Protein AF-A0A1B6KLJ4-F1 (afdb_monomer_lite)

Secondary structure (DSSP, 8-state):
---PPPP--------------PPPPHHHHHHHHHHHHHHHHHHHHHHHHHHHHTSTTTHHHHHHHHHHHHHHHHHHHHHHHHHHHHHHHHHHHHHHHHHHHHHHHHHHHHHHHHHHHHHHHHHHHHHHHHHHHHHHHHHHHHHHHHHHHHHHHTTSS------------------S-TTTHHHHHHHHHHHHHHHHHHHHHHHHHHHHHHHHHHHHHHHHHHHHHHHHHHHHHHHHHHHHHHHHHHHHHHHHHHHHHHHHHHHHHHHHHHHHHHHHHHHHHHHHHHHHHHHHHHHHHHHHHHHHHHHHHHHHHHHHHHHHHHHHHHHHHHHHHHHHHHHHHHHHHHHHHHHHHHHHHHHHHHHHHHHHHHHHH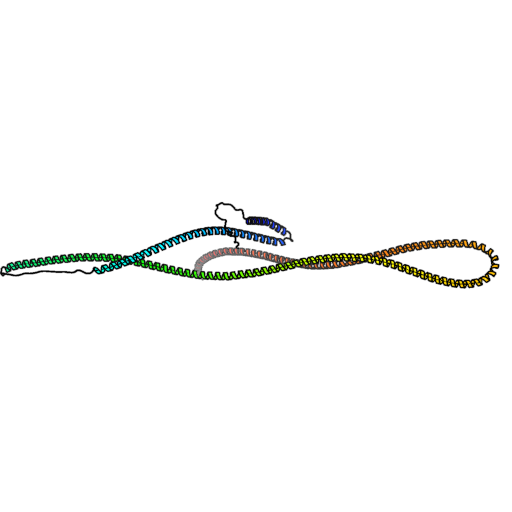HHHHHHHHHHHHHHHHHHHHHHHHHHHHHHHHHHHHHTTTGGGTGGGGGGTHHHHHHHHHHHHHHHHHHHHHHHHHHHHHHHHHHHHHHHHHHHHHHHHHHHHHHHHHHHHHHHHHHHHHHHHHHHHHHHHHHHHHHHHHHHHHHHHHHHHHHHHHHHHHHHHHHHHHHHHHHHHHHHHHHHHHHHHHHHHHHHHHHHHHHHHHHHHHHHHHHHHTTS--

Radius of gyration: 91.43 Å; chains: 1; bounding box: 176×136×291 Å

InterPro domains:
  IPR049270 Cilia- and flagella-associated protein 58, central coiled coil [PF21771] (395-591)

Foldseek 3Di:
DDDDDDDPDDDDDDDDDDDDPDPDDPVRVVLVVVVVVLVVVVVVLVVVLVVQCVDPVRVVCSVVSVVVNVVVVVVSVVVVVVVVVVVVVVVVVVVVVVVVVVVVVVVVVVVVVVVVVVVVVVVVVVVVVVVVVVVVVVVVVVVVVVVVVVVVVVVPPDDDDYDYDDDDDDDDDDDPPDVVPVVVVVVVVVVVVVVVVVVVVVVVVVVVVVVVVVVVVVVVVVVVVVVVVVVVVVVVVVVVVVVVVVVVVVVVVVVVVVVVVVVVVVVVVVVVVVVVVVVVVVVVVVVVVVVVVVVVVVVVVVVVVVVVVVVVVVVVVVVVVVVVVVVVVVVVVVVVVVVVVVVVVVVVVVVVVVVVVVVVVVVVVVVVVVVVVVVVVVVVVVVVVVVVVVVVVVVVVVVCVVVVVVVVVCVVVVVVCVVVPVVCVVVVVVVVVVVVVVVVVVVVVVVVVVVVVVVVVVVVVVVVVVVVVVVVVVVVVVVVVVVVVVVVVVVVVVVVVVVVVVVVVVVVVVVVVVVVVVVVVVVVVVVVVVVVVVVVVVVVVVVVVVVVVVVVVVVVVVVVVVVVVVVVVVVVVVVVVVVVVVVVVVVVVVPDD

pLDDT: mean 78.84, std 16.25, range [31.94, 97.5]

Structure (mmCIF, N/CA/C/O backbone):
data_AF-A0A1B6KLJ4-F1
#
_entry.id   AF-A0A1B6KLJ4-F1
#
loop_
_atom_site.group_PDB
_atom_site.id
_atom_site.type_symbol
_atom_site.label_atom_id
_atom_site.label_alt_id
_atom_site.label_comp_id
_atom_site.label_asym_id
_atom_site.label_entity_id
_atom_site.label_seq_id
_atom_site.pdbx_PDB_ins_code
_atom_site.Cartn_x
_atom_site.Cartn_y
_atom_site.Cartn_z
_atom_site.occupancy
_atom_site.B_iso_or_equiv
_atom_site.auth_seq_id
_atom_site.auth_comp_id
_atom_site.auth_asym_id
_atom_site.auth_atom_id
_atom_site.pdbx_PDB_model_num
ATOM 1 N N . MET A 1 1 ? -38.495 30.383 4.857 1.00 38.66 1 MET A N 1
ATOM 2 C CA . MET A 1 1 ? -38.827 29.086 4.230 1.00 38.66 1 MET A CA 1
ATOM 3 C C . MET A 1 1 ? -38.228 27.985 5.086 1.00 38.66 1 MET A C 1
ATOM 5 O O . MET A 1 1 ? -37.015 27.969 5.229 1.00 38.66 1 MET A O 1
ATOM 9 N N . MET A 1 2 ? -39.052 27.115 5.672 1.00 33.62 2 MET A N 1
ATOM 10 C CA . MET A 1 2 ? -38.579 25.834 6.216 1.00 33.62 2 MET A CA 1
ATOM 11 C C . MET A 1 2 ? -38.474 24.818 5.065 1.00 33.62 2 MET A C 1
ATOM 13 O O . MET A 1 2 ? -39.190 24.959 4.072 1.00 33.62 2 MET A O 1
ATOM 17 N N . ARG A 1 3 ? -37.643 23.781 5.202 1.00 37.84 3 ARG A N 1
ATOM 18 C CA . ARG A 1 3 ? -37.788 22.524 4.447 1.00 37.84 3 ARG A CA 1
ATOM 19 C C . ARG A 1 3 ? -37.668 21.354 5.409 1.00 37.84 3 ARG A C 1
ATOM 21 O O . ARG A 1 3 ? -36.783 21.358 6.262 1.00 37.84 3 ARG A O 1
ATOM 28 N N . GLU A 1 4 ? -38.588 20.401 5.306 1.00 37.53 4 GLU A N 1
ATOM 29 C CA . GLU A 1 4 ? -38.742 19.358 6.314 1.00 37.53 4 GLU A CA 1
ATOM 30 C C . GLU A 1 4 ? -37.657 18.277 6.232 1.00 37.53 4 GLU A C 1
ATOM 32 O O . GLU A 1 4 ? -37.317 17.782 5.155 1.00 37.53 4 GLU A O 1
ATOM 37 N N . GLY A 1 5 ? -37.183 17.829 7.398 1.00 32.66 5 GLY A N 1
ATOM 38 C CA . GLY A 1 5 ? -36.571 16.510 7.519 1.00 32.66 5 GLY A CA 1
ATOM 39 C C . GLY A 1 5 ? -37.656 15.441 7.370 1.00 32.66 5 GLY A C 1
ATOM 40 O O . GLY A 1 5 ? -38.641 15.457 8.106 1.00 32.66 5 GLY A O 1
ATOM 41 N N . ARG A 1 6 ? -37.501 14.520 6.412 1.00 36.75 6 ARG A N 1
ATOM 42 C CA . ARG A 1 6 ? -38.478 13.443 6.189 1.00 36.75 6 ARG A CA 1
ATOM 43 C C . ARG A 1 6 ? -38.413 12.412 7.316 1.00 36.75 6 ARG A C 1
ATOM 45 O O . ARG A 1 6 ? -37.384 11.774 7.515 1.00 36.75 6 ARG A O 1
ATOM 52 N N . SER A 1 7 ? -39.529 12.214 8.009 1.00 33.72 7 SER A N 1
ATOM 53 C CA . SER A 1 7 ? -39.703 11.169 9.017 1.00 33.72 7 SER A CA 1
ATOM 54 C C . SER A 1 7 ? -39.814 9.784 8.368 1.00 33.72 7 SER A C 1
ATOM 56 O O . SER A 1 7 ? -40.767 9.493 7.649 1.00 33.72 7 SER A O 1
ATOM 58 N N . PHE A 1 8 ? -38.865 8.892 8.657 1.00 31.94 8 PHE A N 1
ATOM 59 C CA . PHE A 1 8 ? -38.902 7.494 8.207 1.00 31.94 8 PHE A CA 1
ATOM 60 C C . PHE A 1 8 ? -39.651 6.598 9.217 1.00 31.94 8 PHE A C 1
ATOM 62 O O . PHE A 1 8 ? -39.086 5.658 9.764 1.00 31.94 8 PHE A O 1
ATOM 69 N N . VAL A 1 9 ? -40.912 6.929 9.536 1.00 38.47 9 VAL A N 1
ATOM 70 C CA . VAL A 1 9 ? -41.730 6.179 10.519 1.00 38.47 9 VAL A CA 1
ATOM 71 C C . VAL A 1 9 ? -43.221 6.161 10.133 1.00 38.47 9 VAL A C 1
ATOM 73 O O . VAL A 1 9 ? -44.014 6.894 10.721 1.00 38.47 9 VAL A O 1
ATOM 76 N N . SER A 1 10 ? -43.627 5.323 9.165 1.00 32.69 10 SER A N 1
ATOM 77 C CA . SER A 1 10 ? -45.060 5.042 8.901 1.00 32.69 10 SER A CA 1
ATOM 78 C C . SER A 1 10 ? -45.354 3.876 7.927 1.00 32.69 10 SER A C 1
ATOM 80 O O . SER A 1 10 ? -45.869 4.110 6.835 1.00 32.69 10 SER A O 1
ATOM 82 N N . SER A 1 11 ? -45.127 2.606 8.309 1.00 34.59 11 SER A N 1
ATOM 83 C CA . SER A 1 11 ? -45.677 1.458 7.536 1.00 34.59 11 SER A CA 1
ATOM 84 C C . SER A 1 11 ? -45.711 0.074 8.227 1.00 34.59 11 SER A C 1
ATOM 86 O O . SER A 1 11 ? -45.617 -0.942 7.544 1.00 34.59 11 SER A O 1
ATOM 88 N N . VAL A 1 12 ? -45.915 -0.026 9.551 1.00 33.31 12 VAL A N 1
ATOM 89 C CA . VAL A 1 12 ? -46.252 -1.326 10.187 1.00 33.31 12 VAL A CA 1
ATOM 90 C C . VAL A 1 12 ? -47.473 -1.198 11.096 1.00 33.31 12 VAL A C 1
ATOM 92 O O . VAL A 1 12 ? -47.364 -0.945 12.292 1.00 33.31 12 VAL A O 1
ATOM 95 N N . THR A 1 13 ? -48.656 -1.414 10.522 1.00 36.41 13 THR A N 1
ATOM 96 C CA . THR A 1 13 ? -49.892 -1.685 11.265 1.00 36.41 13 THR A CA 1
ATOM 97 C C . THR A 1 13 ? -50.534 -2.972 10.755 1.00 36.41 13 THR A C 1
ATOM 99 O O . THR A 1 13 ? -50.879 -3.084 9.585 1.00 36.41 13 THR A O 1
ATOM 102 N N . SER A 1 14 ? -50.710 -3.929 11.670 1.00 39.56 14 SER A N 1
ATOM 103 C CA . SER A 1 14 ? -51.651 -5.059 11.613 1.00 39.56 14 SER A CA 1
ATOM 104 C C . SER A 1 14 ? -51.873 -5.759 10.258 1.00 39.56 14 SER A C 1
ATOM 106 O O . SER A 1 14 ? -52.745 -5.365 9.478 1.00 39.56 14 SER A O 1
ATOM 108 N N . LYS A 1 15 ? -51.216 -6.915 10.063 1.00 36.00 15 LYS A N 1
ATOM 109 C CA . LYS A 1 15 ? -51.855 -8.081 9.422 1.00 36.00 15 LYS A CA 1
ATOM 110 C C . LYS A 1 15 ? -51.089 -9.391 9.619 1.00 36.00 15 LYS A C 1
ATOM 112 O O . LYS A 1 15 ? -49.911 -9.467 9.317 1.00 36.00 15 LYS A O 1
ATOM 117 N N . GLY A 1 16 ? -51.841 -10.423 10.006 1.00 33.84 16 GLY A N 1
ATOM 118 C CA . GLY A 1 16 ? -51.676 -11.804 9.539 1.00 33.84 16 GLY A CA 1
ATOM 119 C C . GLY A 1 16 ? -50.408 -12.561 9.938 1.00 33.84 16 GLY A C 1
ATOM 120 O O . GLY A 1 16 ? -49.366 -12.434 9.308 1.00 33.84 16 GLY A O 1
ATOM 121 N N . SER A 1 17 ? -50.560 -13.508 10.862 1.00 42.09 17 SER A N 1
ATOM 122 C CA . SER A 1 17 ? -49.651 -14.648 10.990 1.00 42.09 17 SER A CA 1
ATOM 123 C C . SER A 1 17 ? -49.703 -15.530 9.730 1.00 42.09 17 SER A C 1
ATOM 125 O O . SER A 1 17 ? -50.578 -16.389 9.614 1.00 42.09 17 SER A O 1
ATOM 127 N N . TYR A 1 18 ? -48.766 -15.341 8.802 1.00 35.16 18 TYR A N 1
ATOM 128 C CA . TYR A 1 18 ? -48.526 -16.260 7.687 1.00 35.16 18 TYR A CA 1
ATOM 129 C C . TYR A 1 18 ? -47.036 -16.563 7.561 1.00 35.16 18 TYR A C 1
ATOM 131 O O . TYR A 1 18 ? -46.212 -15.659 7.463 1.00 35.16 18 TYR A O 1
ATOM 139 N N . SER A 1 19 ? -46.697 -17.854 7.539 1.00 45.06 19 SER A N 1
ATOM 140 C CA . SER A 1 19 ? -45.341 -18.309 7.234 1.00 45.06 19 SER A CA 1
ATOM 141 C C . SER A 1 19 ? -45.104 -18.185 5.731 1.00 45.06 19 SER A C 1
ATOM 143 O O . SER A 1 19 ? -45.407 -19.090 4.955 1.00 45.06 19 SER A O 1
ATOM 145 N N . VAL A 1 20 ? -44.589 -17.030 5.321 1.00 36.75 20 VAL A N 1
ATOM 146 C CA . VAL A 1 20 ? -44.021 -16.819 3.992 1.00 36.75 20 VAL A CA 1
ATOM 147 C C . VAL A 1 20 ? -42.509 -16.827 4.161 1.00 36.75 20 VAL A C 1
ATOM 149 O O . VAL A 1 20 ? -41.967 -16.013 4.905 1.00 36.75 20 VAL A O 1
ATOM 152 N N . ARG A 1 21 ? -41.815 -17.744 3.478 1.00 42.03 21 ARG A N 1
ATOM 153 C CA . ARG A 1 21 ? -40.379 -17.568 3.240 1.00 42.03 21 ARG A CA 1
ATOM 154 C C . ARG A 1 21 ? -40.232 -16.374 2.307 1.00 42.03 21 ARG A C 1
ATOM 156 O O . ARG A 1 21 ? -40.505 -16.505 1.114 1.00 42.03 21 ARG A O 1
ATOM 163 N N . GLU A 1 22 ? -39.819 -15.232 2.842 1.00 43.19 22 GLU A N 1
ATOM 164 C CA . GLU A 1 22 ? -39.249 -14.186 1.999 1.00 43.19 22 GLU A CA 1
ATOM 165 C C . GLU A 1 22 ? -38.053 -14.787 1.234 1.00 43.19 22 GLU A C 1
ATOM 167 O O . GLU A 1 22 ? -37.321 -15.615 1.793 1.00 43.19 22 GLU A O 1
ATOM 172 N N . PRO A 1 23 ? -37.878 -14.467 -0.060 1.00 44.28 23 PRO A N 1
ATOM 173 C CA . PRO A 1 23 ? -36.698 -14.905 -0.790 1.00 44.28 23 PRO A CA 1
ATOM 174 C C . PRO A 1 23 ? -35.444 -14.292 -0.143 1.00 44.28 23 PRO A C 1
ATOM 176 O O . PRO A 1 23 ? -35.532 -13.173 0.370 1.00 44.28 23 PRO A O 1
ATOM 179 N N . PRO A 1 24 ? -34.283 -14.975 -0.187 1.00 48.44 24 PRO A N 1
ATOM 180 C CA . PRO A 1 24 ? -33.032 -14.417 0.315 1.00 48.44 24 PRO A CA 1
ATOM 181 C C . PRO A 1 24 ? -32.790 -13.017 -0.249 1.00 48.44 24 PRO A C 1
ATOM 183 O O . PRO A 1 24 ? -33.021 -12.776 -1.440 1.00 48.44 24 PRO A O 1
ATOM 186 N N . ALA A 1 25 ? -32.316 -12.097 0.592 1.00 60.69 25 ALA A N 1
ATOM 187 C CA . ALA A 1 25 ? -31.933 -10.766 0.129 1.00 60.69 25 ALA A CA 1
ATOM 188 C C . ALA A 1 25 ? -30.865 -10.887 -0.976 1.00 60.69 25 ALA A C 1
ATOM 190 O O . ALA A 1 25 ? -30.101 -11.852 -0.997 1.00 60.69 25 ALA A O 1
ATOM 191 N N . LYS A 1 26 ? -30.776 -9.915 -1.897 1.00 57.81 26 LYS A N 1
ATOM 192 C CA . LYS A 1 26 ? -29.816 -9.984 -3.021 1.00 57.81 26 LYS A CA 1
ATOM 193 C C . LYS A 1 26 ? -28.386 -10.276 -2.556 1.00 57.81 26 LYS A C 1
ATOM 195 O O . LYS A 1 26 ? -27.700 -11.093 -3.160 1.00 57.81 26 LYS A O 1
ATOM 200 N N . ASP A 1 27 ? -27.988 -9.662 -1.449 1.00 58.88 27 ASP A N 1
ATOM 201 C CA . ASP A 1 27 ? -26.666 -9.821 -0.846 1.00 58.88 27 ASP A CA 1
ATOM 202 C C . ASP A 1 27 ? -26.443 -11.258 -0.339 1.00 58.88 27 ASP A C 1
ATOM 204 O O . ASP A 1 27 ? -25.377 -11.835 -0.530 1.00 58.88 27 ASP A O 1
ATOM 208 N N . GLU A 1 28 ? -27.479 -11.880 0.231 1.00 60.62 28 GLU A N 1
ATOM 209 C CA . GLU A 1 28 ? -27.467 -13.275 0.683 1.00 60.62 28 GLU A CA 1
ATOM 210 C C . GLU A 1 28 ? -27.371 -14.261 -0.491 1.00 60.62 28 GLU A C 1
ATOM 212 O O . GLU A 1 28 ? -26.675 -15.272 -0.388 1.00 60.62 28 GLU A O 1
ATOM 217 N N . TYR A 1 29 ? -27.994 -13.936 -1.628 1.00 64.69 29 TYR A N 1
ATOM 218 C CA . TYR A 1 29 ? -27.852 -14.698 -2.870 1.00 64.69 29 TYR A CA 1
ATOM 219 C C . TYR A 1 29 ? -26.414 -14.624 -3.412 1.00 64.69 29 TYR A C 1
ATOM 221 O O . TYR A 1 29 ? -25.816 -15.659 -3.704 1.00 64.69 29 TYR A O 1
ATOM 229 N N . HIS A 1 30 ? -25.824 -13.423 -3.457 1.00 68.44 30 HIS A N 1
ATOM 230 C CA . HIS A 1 30 ? -24.438 -13.227 -3.897 1.00 68.44 30 HIS A CA 1
ATOM 231 C C . HIS A 1 30 ? -23.408 -13.909 -2.984 1.00 68.44 30 HIS A C 1
ATOM 233 O O . HIS A 1 30 ? -22.395 -14.401 -3.470 1.00 68.44 30 HIS A O 1
ATOM 239 N N . ILE A 1 31 ? -23.651 -14.002 -1.674 1.00 70.94 31 ILE A N 1
ATOM 240 C CA . ILE A 1 31 ? -22.743 -14.715 -0.757 1.00 70.94 31 ILE A CA 1
ATOM 241 C C . ILE A 1 31 ? -22.730 -16.224 -1.044 1.00 70.94 31 ILE A C 1
ATOM 243 O O . ILE A 1 31 ? -21.658 -16.827 -1.062 1.00 70.94 31 ILE A O 1
ATOM 247 N N . VAL A 1 32 ? -23.893 -16.827 -1.322 1.00 76.62 32 VAL A N 1
ATOM 248 C CA . VAL A 1 32 ? -24.001 -18.246 -1.720 1.00 76.62 32 VAL A CA 1
ATOM 249 C C . VAL A 1 32 ? -23.381 -18.491 -3.102 1.00 76.62 32 VAL A C 1
ATOM 251 O O . VAL A 1 32 ? -22.774 -19.536 -3.335 1.00 76.62 32 VAL A O 1
ATOM 254 N N . GLU A 1 33 ? -23.496 -17.524 -4.011 1.00 80.00 33 GLU A N 1
ATOM 255 C CA . GLU A 1 33 ? -22.863 -17.542 -5.333 1.00 80.00 33 GLU A CA 1
ATOM 256 C C . GLU A 1 33 ? -21.326 -17.519 -5.217 1.00 80.00 33 GLU A C 1
ATOM 258 O O . GLU A 1 33 ? -20.662 -18.416 -5.736 1.00 80.00 33 GLU A O 1
ATOM 263 N N . ILE A 1 34 ? -20.767 -16.606 -4.415 1.00 81.69 34 ILE A N 1
ATOM 264 C CA . ILE A 1 34 ? -19.323 -16.503 -4.137 1.00 81.69 34 ILE A CA 1
ATOM 265 C C . ILE A 1 34 ? -18.786 -17.743 -3.398 1.00 81.69 34 ILE A C 1
ATOM 267 O O . ILE A 1 34 ? -17.699 -18.225 -3.716 1.00 81.69 34 ILE A O 1
ATOM 271 N N . GLU A 1 35 ? -19.525 -18.299 -2.428 1.00 84.06 35 GLU A N 1
ATOM 272 C CA . GLU A 1 35 ? -19.120 -19.535 -1.732 1.00 84.06 35 GLU A CA 1
ATOM 273 C C . GLU A 1 35 ? -19.045 -20.727 -2.704 1.00 84.06 35 GLU A C 1
ATOM 275 O O . GLU A 1 35 ? -18.117 -21.540 -2.639 1.00 84.06 35 GLU A O 1
ATOM 280 N N . LYS A 1 36 ? -19.969 -20.796 -3.670 1.00 85.75 36 LYS A N 1
ATOM 281 C CA . LYS A 1 36 ? -19.975 -21.803 -4.737 1.00 85.75 36 LYS A CA 1
ATOM 282 C C . LYS A 1 36 ? -18.825 -21.608 -5.734 1.00 85.75 36 LYS A C 1
ATOM 284 O O . LYS A 1 36 ? -18.211 -22.596 -6.134 1.00 85.75 36 LYS A O 1
ATOM 289 N N . GLU A 1 37 ? -18.512 -20.370 -6.117 1.00 86.50 37 GLU A N 1
ATOM 290 C CA . GLU A 1 37 ? -17.374 -20.050 -6.991 1.00 86.50 37 GLU A CA 1
ATOM 291 C C . GLU A 1 37 ? -16.032 -20.405 -6.340 1.00 86.50 37 GLU A C 1
ATOM 293 O O . GLU A 1 37 ? -15.214 -21.091 -6.952 1.00 86.50 37 GLU A O 1
ATOM 298 N N . ILE A 1 38 ? -15.818 -20.027 -5.076 1.00 86.44 38 ILE A N 1
ATOM 299 C CA . ILE A 1 38 ? -14.588 -20.362 -4.340 1.00 86.44 38 ILE A CA 1
ATOM 300 C C . ILE A 1 38 ? -14.452 -21.884 -4.179 1.00 86.44 38 ILE A C 1
ATOM 302 O O . ILE A 1 38 ? -13.377 -22.429 -4.432 1.00 86.44 38 ILE A O 1
ATOM 306 N N . SER A 1 39 ? -15.546 -22.588 -3.875 1.00 86.50 39 SER A N 1
ATOM 307 C CA . SER A 1 39 ? -15.562 -24.059 -3.805 1.00 86.50 39 SER A CA 1
ATOM 308 C C . SER A 1 39 ? -15.213 -24.735 -5.143 1.00 86.50 39 SER A C 1
ATOM 310 O O . SER A 1 39 ? -14.590 -25.794 -5.155 1.00 86.50 39 SER A O 1
ATOM 312 N N . ALA A 1 40 ? -15.579 -24.133 -6.282 1.00 87.38 40 ALA A N 1
ATOM 313 C CA . ALA A 1 40 ? -15.215 -24.625 -7.616 1.00 87.38 40 ALA A CA 1
ATOM 314 C C . ALA A 1 40 ? -13.761 -24.284 -8.010 1.00 87.38 40 ALA A C 1
ATOM 316 O O . ALA A 1 40 ? -13.106 -25.041 -8.735 1.00 87.38 40 ALA A O 1
ATOM 317 N N . CYS A 1 41 ? -13.229 -23.168 -7.511 1.00 87.50 41 CYS A N 1
ATOM 318 C CA . CYS A 1 41 ? -11.843 -22.764 -7.730 1.00 87.50 41 CYS A CA 1
ATOM 319 C C . CYS A 1 41 ? -10.834 -23.611 -6.936 1.00 87.50 41 CYS A C 1
ATOM 321 O O . CYS A 1 41 ? -9.716 -23.792 -7.413 1.00 87.50 41 CYS A O 1
ATOM 323 N N . GLU A 1 42 ? -11.200 -24.176 -5.780 1.00 87.88 42 GLU A N 1
ATOM 324 C CA . GLU A 1 42 ? -10.282 -24.964 -4.939 1.00 87.88 42 GLU A CA 1
ATOM 325 C C . GLU A 1 42 ? -9.610 -26.159 -5.656 1.00 87.88 42 GLU A C 1
ATOM 327 O O . GLU A 1 42 ? -8.375 -26.221 -5.653 1.00 87.88 42 GLU A O 1
ATOM 332 N N . PRO A 1 43 ? -10.338 -27.102 -6.299 1.00 89.00 43 PRO A N 1
ATOM 333 C CA . PRO A 1 43 ? -9.704 -28.210 -7.021 1.00 89.00 43 PRO A CA 1
ATOM 334 C C . PRO A 1 43 ? -8.877 -27.726 -8.219 1.00 89.00 43 PRO A C 1
ATOM 336 O O . PRO A 1 43 ? -7.820 -28.287 -8.503 1.00 89.00 43 PRO A O 1
ATOM 339 N N . THR A 1 44 ? -9.316 -26.653 -8.883 1.00 87.31 44 THR A N 1
ATOM 340 C CA . THR A 1 44 ? -8.616 -26.045 -10.025 1.00 87.31 44 THR A CA 1
ATOM 341 C C . THR A 1 44 ? -7.277 -25.439 -9.593 1.00 87.31 44 THR A C 1
ATOM 343 O O . THR A 1 44 ? -6.252 -25.676 -10.229 1.00 87.31 44 THR A O 1
ATOM 346 N N . CYS A 1 45 ? -7.264 -24.721 -8.466 1.00 87.12 45 CYS A N 1
ATOM 347 C CA . CYS A 1 45 ? -6.064 -24.161 -7.851 1.00 87.12 45 CYS A CA 1
ATOM 348 C C . CYS A 1 45 ? -5.085 -25.270 -7.432 1.00 87.12 45 CYS A C 1
ATOM 350 O O . CYS A 1 45 ? -3.902 -25.201 -7.755 1.00 87.12 45 CYS A O 1
ATOM 352 N N . LYS A 1 46 ? -5.588 -26.339 -6.798 1.00 88.06 46 LYS A N 1
ATOM 353 C CA . LYS A 1 46 ? -4.776 -27.500 -6.396 1.00 88.06 46 LYS A CA 1
ATOM 354 C C . LYS A 1 46 ? -4.139 -28.217 -7.590 1.00 88.06 46 LYS A C 1
ATOM 356 O O . LYS A 1 46 ? -2.939 -28.465 -7.540 1.00 88.06 46 LYS A O 1
ATOM 361 N N . SER A 1 47 ? -4.901 -28.480 -8.659 1.00 87.81 47 SER A N 1
ATOM 362 C CA . SER A 1 47 ? -4.367 -29.077 -9.896 1.00 87.81 47 SER A CA 1
ATOM 363 C C . SER A 1 47 ? -3.270 -28.201 -10.500 1.00 87.81 47 SER A C 1
ATOM 365 O O . SER A 1 47 ? -2.165 -28.678 -10.742 1.00 87.81 47 SER A O 1
ATOM 367 N N . MET A 1 48 ? -3.537 -26.899 -10.647 1.00 86.44 48 MET A N 1
ATOM 368 C CA . MET A 1 48 ? -2.568 -25.942 -11.181 1.00 86.44 48 MET A CA 1
ATOM 369 C C . MET A 1 48 ? -1.289 -25.883 -10.332 1.00 86.44 48 MET A C 1
ATOM 371 O O . MET A 1 48 ? -0.196 -25.836 -10.889 1.00 86.44 48 MET A O 1
ATOM 375 N N . CYS A 1 49 ? -1.392 -25.923 -9.000 1.00 86.69 49 CYS A N 1
ATOM 376 C CA . CYS A 1 49 ? -0.224 -26.019 -8.126 1.00 86.69 49 CYS A CA 1
ATOM 377 C C . CYS A 1 49 ? 0.584 -27.294 -8.405 1.00 86.69 49 CYS A C 1
ATOM 379 O O . CYS A 1 49 ? 1.781 -27.182 -8.658 1.00 86.69 49 CYS A O 1
ATOM 381 N N . THR A 1 50 ? -0.048 -28.473 -8.454 1.00 87.12 50 THR A N 1
ATOM 382 C CA . THR A 1 50 ? 0.667 -29.721 -8.776 1.00 87.12 50 THR A CA 1
ATOM 383 C C . THR A 1 50 ? 1.285 -29.708 -10.177 1.00 87.12 50 THR A C 1
ATOM 385 O O . THR A 1 50 ? 2.412 -30.168 -10.345 1.00 87.12 50 THR A O 1
ATOM 388 N N . ASP A 1 51 ? 0.625 -29.127 -11.181 1.00 85.06 51 ASP A N 1
ATOM 389 C CA . ASP A 1 51 ? 1.175 -29.009 -12.539 1.00 85.06 51 ASP A CA 1
ATOM 390 C C . ASP A 1 51 ? 2.409 -28.084 -12.573 1.00 85.06 51 ASP A C 1
ATOM 392 O O . ASP A 1 51 ? 3.408 -28.374 -13.236 1.00 85.06 51 ASP A O 1
ATOM 396 N N . LEU A 1 52 ? 2.386 -26.990 -11.802 1.00 85.19 52 LEU A N 1
ATOM 397 C CA . LEU A 1 52 ? 3.501 -26.045 -11.684 1.00 85.19 52 LEU A CA 1
ATOM 398 C C . LEU A 1 52 ? 4.681 -26.603 -10.866 1.00 85.19 52 LEU A C 1
ATOM 400 O O . LEU A 1 52 ? 5.816 -26.185 -11.117 1.00 85.19 52 LEU A O 1
ATOM 404 N N . GLU A 1 53 ? 4.457 -27.541 -9.937 1.00 86.00 53 GLU A N 1
ATOM 405 C CA . GLU A 1 53 ? 5.517 -28.243 -9.189 1.00 86.00 53 GLU A CA 1
ATOM 406 C C . GLU A 1 53 ? 6.397 -29.121 -10.093 1.00 86.00 53 GLU A C 1
ATOM 408 O O . GLU A 1 53 ? 7.604 -29.206 -9.866 1.00 86.00 53 GLU A O 1
ATOM 413 N N . HIS A 1 54 ? 5.837 -29.704 -11.160 1.00 84.25 54 HIS A N 1
ATOM 414 C CA . HIS A 1 54 ? 6.564 -30.588 -12.084 1.00 84.25 54 HIS A CA 1
ATOM 415 C C . HIS A 1 54 ? 7.617 -29.875 -12.960 1.00 84.25 54 HIS A C 1
ATOM 417 O O . HIS A 1 54 ? 8.388 -30.545 -13.649 1.00 84.25 54 HIS A O 1
ATOM 423 N N . SER A 1 55 ? 7.692 -28.536 -12.946 1.00 80.25 55 SER A N 1
ATOM 424 C CA . SER A 1 55 ? 8.687 -27.765 -13.707 1.00 80.25 55 SER A CA 1
ATOM 425 C C . SER A 1 55 ? 9.576 -26.894 -12.789 1.00 80.25 55 SER A C 1
ATOM 427 O O . SER A 1 55 ? 9.062 -26.045 -12.049 1.00 80.25 55 SER A O 1
ATOM 429 N N . PRO A 1 56 ? 10.923 -27.007 -12.865 1.00 75.62 56 PRO A N 1
ATOM 430 C CA . PRO A 1 56 ? 11.841 -26.233 -12.017 1.00 75.62 56 PRO A CA 1
ATOM 431 C C . PRO A 1 56 ? 11.733 -24.708 -12.166 1.00 75.62 56 PRO A C 1
ATOM 433 O O . PRO A 1 56 ? 12.073 -23.965 -11.247 1.00 75.62 56 PRO A O 1
ATOM 436 N N . LEU A 1 57 ? 11.259 -24.218 -13.317 1.00 79.56 57 LEU A N 1
ATOM 437 C CA . LEU A 1 57 ? 11.080 -22.784 -13.568 1.00 79.56 57 LEU A CA 1
ATOM 438 C C . LEU A 1 57 ? 9.811 -22.222 -12.908 1.00 79.56 57 LEU A C 1
ATOM 440 O O . LEU A 1 57 ? 9.753 -21.019 -12.636 1.00 79.56 57 LEU A O 1
ATOM 444 N N . THR A 1 58 ? 8.817 -23.077 -12.649 1.00 81.38 58 THR A N 1
ATOM 445 C CA . THR A 1 58 ? 7.479 -22.701 -12.166 1.00 81.38 58 THR A CA 1
ATOM 446 C C . THR A 1 58 ? 7.232 -23.046 -10.703 1.00 81.38 58 THR A C 1
ATOM 448 O O . THR A 1 58 ? 6.524 -22.293 -10.038 1.00 81.38 58 THR A O 1
ATOM 451 N N . SER A 1 59 ? 7.858 -24.104 -10.176 1.00 82.88 59 SER A N 1
ATOM 452 C CA . SER A 1 59 ? 7.697 -24.579 -8.790 1.00 82.88 59 SER A CA 1
ATOM 453 C C . SER A 1 59 ? 7.829 -23.454 -7.745 1.00 82.88 59 SER A C 1
ATOM 455 O O . SER A 1 59 ? 7.030 -23.357 -6.816 1.00 82.88 59 SER A O 1
ATOM 457 N N . LYS A 1 60 ? 8.745 -22.499 -7.962 1.00 83.38 60 LYS A N 1
ATOM 458 C CA . LYS A 1 60 ? 8.939 -21.312 -7.105 1.00 83.38 60 LYS A CA 1
ATOM 459 C C . LYS A 1 60 ? 7.694 -20.422 -6.912 1.00 83.38 60 LYS A C 1
ATOM 461 O O . LYS A 1 60 ? 7.648 -19.674 -5.942 1.00 83.38 60 LYS A O 1
ATOM 466 N N . TYR A 1 61 ? 6.710 -20.467 -7.815 1.00 86.38 61 TYR A N 1
ATOM 467 C CA . TYR A 1 61 ? 5.465 -19.693 -7.706 1.00 86.38 61 TYR A CA 1
ATOM 468 C C . TYR A 1 61 ? 4.375 -20.418 -6.908 1.00 86.38 61 TYR A C 1
ATOM 470 O O . TYR A 1 61 ? 3.449 -19.769 -6.429 1.00 86.38 61 TYR A O 1
ATOM 478 N N . VAL A 1 62 ? 4.488 -21.735 -6.715 1.00 89.44 62 VAL A N 1
ATOM 479 C CA . VAL A 1 62 ? 3.478 -22.561 -6.030 1.00 89.44 62 VAL A CA 1
ATOM 480 C C . VAL A 1 62 ? 3.293 -22.121 -4.577 1.00 89.44 62 VAL A C 1
ATOM 482 O O . VAL A 1 62 ? 2.167 -22.017 -4.099 1.00 89.44 62 VAL A O 1
ATOM 485 N N . ALA A 1 63 ? 4.383 -21.754 -3.898 1.00 86.44 63 ALA A N 1
ATOM 486 C CA . ALA A 1 63 ? 4.334 -21.190 -2.550 1.00 86.44 63 ALA A CA 1
ATOM 487 C C . ALA A 1 63 ? 3.528 -19.876 -2.479 1.00 86.44 63 ALA A C 1
ATOM 489 O O . ALA A 1 63 ? 2.781 -19.667 -1.525 1.00 86.44 63 ALA A O 1
ATOM 490 N N . GLU A 1 64 ? 3.634 -19.013 -3.495 1.00 87.44 64 GLU A N 1
ATOM 491 C CA . GLU A 1 64 ? 2.920 -17.732 -3.534 1.00 87.44 64 GLU A CA 1
ATOM 492 C C . GLU A 1 64 ? 1.452 -17.912 -3.953 1.00 87.44 64 GLU A C 1
ATOM 494 O O . GLU A 1 64 ? 0.566 -17.287 -3.376 1.00 87.44 64 GLU A O 1
ATOM 499 N N . ILE A 1 65 ? 1.160 -18.835 -4.877 1.00 89.31 65 ILE A N 1
ATOM 500 C CA . ILE A 1 65 ? -0.216 -19.206 -5.249 1.00 89.31 65 ILE A CA 1
ATOM 501 C C . ILE A 1 65 ? -0.947 -19.812 -4.044 1.00 89.31 65 ILE A C 1
ATOM 503 O O . ILE A 1 65 ? -2.044 -19.366 -3.709 1.00 89.31 65 ILE A O 1
ATOM 507 N N . ASN A 1 66 ? -0.318 -20.755 -3.333 1.00 89.00 66 ASN A N 1
ATOM 508 C CA . ASN A 1 66 ? -0.871 -21.326 -2.104 1.00 89.00 66 ASN A CA 1
ATOM 509 C C . ASN A 1 66 ? -1.071 -20.249 -1.026 1.00 89.00 66 ASN A C 1
ATOM 511 O O . ASN A 1 66 ? -2.109 -20.238 -0.372 1.00 89.00 66 ASN A O 1
ATOM 515 N N . ARG A 1 67 ? -0.142 -19.293 -0.878 1.00 91.12 67 ARG A N 1
ATOM 516 C CA . ARG A 1 67 ? -0.283 -18.145 0.037 1.00 91.12 67 ARG A CA 1
ATOM 517 C C . ARG A 1 67 ? -1.477 -17.250 -0.315 1.00 91.12 67 ARG A C 1
ATOM 519 O O . ARG A 1 67 ? -2.209 -16.836 0.584 1.00 91.12 67 ARG A O 1
ATOM 526 N N . ILE A 1 68 ? -1.681 -16.953 -1.598 1.00 89.81 68 ILE A N 1
ATOM 527 C CA . ILE A 1 68 ? -2.823 -16.170 -2.092 1.00 89.81 68 ILE A CA 1
ATOM 528 C C . ILE A 1 68 ? -4.132 -16.936 -1.857 1.00 89.81 68 ILE A C 1
ATOM 530 O O . ILE A 1 68 ? -5.099 -16.350 -1.367 1.00 89.81 68 ILE A O 1
ATOM 534 N N . TRP A 1 69 ? -4.150 -18.245 -2.122 1.00 91.50 69 TRP A N 1
ATOM 535 C CA . TRP A 1 69 ? -5.295 -19.116 -1.850 1.00 91.50 69 TRP A CA 1
ATOM 536 C C . TRP A 1 69 ? -5.669 -19.142 -0.360 1.00 91.50 69 TRP A C 1
ATOM 538 O O . TRP A 1 69 ? -6.840 -18.998 0.000 1.00 91.50 69 TRP A O 1
ATOM 548 N N . ASP A 1 70 ? -4.669 -19.241 0.516 1.00 90.56 70 ASP A N 1
ATOM 549 C CA . ASP A 1 70 ? -4.826 -19.195 1.971 1.00 90.56 70 ASP A CA 1
ATOM 550 C C . ASP A 1 70 ? -5.444 -17.867 2.439 1.00 90.56 70 ASP A C 1
ATOM 552 O O . ASP A 1 70 ? -6.318 -17.849 3.310 1.00 90.56 70 ASP A O 1
ATOM 556 N N . LEU A 1 71 ? -5.006 -16.743 1.861 1.00 90.31 71 LEU A N 1
ATOM 557 C CA . LEU A 1 71 ? -5.526 -15.408 2.168 1.00 90.31 71 LEU A CA 1
ATOM 558 C C . LEU A 1 71 ? -6.958 -15.213 1.651 1.00 90.31 71 LEU A C 1
ATOM 560 O O . LEU A 1 71 ? -7.796 -14.694 2.391 1.00 90.31 71 LEU A O 1
ATOM 564 N N . LEU A 1 72 ? -7.265 -15.674 0.434 1.00 89.50 72 LEU A N 1
ATOM 565 C CA . LEU A 1 72 ? -8.619 -15.665 -0.129 1.00 89.50 72 LEU A CA 1
ATOM 566 C C . LEU A 1 72 ? -9.580 -16.489 0.742 1.00 89.50 72 LEU A C 1
ATOM 568 O O . LEU A 1 72 ? -10.634 -15.997 1.146 1.00 89.50 72 LEU A O 1
ATOM 572 N N . THR A 1 73 ? -9.170 -17.703 1.111 1.00 88.38 73 THR A N 1
ATOM 573 C CA . THR A 1 73 ? -9.945 -18.621 1.957 1.00 88.38 73 THR A CA 1
ATOM 574 C C . THR A 1 73 ? -10.186 -18.033 3.350 1.00 88.38 73 THR A C 1
ATOM 576 O O . THR A 1 73 ? -11.306 -18.089 3.862 1.00 88.38 73 THR A O 1
ATOM 579 N N . LYS A 1 74 ? -9.176 -17.405 3.970 1.00 90.94 74 LYS A N 1
ATOM 580 C CA . LYS A 1 74 ? -9.325 -16.714 5.267 1.00 90.94 74 LYS A CA 1
ATOM 581 C C . LYS A 1 74 ? -10.237 -15.487 5.163 1.00 90.94 74 LYS A C 1
ATOM 583 O O . LYS A 1 74 ? -11.072 -15.283 6.040 1.00 90.94 74 LYS A O 1
ATOM 588 N N . SER A 1 75 ? -10.127 -14.711 4.084 1.00 86.94 75 SER A N 1
ATOM 589 C CA . SER A 1 75 ? -10.986 -13.550 3.817 1.00 86.94 75 SER A CA 1
ATOM 590 C C . SER A 1 75 ? -12.459 -13.951 3.667 1.00 86.94 75 SER A C 1
ATOM 592 O O . SER A 1 75 ? -13.321 -13.410 4.361 1.00 86.94 75 SER A O 1
ATOM 594 N N . HIS A 1 76 ? -12.751 -14.968 2.849 1.00 87.12 76 HIS A N 1
ATOM 595 C CA . HIS A 1 76 ? -14.111 -15.475 2.650 1.00 87.12 76 HIS A CA 1
ATOM 596 C C . HIS A 1 76 ? -14.721 -16.038 3.944 1.00 87.12 76 HIS A C 1
ATOM 598 O O . HIS A 1 76 ? -15.834 -15.663 4.310 1.00 87.12 76 HIS A O 1
ATOM 604 N N . ASN A 1 77 ? -13.970 -16.849 4.700 1.00 87.81 77 ASN A N 1
ATOM 605 C CA . ASN A 1 77 ? -14.424 -17.373 5.994 1.00 87.81 77 ASN A CA 1
ATOM 606 C C . ASN A 1 77 ? -14.697 -16.268 7.033 1.00 87.81 77 ASN A C 1
ATOM 608 O O . ASN A 1 77 ? -15.617 -16.394 7.841 1.00 87.81 77 ASN A O 1
ATOM 612 N N . ASN A 1 78 ? -13.928 -15.175 7.018 1.00 87.94 78 ASN A N 1
ATOM 613 C CA . ASN A 1 78 ? -14.191 -14.019 7.877 1.00 87.94 78 ASN A CA 1
ATOM 614 C C . ASN A 1 78 ? -15.445 -13.251 7.430 1.00 87.94 78 ASN A C 1
ATOM 616 O O . ASN A 1 78 ? -16.249 -12.868 8.277 1.00 87.94 78 ASN A O 1
ATOM 620 N N . ASN A 1 79 ? -15.652 -13.076 6.121 1.00 83.94 79 ASN A N 1
ATOM 621 C CA . ASN A 1 79 ? -16.854 -12.444 5.571 1.00 83.94 79 ASN A CA 1
ATOM 622 C C . ASN A 1 79 ? -18.121 -13.248 5.931 1.00 83.94 79 ASN A C 1
ATOM 624 O O . ASN A 1 79 ? -19.064 -12.695 6.491 1.00 83.94 79 ASN A O 1
ATOM 628 N N . LYS A 1 80 ? -18.097 -14.577 5.756 1.00 85.56 80 LYS A N 1
ATOM 629 C CA . LYS A 1 80 ? -19.192 -15.477 6.154 1.00 85.56 80 LYS A CA 1
ATOM 630 C C . LYS A 1 80 ? -19.574 -15.330 7.636 1.00 85.56 80 LYS A C 1
ATOM 632 O O . LYS A 1 80 ? -20.748 -15.143 7.945 1.00 85.56 80 LYS A O 1
ATOM 637 N N . LYS A 1 81 ? -18.587 -15.297 8.540 1.00 88.12 81 LYS A N 1
ATOM 638 C CA . LYS A 1 81 ? -18.814 -15.050 9.978 1.00 88.12 81 LYS A CA 1
ATOM 639 C C . LYS A 1 81 ? -19.397 -13.664 10.263 1.00 88.12 81 LYS A C 1
ATOM 641 O O . LYS A 1 81 ? -20.282 -13.542 11.103 1.00 88.12 81 LYS A O 1
ATOM 646 N N . LEU A 1 82 ? -18.928 -12.620 9.575 1.00 85.06 82 LEU A N 1
ATOM 647 C CA . LEU A 1 82 ? -19.484 -11.268 9.714 1.00 85.06 82 LEU A CA 1
ATOM 648 C C . LEU A 1 82 ? -20.955 -11.222 9.279 1.00 85.06 82 LEU A C 1
ATOM 650 O O . LEU A 1 82 ? -21.770 -10.620 9.971 1.00 85.06 82 LEU A O 1
ATOM 654 N N . VAL A 1 83 ? -21.315 -11.905 8.191 1.00 83.94 83 VAL A N 1
ATOM 655 C CA . VAL A 1 83 ? -22.703 -12.025 7.715 1.00 83.94 83 VAL A CA 1
ATOM 656 C C . VAL A 1 83 ? -23.584 -12.767 8.723 1.00 83.94 83 VAL A C 1
ATOM 658 O O . VAL A 1 83 ? -24.700 -12.327 8.991 1.00 83.94 83 VAL A O 1
ATOM 661 N N . GLU A 1 84 ? -23.102 -13.866 9.308 1.00 85.12 84 GLU A N 1
ATOM 662 C CA . GLU A 1 84 ? -23.822 -14.602 10.359 1.00 85.12 84 GLU A CA 1
ATOM 663 C C . GLU A 1 84 ? -24.061 -13.726 11.602 1.00 85.12 84 GLU A C 1
ATOM 665 O O . GLU A 1 84 ? -25.189 -13.653 12.092 1.00 85.12 84 GLU A O 1
ATOM 670 N N . ILE A 1 85 ? -23.045 -12.976 12.046 1.00 87.88 85 ILE A N 1
ATOM 671 C CA . ILE A 1 85 ? -23.159 -12.008 13.151 1.00 87.88 85 ILE A CA 1
ATOM 672 C C . ILE A 1 85 ? -24.158 -10.890 12.815 1.00 87.88 85 ILE A C 1
ATOM 674 O O . ILE A 1 85 ? -24.979 -10.531 13.656 1.00 87.88 85 ILE A O 1
ATOM 678 N N . ILE A 1 86 ? -24.134 -10.350 11.592 1.00 81.31 86 ILE A N 1
ATOM 679 C CA . ILE A 1 86 ? -25.071 -9.304 11.152 1.00 81.31 86 ILE A CA 1
ATOM 680 C C . ILE A 1 86 ? -26.514 -9.832 11.138 1.00 81.31 86 ILE A C 1
ATOM 682 O O . ILE A 1 86 ? -27.418 -9.137 11.598 1.00 81.31 86 ILE A O 1
ATOM 686 N N . LYS A 1 87 ? -26.747 -11.069 10.681 1.00 83.62 87 LYS A N 1
ATOM 687 C CA . LYS A 1 87 ? -28.074 -11.710 10.718 1.00 83.62 87 LYS A CA 1
ATOM 688 C C . LYS A 1 87 ? -28.590 -11.881 12.148 1.00 83.62 87 LYS A C 1
ATOM 690 O O . LYS A 1 87 ? -29.734 -11.521 12.422 1.00 83.62 87 LYS A O 1
ATOM 695 N N . ASP A 1 88 ? -27.754 -12.373 13.061 1.00 84.12 88 ASP A N 1
ATOM 696 C CA . ASP A 1 88 ? -28.115 -12.533 14.475 1.00 84.12 88 ASP A CA 1
ATOM 697 C C . ASP A 1 88 ? -28.387 -11.182 15.163 1.00 84.12 88 ASP A C 1
ATOM 699 O O . ASP A 1 88 ? -29.369 -11.029 15.894 1.00 84.12 88 ASP A O 1
ATOM 703 N N . GLN A 1 89 ? -27.599 -10.149 14.845 1.00 83.06 89 GLN A N 1
ATOM 704 C CA . GLN A 1 89 ? -27.841 -8.782 15.310 1.00 83.06 89 GLN A CA 1
ATOM 705 C C . GLN A 1 89 ? -29.148 -8.198 14.757 1.00 83.06 89 GLN A C 1
ATOM 707 O O . GLN A 1 89 ? -29.895 -7.583 15.517 1.00 83.06 89 GLN A O 1
ATOM 712 N N . ILE A 1 90 ? -29.481 -8.419 13.481 1.00 81.75 90 ILE A N 1
ATOM 713 C CA . ILE A 1 90 ? -30.757 -7.984 12.885 1.00 81.75 90 ILE A CA 1
ATOM 714 C C . ILE A 1 90 ? -31.944 -8.683 13.564 1.00 81.75 90 ILE A C 1
ATOM 716 O O . ILE A 1 90 ? -32.907 -8.016 13.945 1.00 81.75 90 ILE A O 1
ATOM 720 N N . LEU A 1 91 ? -31.867 -10.000 13.788 1.00 86.56 91 LEU A N 1
ATOM 721 C CA . LEU A 1 91 ? -32.894 -10.754 14.519 1.00 86.56 91 LEU A CA 1
ATOM 722 C C . LEU A 1 91 ? -33.022 -10.276 15.973 1.00 86.56 91 LEU A C 1
ATOM 724 O O . LEU A 1 91 ? -34.132 -10.116 16.485 1.00 86.56 91 LEU A O 1
ATOM 728 N N . THR A 1 92 ? -31.903 -9.996 16.638 1.00 85.19 92 THR A N 1
ATOM 729 C CA . THR A 1 92 ? -31.873 -9.473 18.010 1.00 85.19 92 THR A CA 1
ATOM 730 C C . THR A 1 92 ? -32.458 -8.061 18.095 1.00 85.19 92 THR A C 1
ATOM 732 O O . THR A 1 92 ? -33.233 -7.778 19.012 1.00 85.19 92 THR A O 1
ATOM 735 N N . LEU A 1 93 ? -32.176 -7.189 17.123 1.00 80.19 93 LEU A N 1
ATOM 736 C CA . LEU A 1 93 ? -32.767 -5.851 17.013 1.00 80.19 93 LEU A CA 1
ATOM 737 C C . LEU A 1 93 ? -34.271 -5.911 16.720 1.00 80.19 93 LEU A C 1
ATOM 739 O O . LEU A 1 93 ? -35.037 -5.203 17.370 1.00 80.19 93 LEU A O 1
ATOM 743 N N . ALA A 1 94 ? -34.720 -6.786 15.816 1.00 83.56 94 ALA A N 1
ATOM 744 C CA . ALA A 1 94 ? -36.142 -6.987 15.533 1.00 83.56 94 ALA A CA 1
ATOM 745 C C . ALA A 1 94 ? -36.904 -7.460 16.786 1.00 83.56 94 ALA A C 1
ATOM 747 O O . ALA A 1 94 ? -37.900 -6.849 17.180 1.00 83.56 94 ALA A O 1
ATOM 748 N N . ASN A 1 95 ? -36.385 -8.480 17.478 1.00 84.19 95 ASN A N 1
ATOM 749 C CA . ASN A 1 95 ? -36.945 -8.967 18.741 1.00 84.19 95 ASN A CA 1
ATOM 750 C C . ASN A 1 95 ? -36.929 -7.900 19.850 1.00 84.19 95 ASN A C 1
ATOM 752 O O . ASN A 1 95 ? -37.861 -7.823 20.653 1.00 84.19 95 ASN A O 1
ATOM 756 N N . SER A 1 96 ? -35.889 -7.063 19.901 1.00 84.12 96 SER A N 1
ATOM 757 C CA . SER A 1 96 ? -35.791 -5.961 20.867 1.00 84.12 96 SER A CA 1
ATOM 758 C C . SER A 1 96 ? -36.802 -4.856 20.571 1.00 84.12 96 SER A C 1
ATOM 760 O O . SER A 1 96 ? -37.462 -4.388 21.494 1.00 84.12 96 SER A O 1
ATOM 762 N N . ASN A 1 97 ? -37.003 -4.499 19.299 1.00 82.38 97 ASN A N 1
ATOM 763 C CA . ASN A 1 97 ? -38.020 -3.536 18.876 1.00 82.38 97 ASN A CA 1
ATOM 764 C C . ASN A 1 97 ? -39.434 -4.017 19.222 1.00 82.38 97 ASN A C 1
ATOM 766 O O . ASN A 1 97 ? -40.197 -3.246 19.794 1.00 82.38 97 ASN A O 1
ATOM 770 N N . VAL A 1 98 ? -39.766 -5.293 18.983 1.00 88.94 98 VAL A N 1
ATOM 771 C CA . VAL A 1 98 ? -41.063 -5.870 19.392 1.00 88.94 98 VAL A CA 1
ATOM 772 C C . VAL A 1 98 ? -41.264 -5.761 20.910 1.00 88.94 98 VAL A C 1
ATOM 774 O O . VAL A 1 98 ? -42.301 -5.271 21.358 1.00 88.94 98 VAL A O 1
ATOM 777 N N . LYS A 1 99 ? -40.260 -6.142 21.714 1.00 85.88 99 LYS A N 1
ATOM 778 C CA . LYS A 1 99 ? -40.308 -6.003 23.183 1.00 85.88 99 LYS A CA 1
ATOM 779 C C . LYS A 1 99 ? -40.475 -4.544 23.624 1.00 85.88 99 LYS A C 1
ATOM 781 O O . LYS A 1 99 ? -41.261 -4.275 24.528 1.00 85.88 99 LYS A O 1
ATOM 786 N N . LEU A 1 100 ? -39.774 -3.610 22.981 1.00 86.94 100 LEU A N 1
ATOM 787 C CA . LEU A 1 100 ? -39.824 -2.176 23.282 1.00 86.94 100 LEU A CA 1
ATOM 788 C C . LEU A 1 100 ? -41.193 -1.577 22.920 1.00 86.94 100 LEU A C 1
ATOM 790 O O . LEU A 1 100 ? -41.740 -0.797 23.699 1.00 86.94 100 LEU A O 1
ATOM 794 N N . THR A 1 101 ? -41.802 -1.989 21.803 1.00 88.44 101 THR A N 1
ATOM 795 C CA . THR A 1 101 ? -43.175 -1.606 21.439 1.00 88.44 101 THR A CA 1
ATOM 796 C C . THR A 1 101 ? -44.181 -2.094 22.483 1.00 88.44 101 THR A C 1
ATOM 798 O O . THR A 1 101 ? -44.936 -1.276 23.007 1.00 88.44 101 THR A O 1
ATOM 801 N N . VAL A 1 102 ? -44.138 -3.378 22.861 1.00 89.19 102 VAL A N 1
ATOM 802 C CA . VAL A 1 102 ? -45.027 -3.949 23.893 1.00 89.19 102 VAL A CA 1
ATOM 803 C C . VAL A 1 102 ? -44.835 -3.253 25.247 1.00 89.19 102 VAL A C 1
ATOM 805 O O . VAL A 1 102 ? -45.815 -2.876 25.885 1.00 89.19 102 VAL A O 1
ATOM 808 N N . ALA A 1 103 ? -43.591 -2.998 25.666 1.00 83.44 103 ALA A N 1
ATOM 809 C CA . ALA A 1 103 ? -43.298 -2.259 26.896 1.00 83.44 103 ALA A CA 1
ATOM 810 C C . ALA A 1 103 ? -43.794 -0.800 26.842 1.00 83.44 103 ALA A C 1
ATOM 812 O O . ALA A 1 103 ? -44.303 -0.278 27.832 1.00 83.44 103 ALA A O 1
ATOM 813 N N . SER A 1 104 ? -43.708 -0.143 25.680 1.00 86.88 104 SER A N 1
ATOM 814 C CA . SER A 1 104 ? -44.243 1.208 25.475 1.00 86.88 104 SER A CA 1
ATOM 815 C C . SER A 1 104 ? -45.772 1.245 25.546 1.00 86.88 104 SER A C 1
ATOM 817 O O . SER A 1 104 ? -46.338 2.218 26.043 1.00 86.88 104 SER A O 1
ATOM 819 N N . GLU A 1 105 ? -46.463 0.212 25.063 1.00 86.62 105 GLU A N 1
ATOM 820 C CA . GLU A 1 105 ? -47.922 0.098 25.178 1.00 86.62 105 GLU A CA 1
ATOM 821 C C . GLU A 1 105 ? -48.367 -0.234 26.607 1.00 86.62 105 GLU A C 1
ATOM 823 O O . GLU A 1 105 ? -49.298 0.403 27.104 1.00 86.62 105 GLU A O 1
ATOM 828 N N . ALA A 1 106 ? -47.656 -1.131 27.299 1.00 84.75 106 ALA A N 1
ATOM 829 C CA . ALA A 1 106 ? -47.871 -1.417 28.717 1.00 84.75 106 ALA A CA 1
ATOM 830 C C . ALA A 1 106 ? -47.705 -0.153 29.578 1.00 84.75 106 ALA A C 1
ATOM 832 O O . ALA A 1 106 ? -48.636 0.229 30.283 1.00 84.75 106 ALA A O 1
ATOM 833 N N . SER A 1 107 ? -46.595 0.575 29.417 1.00 81.50 107 SER A N 1
ATOM 834 C CA . SER A 1 107 ? -46.320 1.827 30.138 1.00 81.50 107 SER A CA 1
ATOM 835 C C . SER A 1 107 ? -47.370 2.921 29.867 1.00 81.50 107 SER A C 1
ATOM 837 O O . SER A 1 107 ? -47.787 3.629 30.783 1.00 81.50 107 SER A O 1
ATOM 839 N N . LYS A 1 108 ? -47.899 3.025 28.636 1.00 85.94 108 LYS A N 1
ATOM 840 C CA . LYS A 1 108 ? -49.043 3.913 28.327 1.00 85.94 108 LYS A CA 1
ATOM 841 C C . LYS A 1 108 ? -50.340 3.462 29.009 1.00 85.94 108 LYS A C 1
ATOM 843 O O . LYS A 1 108 ? -51.186 4.303 29.313 1.00 85.94 108 LYS A O 1
ATOM 848 N N . GLY A 1 109 ? -50.527 2.161 29.226 1.00 87.31 109 GLY A N 1
ATOM 849 C CA . GLY A 1 109 ? -51.629 1.606 30.015 1.00 87.31 109 GLY A CA 1
ATOM 850 C C . GLY A 1 109 ? -51.490 1.912 31.508 1.00 87.31 109 GLY A C 1
ATOM 851 O O . GLY A 1 109 ? -52.449 2.363 32.133 1.00 87.31 109 GLY A O 1
ATOM 852 N N . GLU A 1 110 ? -50.287 1.740 32.054 1.00 88.44 110 GLU A N 1
ATOM 853 C CA . GLU A 1 110 ? -49.940 2.052 33.443 1.00 88.44 110 GLU A CA 1
ATOM 854 C C . GLU A 1 110 ? -50.114 3.542 33.742 1.00 88.44 110 GLU A C 1
ATOM 856 O O . GLU A 1 110 ? -50.817 3.876 34.693 1.00 88.44 110 GLU A O 1
ATOM 861 N N . GLN A 1 111 ? -49.603 4.439 32.889 1.00 84.50 111 GLN A N 1
ATOM 862 C CA . GLN A 1 111 ? -49.794 5.886 33.047 1.00 84.50 111 GLN A CA 1
ATOM 863 C C . GLN A 1 111 ? -51.282 6.255 33.113 1.00 84.50 111 GLN A C 1
ATOM 865 O O . GLN A 1 111 ? -51.700 6.947 34.033 1.00 84.50 111 GLN A O 1
ATOM 870 N N . ARG A 1 112 ? -52.120 5.708 32.219 1.00 89.38 112 ARG A N 1
ATOM 871 C CA . ARG A 1 112 ? -53.581 5.932 32.245 1.00 89.38 112 ARG A CA 1
ATOM 872 C C . ARG A 1 112 ? -54.256 5.427 33.524 1.00 89.38 112 ARG A C 1
ATOM 874 O O . ARG A 1 112 ? -55.340 5.903 33.856 1.00 89.38 112 ARG A O 1
ATOM 881 N N . ASN A 1 113 ? -53.675 4.449 34.216 1.00 90.38 113 ASN A N 1
ATOM 882 C CA . ASN A 1 113 ? -54.175 3.976 35.506 1.00 90.38 113 ASN A CA 1
ATOM 883 C C . ASN A 1 113 ? -53.637 4.828 36.666 1.00 90.38 113 ASN A C 1
ATOM 885 O O . ASN A 1 113 ? -54.406 5.138 37.572 1.00 90.38 113 ASN A O 1
ATOM 889 N N . ILE A 1 114 ? -52.383 5.287 36.601 1.00 88.06 114 ILE A N 1
ATOM 890 C CA . ILE A 1 114 ? -51.817 6.282 37.526 1.00 88.06 114 ILE A CA 1
ATOM 891 C C . ILE A 1 114 ? -52.636 7.578 37.468 1.00 88.06 114 ILE A C 1
ATOM 893 O O . ILE A 1 114 ? -53.019 8.095 38.514 1.00 88.06 114 ILE A O 1
ATOM 897 N N . ASP A 1 115 ? -52.998 8.060 36.276 1.00 87.75 115 ASP A N 1
ATOM 898 C CA . ASP A 1 115 ? -53.811 9.268 36.085 1.00 87.75 115 ASP A CA 1
ATOM 899 C C . ASP A 1 115 ? -55.199 9.135 36.744 1.00 87.75 115 ASP A C 1
ATOM 901 O O . ASP A 1 115 ? -55.656 10.052 37.431 1.00 87.75 115 ASP A O 1
ATOM 905 N N . LYS A 1 116 ? -55.860 7.976 36.591 1.00 89.69 116 LYS A N 1
ATOM 906 C CA . LYS A 1 116 ? -57.149 7.670 37.245 1.00 89.69 116 LYS A CA 1
ATOM 907 C C . LYS A 1 116 ? -57.023 7.617 38.764 1.00 89.69 116 LYS A C 1
ATOM 909 O O . LYS A 1 116 ? -57.765 8.312 39.450 1.00 89.69 116 LYS A O 1
ATOM 914 N N . LEU A 1 117 ? -56.075 6.834 39.283 1.00 85.12 117 LEU A N 1
ATOM 915 C CA . LEU A 1 117 ? -55.840 6.704 40.724 1.00 85.12 117 LEU A CA 1
ATOM 916 C C . LEU A 1 117 ? -55.469 8.060 41.342 1.00 85.12 117 LEU A C 1
ATOM 918 O O . LEU A 1 117 ? -55.942 8.394 42.423 1.00 85.12 117 LEU A O 1
ATOM 922 N N . THR A 1 118 ? -54.715 8.898 40.625 1.00 86.81 118 THR A N 1
ATOM 923 C CA . THR A 1 118 ? -54.419 10.279 41.035 1.00 86.81 118 THR A CA 1
ATOM 924 C C . THR A 1 118 ? -55.692 11.127 41.131 1.00 86.81 118 THR A C 1
ATOM 926 O O . THR A 1 118 ? -55.864 11.858 42.107 1.00 86.81 118 THR A O 1
ATOM 929 N N . GLN A 1 119 ? -56.625 11.013 40.178 1.00 89.25 119 GLN A N 1
ATOM 930 C CA . GLN A 1 119 ? -57.923 11.700 40.254 1.00 89.25 119 GLN A CA 1
ATOM 931 C C . GLN A 1 119 ? -58.815 11.167 41.388 1.00 89.25 119 GLN A C 1
ATOM 933 O O . GLN A 1 119 ? -59.519 11.948 42.030 1.00 89.25 119 GLN A O 1
ATOM 938 N N . GLU A 1 120 ? -58.778 9.865 41.671 1.00 86.25 120 GLU A N 1
ATOM 939 C CA . GLU A 1 120 ? -59.513 9.253 42.784 1.00 86.25 120 GLU A CA 1
ATOM 940 C C . GLU A 1 120 ? -58.946 9.680 44.144 1.00 86.25 120 GLU A C 1
ATOM 942 O O . GLU A 1 120 ? -59.716 10.081 45.015 1.00 86.25 120 GLU A O 1
ATOM 947 N N . VAL A 1 121 ? -57.618 9.731 44.301 1.00 85.75 121 VAL A N 1
ATOM 948 C CA . VAL A 1 121 ? -56.949 10.287 45.491 1.00 85.75 121 VAL A CA 1
ATOM 949 C C . VAL A 1 121 ? -57.269 11.775 45.662 1.00 85.75 121 VAL A C 1
ATOM 951 O O . VAL A 1 121 ? -57.618 12.196 46.761 1.00 85.75 121 VAL A O 1
ATOM 954 N N . GLN A 1 122 ? -57.251 12.580 44.592 1.00 87.25 122 GLN A N 1
ATOM 955 C CA . GLN A 1 122 ? -57.668 13.989 44.663 1.00 87.25 122 GLN A CA 1
ATOM 956 C C . GLN A 1 122 ? -59.150 14.156 45.039 1.00 87.25 122 GLN A C 1
ATOM 958 O O . GLN A 1 122 ? -59.501 15.110 45.736 1.00 87.25 122 GLN A O 1
ATOM 963 N N . ARG A 1 123 ? -60.033 13.244 44.609 1.00 88.19 123 ARG A N 1
ATOM 964 C CA . ARG A 1 123 ? -61.442 13.226 45.032 1.00 88.19 123 ARG A CA 1
ATOM 965 C C . ARG A 1 123 ? -61.571 12.832 46.507 1.00 88.19 123 ARG A C 1
ATOM 967 O O . ARG A 1 123 ? -62.323 13.485 47.225 1.00 88.19 123 ARG A O 1
ATOM 974 N N . ALA A 1 124 ? -60.829 11.821 46.957 1.00 83.44 124 ALA A N 1
ATOM 975 C CA . ALA A 1 124 ? -60.821 11.366 48.344 1.00 83.44 124 ALA A CA 1
ATOM 976 C C . ALA A 1 124 ? -60.300 12.450 49.302 1.00 83.44 124 ALA A C 1
ATOM 978 O O . ALA A 1 124 ? -60.950 12.721 50.305 1.00 83.44 124 ALA A O 1
ATOM 979 N N . LEU A 1 125 ? -59.204 13.137 48.955 1.00 82.44 125 LEU A N 1
ATOM 980 C CA . LEU A 1 125 ? -58.675 14.266 49.730 1.00 82.44 125 LEU A CA 1
ATOM 981 C C . LEU A 1 125 ? -59.722 15.377 49.891 1.00 82.44 125 LEU A C 1
ATOM 983 O O . LEU A 1 125 ? -60.050 15.733 51.016 1.00 82.44 125 LEU A O 1
ATOM 987 N N . ARG A 1 126 ? -60.372 15.813 48.802 1.00 87.44 126 ARG A N 1
ATOM 988 C CA . ARG A 1 126 ? -61.466 16.803 48.882 1.00 87.44 126 ARG A CA 1
ATOM 989 C C . ARG A 1 126 ? -62.641 16.332 49.745 1.00 87.44 126 ARG A C 1
ATOM 991 O O . ARG A 1 126 ? -63.300 17.152 50.383 1.00 87.44 126 ARG A O 1
ATOM 998 N N . MET A 1 127 ? -62.934 15.030 49.768 1.00 84.88 127 MET A N 1
ATOM 999 C CA . MET A 1 127 ? -63.953 14.465 50.660 1.00 84.88 127 MET A CA 1
ATOM 1000 C C . MET A 1 127 ? -63.509 14.483 52.129 1.00 84.88 127 MET A C 1
ATOM 1002 O O . MET A 1 127 ? -64.349 14.744 52.986 1.00 84.88 127 MET A O 1
ATOM 1006 N N . VAL A 1 128 ? -62.218 14.281 52.418 1.00 86.50 128 VAL A N 1
ATOM 1007 C CA . VAL A 1 128 ? -61.636 14.446 53.762 1.00 86.50 128 VAL A CA 1
ATOM 1008 C C . VAL A 1 128 ? -61.672 15.914 54.193 1.00 86.50 128 VAL A C 1
ATOM 1010 O O . VAL A 1 128 ? -62.170 16.190 55.279 1.00 86.50 128 VAL A O 1
ATOM 1013 N N . ASP A 1 129 ? -61.292 16.864 53.333 1.00 85.25 129 ASP A N 1
ATOM 1014 C CA . ASP A 1 129 ? -61.404 18.308 53.611 1.00 85.25 129 ASP A CA 1
ATOM 1015 C C . ASP A 1 129 ? -62.863 18.708 53.926 1.00 85.25 129 ASP A C 1
ATOM 1017 O O . ASP A 1 129 ? -63.151 19.454 54.866 1.00 85.25 129 ASP A O 1
ATOM 1021 N N . THR A 1 130 ? -63.817 18.150 53.169 1.00 86.19 130 THR A N 1
ATOM 1022 C CA . THR A 1 130 ? -65.265 18.359 53.367 1.00 86.19 130 THR A CA 1
ATOM 1023 C C . THR A 1 130 ? -65.796 17.665 54.632 1.00 86.19 130 THR A C 1
ATOM 1025 O O . THR A 1 130 ? -66.806 18.091 55.191 1.00 86.19 130 THR A O 1
ATOM 1028 N N . ALA A 1 131 ? -65.153 16.593 55.099 1.00 81.75 131 ALA A N 1
ATOM 1029 C CA . ALA A 1 131 ? -65.494 15.934 56.357 1.00 81.75 131 ALA A CA 1
ATOM 1030 C C . ALA A 1 131 ? -64.922 16.701 57.558 1.00 81.75 131 ALA A C 1
ATOM 1032 O O . ALA A 1 131 ? -65.654 16.973 58.505 1.00 81.75 131 ALA A O 1
ATOM 1033 N N . HIS A 1 132 ? -63.660 17.126 57.485 1.00 85.38 132 HIS A N 1
ATOM 1034 C CA . HIS A 1 132 ? -62.973 17.849 58.552 1.00 85.38 132 HIS A CA 1
ATOM 1035 C C . HIS A 1 132 ? -63.599 19.227 58.815 1.00 85.38 132 HIS A C 1
ATOM 1037 O O . HIS A 1 132 ? -63.837 19.593 59.961 1.00 85.38 132 HIS A O 1
ATOM 1043 N N . THR A 1 133 ? -63.994 19.954 57.764 1.00 84.44 133 THR A N 1
ATOM 1044 C CA . THR A 1 133 ? -64.750 21.215 57.910 1.00 84.44 133 THR A CA 1
ATOM 1045 C C . THR A 1 133 ? -66.123 21.025 58.569 1.00 84.44 133 THR A C 1
ATOM 1047 O O . THR A 1 133 ? -66.554 21.880 59.340 1.00 84.44 133 THR A O 1
ATOM 1050 N N . ARG A 1 134 ? -66.809 19.894 58.338 1.00 83.00 134 ARG A N 1
ATOM 1051 C CA . ARG A 1 134 ? -68.046 19.544 59.070 1.00 83.00 134 ARG A CA 1
ATOM 1052 C C . ARG A 1 134 ? -67.769 19.164 60.522 1.00 83.00 134 ARG A C 1
ATOM 1054 O O . ARG A 1 134 ? -68.555 19.515 61.397 1.00 83.00 134 ARG A O 1
ATOM 1061 N N . GLU A 1 135 ? -66.674 18.452 60.769 1.00 82.31 135 GLU A N 1
ATOM 1062 C CA . GLU A 1 135 ? -66.244 18.067 62.111 1.00 82.31 135 GLU A CA 1
ATOM 1063 C C . GLU A 1 135 ? -65.909 19.299 62.959 1.00 82.31 135 GLU A C 1
ATOM 1065 O O . GLU A 1 135 ? -66.395 19.404 64.080 1.00 82.31 135 GLU A O 1
ATOM 1070 N N . GLN A 1 136 ? -65.183 20.274 62.405 1.00 83.75 136 GLN A N 1
ATOM 1071 C CA . GLN A 1 136 ? -64.874 21.534 63.082 1.00 83.75 136 GLN A CA 1
ATOM 1072 C C . GLN A 1 136 ? -66.153 22.275 63.513 1.00 83.75 136 GLN A C 1
ATOM 1074 O O . GLN A 1 136 ? -66.294 22.631 64.681 1.00 83.75 136 GLN A O 1
ATOM 1079 N N . VAL A 1 137 ? -67.135 22.424 62.614 1.00 82.88 137 VAL A N 1
ATOM 1080 C CA . VAL A 1 137 ? -68.439 23.040 62.941 1.00 82.88 137 VAL A CA 1
ATOM 1081 C C . VAL A 1 137 ? -69.183 22.251 64.031 1.00 82.88 137 VAL A C 1
ATOM 1083 O O . VAL A 1 137 ? -69.815 22.840 64.912 1.00 82.88 137 VAL A O 1
ATOM 1086 N N . ALA A 1 138 ? -69.091 20.917 64.028 1.00 78.75 138 ALA A N 1
ATOM 1087 C CA . ALA A 1 138 ? -69.667 20.087 65.085 1.00 78.75 138 ALA A CA 1
ATOM 1088 C C . ALA A 1 138 ? -68.944 20.276 66.435 1.00 78.75 138 ALA A C 1
ATOM 1090 O O . ALA A 1 138 ? -69.606 20.372 67.467 1.00 78.75 138 ALA A O 1
ATOM 1091 N N . GLN A 1 139 ? -67.614 20.393 66.441 1.00 79.56 139 GLN A N 1
ATOM 1092 C CA . GLN A 1 139 ? -66.813 20.653 67.643 1.00 79.56 139 GLN A CA 1
ATOM 1093 C C . GLN A 1 139 ? -67.110 22.047 68.232 1.00 79.56 139 GLN A C 1
ATOM 1095 O O . GLN A 1 139 ? -67.363 22.157 69.433 1.00 79.56 139 GLN A O 1
ATOM 1100 N N . GLU A 1 140 ? -67.200 23.088 67.397 1.00 82.19 140 GLU A N 1
ATOM 1101 C CA . GLU A 1 140 ? -67.629 24.442 67.795 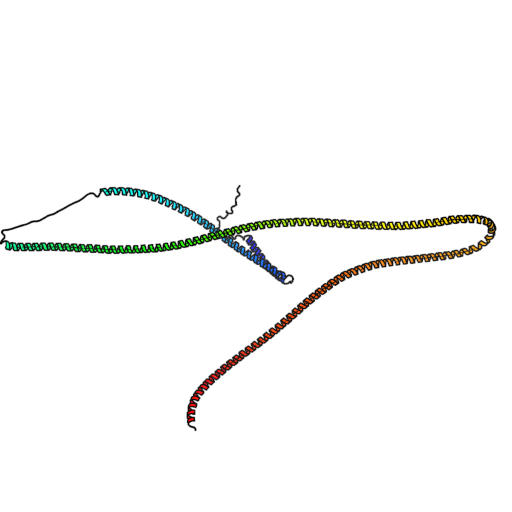1.00 82.19 140 GLU A CA 1
ATOM 1102 C C . GLU A 1 140 ? -69.057 24.448 68.382 1.00 82.19 140 GLU A C 1
ATOM 1104 O O . GLU A 1 140 ? -69.351 25.175 69.337 1.00 82.19 140 GLU A O 1
ATOM 1109 N N . THR A 1 141 ? -69.944 23.586 67.873 1.00 80.06 141 THR A N 1
ATOM 1110 C CA . THR A 1 141 ? -71.303 23.403 68.414 1.00 80.06 141 THR A CA 1
ATOM 1111 C C . THR A 1 141 ? -71.291 22.684 69.772 1.00 80.06 141 THR A C 1
ATOM 1113 O O . THR A 1 141 ? -71.999 23.090 70.695 1.00 80.06 141 THR A O 1
ATOM 1116 N N . ILE A 1 142 ? -70.467 21.642 69.931 1.00 76.69 142 ILE A N 1
ATOM 1117 C CA . ILE A 1 142 ? -70.324 20.883 71.187 1.00 76.69 142 ILE A CA 1
ATOM 1118 C C . ILE A 1 142 ? -69.752 21.763 72.306 1.00 76.69 142 ILE A C 1
ATOM 1120 O O . ILE A 1 142 ? -70.229 21.693 73.440 1.00 76.69 142 ILE A O 1
ATOM 1124 N N . GLU A 1 143 ? -68.773 22.615 72.006 1.00 79.50 143 GLU A N 1
ATOM 1125 C CA . GLU A 1 143 ? -68.177 23.515 72.998 1.00 79.50 143 GLU A CA 1
ATOM 1126 C C . GLU A 1 143 ? -69.183 24.574 73.488 1.00 79.50 143 GLU A C 1
ATOM 1128 O O . GLU A 1 143 ? -69.326 24.790 74.693 1.00 79.50 143 GLU A O 1
ATOM 1133 N N . ASN A 1 144 ? -70.002 25.131 72.588 1.00 78.12 144 ASN A N 1
ATOM 1134 C CA . ASN A 1 144 ? -71.119 26.005 72.970 1.00 78.12 144 ASN A CA 1
ATOM 1135 C C . ASN A 1 144 ? -72.133 25.317 73.907 1.00 78.12 144 ASN A C 1
ATOM 1137 O O . ASN A 1 144 ? -72.672 25.963 74.808 1.00 78.12 144 ASN A O 1
ATOM 1141 N N . LEU A 1 145 ? -72.391 24.015 73.731 1.00 75.62 145 LEU A N 1
ATOM 1142 C CA . LEU A 1 145 ? -73.281 23.244 74.610 1.00 75.62 145 LEU A CA 1
ATOM 1143 C C . LEU A 1 145 ? -72.640 22.957 75.980 1.00 75.62 145 LEU A C 1
ATOM 1145 O O . LEU A 1 145 ? -73.307 23.083 77.009 1.00 75.62 145 LEU A O 1
ATOM 1149 N N . ARG A 1 146 ? -71.336 22.653 76.030 1.00 74.00 146 ARG A N 1
ATOM 1150 C CA . ARG A 1 146 ? -70.587 22.482 77.293 1.00 74.00 146 ARG A CA 1
ATOM 1151 C C . ARG A 1 146 ? -70.630 23.742 78.158 1.00 74.00 146 ARG A C 1
ATOM 1153 O O . ARG A 1 146 ? -70.880 23.662 79.361 1.00 74.00 146 ARG A O 1
ATOM 1160 N N . GLN A 1 147 ? -70.490 24.912 77.538 1.00 74.00 147 GLN A N 1
ATOM 1161 C CA . GLN A 1 147 ? -70.574 26.203 78.226 1.00 74.00 147 GLN A CA 1
ATOM 1162 C C . GLN A 1 147 ? -71.979 26.549 78.748 1.00 74.00 147 GLN A C 1
ATOM 1164 O O . GLN A 1 147 ? -72.097 27.435 79.595 1.00 74.00 147 GLN A O 1
ATOM 1169 N N . GLN A 1 148 ? -73.034 25.861 78.293 1.00 72.12 148 GLN A N 1
ATOM 1170 C CA . GLN A 1 148 ? -74.385 25.963 78.863 1.00 72.12 148 GLN A CA 1
ATOM 1171 C C . GLN A 1 148 ? -74.567 25.008 80.052 1.00 72.12 148 GLN A C 1
ATOM 1173 O O . GLN A 1 148 ? -75.061 25.429 81.098 1.00 72.12 148 GLN A O 1
ATOM 1178 N N . ILE A 1 149 ? -74.094 23.760 79.945 1.00 68.50 149 ILE A N 1
ATOM 1179 C CA . ILE A 1 149 ? -74.161 22.759 81.029 1.00 68.50 149 ILE A CA 1
ATOM 1180 C C . ILE A 1 149 ? -73.443 23.254 82.296 1.00 68.50 149 ILE A C 1
ATOM 1182 O O . ILE A 1 149 ? -73.976 23.122 83.399 1.00 68.50 149 ILE A O 1
ATOM 1186 N N . ASN A 1 150 ? -72.280 23.894 82.140 1.00 64.06 150 ASN A N 1
ATOM 1187 C CA . ASN A 1 150 ? -71.515 24.445 83.263 1.00 64.06 150 ASN A CA 1
ATOM 1188 C C . ASN A 1 150 ? -72.217 25.612 83.983 1.00 64.06 150 ASN A C 1
ATOM 1190 O O . ASN A 1 150 ? -71.884 25.887 85.130 1.00 64.06 150 ASN A O 1
ATOM 1194 N N . ARG A 1 151 ? -73.190 26.291 83.353 1.00 63.56 151 ARG A N 1
ATOM 1195 C CA . ARG A 1 151 ? -73.978 27.356 84.010 1.00 63.56 151 ARG A CA 1
ATOM 1196 C C . ARG A 1 151 ? -75.099 26.778 84.873 1.00 63.56 151 ARG A C 1
ATOM 1198 O O . ARG A 1 151 ? -75.373 27.314 85.937 1.00 63.56 151 ARG A O 1
ATOM 1205 N N . LEU A 1 152 ? -75.700 25.667 84.441 1.00 58.34 152 LEU A N 1
ATOM 1206 C CA . LEU A 1 152 ? -76.799 25.007 85.154 1.00 58.34 152 LEU A CA 1
ATOM 1207 C C . LEU A 1 152 ? -76.332 24.231 86.398 1.00 58.34 152 LEU A C 1
ATOM 1209 O O . LEU A 1 152 ? -77.075 24.141 87.371 1.00 58.34 152 LEU A O 1
ATOM 1213 N N . HIS A 1 153 ? -75.103 23.700 86.407 1.00 51.31 153 HIS A N 1
ATOM 1214 C CA . HIS A 1 153 ? -74.576 22.991 87.584 1.00 51.31 153 HIS A CA 1
ATOM 1215 C C . HIS A 1 153 ? -74.397 23.896 88.816 1.00 51.31 153 HIS A C 1
ATOM 1217 O O . HIS A 1 153 ? -74.580 23.431 89.938 1.00 51.31 153 HIS A O 1
ATOM 1223 N N . SER A 1 154 ? -74.094 25.187 88.637 1.00 55.28 154 SER A N 1
ATOM 1224 C CA . SER A 1 154 ? -73.874 26.115 89.759 1.00 55.28 154 SER A CA 1
ATOM 1225 C C . SER A 1 154 ? -75.144 26.534 90.513 1.00 55.28 154 SER A C 1
ATOM 1227 O O . SER A 1 154 ? -75.029 27.164 91.561 1.00 55.28 154 SER A O 1
ATOM 1229 N N . GLU A 1 155 ? -76.344 26.204 90.024 1.00 51.97 155 GLU A N 1
ATOM 1230 C CA . GLU A 1 155 ? -77.611 26.613 90.659 1.00 51.97 155 GLU A CA 1
ATOM 1231 C C . GLU A 1 155 ? -78.208 25.549 91.606 1.00 51.97 155 GLU A C 1
ATOM 1233 O O . GLU A 1 155 ? -79.184 25.830 92.303 1.00 51.97 155 GLU A O 1
ATOM 1238 N N . LEU A 1 156 ? -77.644 24.331 91.656 1.00 45.22 156 LEU A N 1
ATOM 1239 C CA . LEU A 1 156 ? -78.332 23.151 92.211 1.00 45.22 156 LEU A CA 1
ATOM 1240 C C . LEU A 1 156 ? -77.850 22.692 93.608 1.00 45.22 156 LEU A C 1
ATOM 1242 O O . LEU A 1 156 ? -78.591 22.011 94.313 1.00 45.22 156 LEU A O 1
ATOM 1246 N N . GLU A 1 157 ? -76.663 23.095 94.074 1.00 47.78 157 GLU A N 1
ATOM 1247 C CA . GLU A 1 157 ? -76.037 22.554 95.306 1.00 47.78 157 GLU A CA 1
ATOM 1248 C C . GLU A 1 157 ? -76.493 23.199 96.645 1.00 47.78 157 GLU A C 1
ATOM 1250 O O . GLU A 1 157 ? -75.780 23.135 97.647 1.00 47.78 157 GLU A O 1
ATOM 1255 N N . ALA A 1 158 ? -77.674 23.830 96.718 1.00 41.66 158 ALA A N 1
ATOM 1256 C CA . ALA A 1 158 ? -78.026 24.726 97.835 1.00 41.66 158 ALA A CA 1
ATOM 1257 C C . ALA A 1 158 ? -79.378 24.463 98.560 1.00 41.66 158 ALA A C 1
ATOM 1259 O O . ALA A 1 158 ? -80.244 25.341 98.516 1.00 41.66 158 ALA A O 1
ATOM 1260 N N . LYS A 1 159 ? -79.556 23.320 99.279 1.00 35.97 159 LYS A N 1
ATOM 1261 C CA . LYS A 1 159 ? -80.495 23.122 100.448 1.00 35.97 159 LYS A CA 1
ATOM 1262 C C . LYS A 1 159 ? -80.580 21.674 101.028 1.00 35.97 159 LYS A C 1
ATOM 1264 O O . LYS A 1 159 ? -80.775 20.757 100.243 1.00 35.97 159 LYS A O 1
ATOM 1269 N N . SER A 1 160 ? -80.590 21.506 102.378 1.00 33.44 160 SER A N 1
ATOM 1270 C CA . SER A 1 160 ? -81.426 20.576 103.241 1.00 33.44 160 SER A CA 1
ATOM 1271 C C . SER A 1 160 ? -80.747 20.083 104.574 1.00 33.44 160 SER A C 1
ATOM 1273 O O . SER A 1 160 ? -79.519 20.110 104.632 1.00 33.44 160 SER A O 1
ATOM 1275 N N . ARG A 1 161 ? -81.500 19.683 105.649 1.00 39.78 161 ARG A N 1
ATOM 1276 C CA . ARG A 1 161 ? -81.037 19.341 107.056 1.00 39.78 161 ARG A CA 1
ATOM 1277 C C . ARG A 1 161 ? -82.077 18.654 108.045 1.00 39.78 161 ARG A C 1
ATOM 1279 O O . ARG A 1 161 ? -83.249 18.983 107.920 1.00 39.78 161 ARG A O 1
ATOM 1286 N N . HIS A 1 162 ? -81.604 17.914 109.102 1.00 38.94 162 HIS A N 1
ATOM 1287 C CA . HIS A 1 162 ? -82.101 17.740 110.545 1.00 38.94 162 HIS A CA 1
ATOM 1288 C C . HIS A 1 162 ? -83.403 16.907 110.938 1.00 38.94 162 HIS A C 1
ATOM 1290 O O . HIS A 1 162 ? -84.235 16.770 110.050 1.00 38.94 162 HIS A O 1
ATOM 1296 N N . THR A 1 163 ? -83.750 16.337 112.156 1.00 37.66 163 THR A N 1
ATOM 1297 C CA . THR A 1 163 ? -83.148 15.948 113.520 1.00 37.66 163 THR A CA 1
ATOM 1298 C C . THR A 1 163 ? -84.105 15.183 114.549 1.00 37.66 163 THR A C 1
ATOM 1300 O O . THR A 1 163 ? -85.296 15.468 114.509 1.00 37.66 163 THR A O 1
ATOM 1303 N N . ASP A 1 164 ? -83.565 14.357 115.504 1.00 35.97 164 ASP A N 1
ATOM 1304 C CA . ASP A 1 164 ? -83.828 14.112 117.003 1.00 35.97 164 ASP A CA 1
ATOM 1305 C C . ASP A 1 164 ? -85.218 13.632 117.631 1.00 35.97 164 ASP A C 1
ATOM 1307 O O . ASP A 1 164 ? -86.223 13.793 116.948 1.00 35.97 164 ASP A O 1
ATOM 1311 N N . GLN A 1 165 ? -85.477 13.083 118.881 1.00 38.88 165 GLN A N 1
ATOM 1312 C CA . GLN A 1 165 ? -84.793 12.408 120.072 1.00 38.88 165 GLN A CA 1
ATOM 1313 C C . GLN A 1 165 ? -85.785 11.799 121.190 1.00 38.88 165 GLN A C 1
ATOM 1315 O O . GLN A 1 165 ? -86.937 12.214 121.203 1.00 38.88 165 GLN A O 1
ATOM 1320 N N . GLU A 1 166 ? -85.325 10.884 122.114 1.00 38.41 166 GLU A N 1
ATOM 1321 C CA . GLU A 1 166 ? -85.751 10.346 123.506 1.00 38.41 166 GLU A CA 1
ATOM 1322 C C . GLU A 1 166 ? -87.221 10.338 124.118 1.00 38.41 166 GLU A C 1
ATOM 1324 O O . GLU A 1 166 ? -88.135 10.805 123.453 1.00 38.41 166 GLU A O 1
ATOM 1329 N N . GLY A 1 167 ? -87.639 9.829 125.334 1.00 40.22 167 GLY A N 1
ATOM 1330 C CA . GLY A 1 167 ? -87.157 9.075 126.575 1.00 40.22 167 GLY A CA 1
ATOM 1331 C C . GLY A 1 167 ? -88.087 9.339 127.847 1.00 40.22 167 GLY A C 1
ATOM 1332 O O . GLY A 1 167 ? -88.895 10.254 127.723 1.00 40.22 167 GLY A O 1
ATOM 1333 N N . ASP A 1 168 ? -88.127 8.756 129.092 1.00 37.72 168 ASP A N 1
ATOM 1334 C CA . ASP A 1 168 ? -87.774 7.471 129.815 1.00 37.72 168 ASP A CA 1
ATOM 1335 C C . ASP A 1 168 ? -88.312 7.418 131.340 1.00 37.72 168 ASP A C 1
ATOM 1337 O O . ASP A 1 168 ? -88.857 8.424 131.794 1.00 37.72 168 ASP A O 1
ATOM 1341 N N . PHE A 1 169 ? -88.120 6.320 132.145 1.00 34.47 169 PHE A N 1
ATOM 1342 C CA . PHE A 1 169 ? -88.090 6.135 133.664 1.00 34.47 169 PHE A CA 1
ATOM 1343 C C . PHE A 1 169 ? -89.322 5.892 134.633 1.00 34.47 169 PHE A C 1
ATOM 1345 O O . PHE A 1 169 ? -90.446 6.315 134.385 1.00 34.47 169 PHE A O 1
ATOM 1352 N N . SER A 1 170 ? -89.045 5.322 135.848 1.00 35.88 170 SER A N 1
ATOM 1353 C CA . SER A 1 170 ? -89.533 5.712 137.235 1.00 35.88 170 SER A CA 1
ATOM 1354 C C . SER A 1 170 ? -90.068 4.611 138.232 1.00 35.88 170 SER A C 1
ATOM 1356 O O . SER A 1 170 ? -90.238 3.457 137.853 1.00 35.88 170 SER A O 1
ATOM 1358 N N . ALA A 1 171 ? -90.266 4.947 139.539 1.00 35.50 171 ALA A N 1
ATOM 1359 C CA . ALA A 1 171 ? -90.684 4.097 140.711 1.00 35.50 171 ALA A CA 1
ATOM 1360 C C . ALA A 1 171 ? -91.319 4.955 141.886 1.00 35.50 171 ALA A C 1
ATOM 1362 O O . ALA A 1 171 ? -91.658 6.100 141.609 1.00 35.50 171 ALA A O 1
ATOM 1363 N N . MET A 1 172 ? -91.559 4.610 143.188 1.00 32.88 172 MET A N 1
ATOM 1364 C CA . MET A 1 172 ? -91.234 3.496 144.137 1.00 32.88 172 MET A CA 1
ATOM 1365 C C . MET A 1 172 ? -92.059 3.559 145.495 1.00 32.8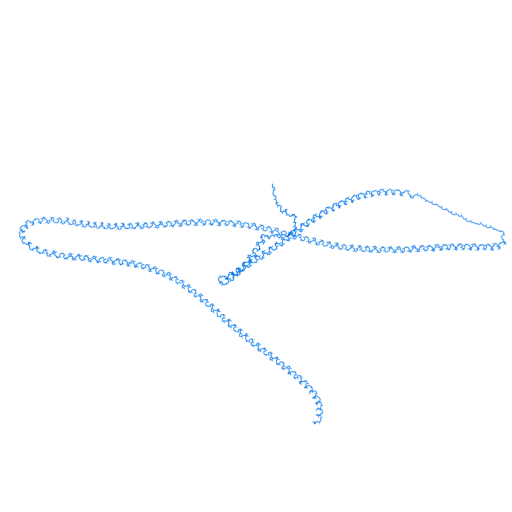8 172 MET A C 1
ATOM 1367 O O . MET A 1 172 ? -92.721 4.560 145.738 1.00 32.88 172 MET A O 1
ATOM 1371 N N . ALA A 1 173 ? -91.903 2.569 146.418 1.00 34.81 173 ALA A N 1
ATOM 1372 C CA . ALA A 1 173 ? -92.244 2.500 147.885 1.00 34.81 173 ALA A CA 1
ATOM 1373 C C . ALA A 1 173 ? -93.734 2.493 148.383 1.00 34.81 173 ALA A C 1
ATOM 1375 O O . ALA A 1 173 ? -94.592 3.067 147.731 1.00 34.81 173 ALA A O 1
ATOM 1376 N N . LYS A 1 174 ? -94.215 1.901 149.509 1.00 41.47 174 LYS A N 1
ATOM 1377 C CA . LYS A 1 174 ? -93.757 1.031 150.648 1.00 41.47 174 LYS A CA 1
ATOM 1378 C C . LYS A 1 174 ? -93.896 1.628 152.078 1.00 41.47 174 LYS A C 1
ATOM 1380 O O . LYS A 1 174 ? -93.446 2.744 152.283 1.00 41.47 174 LYS A O 1
ATOM 1385 N N . THR A 1 175 ? -94.386 0.958 153.154 1.00 44.53 175 THR A N 1
ATOM 1386 C CA . THR A 1 175 ? -95.337 -0.193 153.371 1.00 44.53 175 THR A CA 1
ATOM 1387 C C . THR A 1 175 ? -95.630 -0.438 154.886 1.00 44.53 175 THR A C 1
ATOM 1389 O O . THR A 1 175 ? -94.789 -0.124 155.725 1.00 44.53 175 THR A O 1
ATOM 1392 N N . LYS A 1 176 ? -96.734 -1.125 155.274 1.00 44.84 176 LYS A N 1
ATOM 1393 C CA . LYS A 1 176 ? -96.991 -1.657 156.655 1.00 44.84 176 LYS A CA 1
ATOM 1394 C C . LYS A 1 176 ? -96.294 -3.014 156.881 1.00 44.84 176 LYS A C 1
ATOM 1396 O O . LYS A 1 176 ? -96.914 -4.047 157.107 1.00 44.84 176 LYS A O 1
ATOM 1401 N N . GLU A 1 177 ? -94.981 -3.005 156.704 1.00 49.97 177 GLU A N 1
ATOM 1402 C CA . GLU A 1 177 ? -94.267 -4.114 156.063 1.00 49.97 177 GLU A CA 1
ATOM 1403 C C . GLU A 1 177 ? -93.985 -5.337 156.959 1.00 49.97 177 GLU A C 1
ATOM 1405 O O . GLU A 1 177 ? -94.100 -6.456 156.491 1.00 49.97 177 GLU A O 1
ATOM 1410 N N . ALA A 1 178 ? -93.612 -5.169 158.233 1.00 52.59 178 ALA A N 1
ATOM 1411 C CA . ALA A 1 178 ? -92.676 -6.062 158.951 1.00 52.59 178 ALA A CA 1
ATOM 1412 C C . ALA A 1 178 ? -92.961 -7.586 159.057 1.00 52.59 178 ALA A C 1
ATOM 1414 O O . ALA A 1 178 ? -92.029 -8.321 159.362 1.00 52.59 178 ALA A O 1
ATOM 1415 N N . GLN A 1 179 ? -94.176 -8.086 158.806 1.00 43.22 179 GLN A N 1
ATOM 1416 C CA . GLN A 1 179 ? -94.475 -9.538 158.790 1.00 43.22 179 GLN A CA 1
ATOM 1417 C C . GLN A 1 179 ? -95.257 -10.011 157.554 1.00 43.22 179 GLN A C 1
ATOM 1419 O O . GLN A 1 179 ? -95.338 -11.213 157.297 1.00 43.22 179 GLN A O 1
ATOM 1424 N N . ALA A 1 180 ? -95.719 -9.078 156.712 1.00 54.81 180 ALA A N 1
ATOM 1425 C CA . ALA A 1 180 ? -95.745 -9.357 155.282 1.00 54.81 180 ALA A CA 1
ATOM 1426 C C . ALA A 1 180 ? -94.299 -9.594 154.809 1.00 54.81 180 ALA A C 1
ATOM 1428 O O . ALA A 1 180 ? -94.060 -10.591 154.138 1.00 54.81 180 ALA A O 1
ATOM 1429 N N . LYS A 1 181 ? -93.340 -8.775 155.286 1.00 53.44 181 LYS A N 1
ATOM 1430 C CA . LYS A 1 181 ? -91.907 -8.755 154.951 1.00 53.44 181 LYS A CA 1
ATOM 1431 C C . LYS A 1 181 ? -91.296 -10.127 154.794 1.00 53.44 181 LYS A C 1
ATOM 1433 O O . LYS A 1 181 ? -90.620 -10.281 153.809 1.00 53.44 181 LYS A O 1
ATOM 1438 N N . GLU A 1 182 ? -91.479 -11.116 155.664 1.00 55.16 182 GLU A N 1
ATOM 1439 C CA . GLU A 1 182 ? -90.758 -12.385 155.451 1.00 55.16 182 GLU A CA 1
ATOM 1440 C C . GLU A 1 182 ? -91.276 -13.158 154.223 1.00 55.16 182 GLU A C 1
ATOM 1442 O O . GLU A 1 182 ? -90.486 -13.666 153.430 1.00 55.16 182 GLU A O 1
ATOM 1447 N N . ARG A 1 183 ? -92.597 -13.169 153.987 1.00 54.31 183 ARG A N 1
ATOM 1448 C CA . ARG A 1 183 ? -93.187 -13.755 152.768 1.00 54.31 183 ARG A CA 1
ATOM 1449 C C . ARG A 1 183 ? -93.027 -12.852 151.553 1.00 54.31 183 ARG A C 1
ATOM 1451 O O . ARG A 1 183 ? -92.753 -13.346 150.472 1.00 54.31 183 ARG A O 1
ATOM 1458 N N . GLU A 1 184 ? -93.164 -11.547 151.730 1.00 58.97 184 GLU A N 1
ATOM 1459 C CA . GLU A 1 184 ? -92.979 -10.533 150.696 1.00 58.97 184 GLU A CA 1
ATOM 1460 C C . GLU A 1 184 ? -91.500 -10.396 150.312 1.00 58.97 184 GLU A C 1
ATOM 1462 O O . GLU A 1 184 ? -91.211 -10.074 149.179 1.00 58.97 184 GLU A O 1
ATOM 1467 N N . ARG A 1 185 ? -90.547 -10.691 151.202 1.00 71.19 185 ARG A N 1
ATOM 1468 C CA . ARG A 1 185 ? -89.104 -10.780 150.933 1.00 71.19 185 ARG A CA 1
ATOM 1469 C C . ARG A 1 185 ? -88.793 -12.074 150.220 1.00 71.19 185 ARG A C 1
ATOM 1471 O O . ARG A 1 185 ? -88.179 -11.990 149.179 1.00 71.19 185 ARG A O 1
ATOM 1478 N N . MET A 1 186 ? -89.281 -13.226 150.687 1.00 65.25 186 MET A N 1
ATOM 1479 C CA . MET A 1 186 ? -89.175 -14.478 149.925 1.00 65.25 186 MET A CA 1
ATOM 1480 C C . MET A 1 186 ? -89.761 -14.326 148.511 1.00 65.25 186 MET A C 1
ATOM 1482 O O . MET A 1 186 ? -89.142 -14.741 147.539 1.00 65.25 186 MET A O 1
ATOM 1486 N N . VAL A 1 187 ? -90.922 -13.677 148.369 1.00 74.62 187 VAL A N 1
ATOM 1487 C CA . VAL A 1 187 ? -91.545 -13.405 147.065 1.00 74.62 187 VAL A CA 1
ATOM 1488 C C . VAL A 1 187 ? -90.779 -12.344 146.273 1.00 74.62 187 VAL A C 1
ATOM 1490 O O . VAL A 1 187 ? -90.538 -12.592 145.104 1.00 74.62 187 VAL A O 1
ATOM 1493 N N . ASN A 1 188 ? -90.332 -11.233 146.870 1.00 77.06 188 ASN A N 1
ATOM 1494 C CA . ASN A 1 188 ? -89.529 -10.201 146.192 1.00 77.06 188 ASN A CA 1
ATOM 1495 C C . ASN A 1 188 ? -88.112 -10.689 145.851 1.00 77.06 188 ASN A C 1
ATOM 1497 O O . ASN A 1 188 ? -87.482 -10.171 144.941 1.00 77.06 188 ASN A O 1
ATOM 1501 N N . GLU A 1 189 ? -87.587 -11.678 146.567 1.00 78.25 189 GLU A N 1
ATOM 1502 C CA . GLU A 1 189 ? -86.311 -12.337 146.296 1.00 78.25 189 GLU A CA 1
ATOM 1503 C C . GLU A 1 189 ? -86.499 -13.371 145.183 1.00 78.25 189 GLU A C 1
ATOM 1505 O O . GLU A 1 189 ? -85.691 -13.414 144.265 1.00 78.25 189 GLU A O 1
ATOM 1510 N N . ILE A 1 190 ? -87.626 -14.094 145.152 1.00 76.25 190 ILE A N 1
ATOM 1511 C CA . ILE A 1 190 ? -88.031 -14.930 144.012 1.00 76.25 190 ILE A CA 1
ATOM 1512 C C . ILE A 1 190 ? -88.350 -14.087 142.764 1.00 76.25 190 ILE A C 1
ATOM 1514 O O . ILE A 1 190 ? -87.947 -14.487 141.674 1.00 76.25 190 ILE A O 1
ATOM 1518 N N . THR A 1 191 ? -89.026 -12.934 142.864 1.00 81.38 191 THR A N 1
ATOM 1519 C CA . THR A 1 191 ? -89.238 -12.046 141.708 1.00 81.38 191 THR A CA 1
ATOM 1520 C C . THR A 1 191 ? -87.943 -11.364 141.315 1.00 81.38 191 THR A C 1
ATOM 1522 O O . THR A 1 191 ? -87.613 -11.430 140.147 1.00 81.38 191 THR A O 1
ATOM 1525 N N . SER A 1 192 ? -87.128 -10.858 142.243 1.00 82.44 192 SER A N 1
ATOM 1526 C CA . SER A 1 192 ? -85.820 -10.275 141.910 1.00 82.44 192 SER A CA 1
ATOM 1527 C C . SER A 1 192 ? -84.836 -11.299 141.330 1.00 82.44 192 SER A C 1
ATOM 1529 O O . SER A 1 192 ? -83.988 -10.936 140.516 1.00 82.44 192 SER A O 1
ATOM 1531 N N . LEU A 1 193 ? -84.935 -12.583 141.695 1.00 80.12 193 LEU A N 1
ATOM 1532 C CA . LEU A 1 193 ? -84.196 -13.667 141.042 1.00 80.12 193 LEU A CA 1
ATOM 1533 C C . LEU A 1 193 ? -84.798 -14.038 139.679 1.00 80.12 193 LEU A C 1
ATOM 1535 O O . LEU A 1 193 ? -84.037 -14.350 138.773 1.00 80.12 193 LEU A O 1
ATOM 1539 N N . ARG A 1 194 ? -86.122 -13.955 139.487 1.00 81.19 194 ARG A N 1
ATOM 1540 C CA . ARG A 1 194 ? -86.773 -14.114 138.169 1.00 81.19 194 ARG A CA 1
ATOM 1541 C C . ARG A 1 194 ? -86.519 -12.933 137.230 1.00 81.19 194 ARG A C 1
ATOM 1543 O O . ARG A 1 194 ? -86.367 -13.150 136.039 1.00 81.19 194 ARG A O 1
ATOM 1550 N N . GLU A 1 195 ? -86.426 -11.717 137.752 1.00 84.44 195 GLU A N 1
ATOM 1551 C CA . GLU A 1 195 ? -86.052 -10.488 137.049 1.00 84.44 195 GLU A CA 1
ATOM 1552 C C . GLU A 1 195 ? -84.572 -10.534 136.678 1.00 84.44 195 GLU A C 1
ATOM 1554 O O . GLU A 1 195 ? -84.233 -10.274 135.531 1.00 84.44 195 GLU A O 1
ATOM 1559 N N . ARG A 1 196 ? -83.688 -10.959 137.595 1.00 84.00 196 ARG A N 1
ATOM 1560 C CA . ARG A 1 196 ? -82.273 -11.216 137.281 1.00 84.00 196 ARG A CA 1
ATOM 1561 C C . ARG A 1 196 ? -82.094 -12.355 136.280 1.00 84.00 196 ARG A C 1
ATOM 1563 O O . ARG A 1 196 ? -81.252 -12.231 135.401 1.00 84.00 196 ARG A O 1
ATOM 1570 N N . LEU A 1 197 ? -82.884 -13.427 136.368 1.00 82.44 197 LEU A N 1
ATOM 1571 C CA . LEU A 1 197 ? -82.874 -14.518 135.389 1.00 82.44 197 LEU A CA 1
ATOM 1572 C C . LEU A 1 197 ? -83.405 -14.051 134.027 1.00 82.44 197 LEU A C 1
ATOM 1574 O O . LEU A 1 197 ? -82.796 -14.354 133.013 1.00 82.44 197 LEU A O 1
ATOM 1578 N N . GLY A 1 198 ? -84.490 -13.275 133.998 1.00 86.50 198 GLY A N 1
ATOM 1579 C CA . GLY A 1 198 ? -85.039 -12.678 132.781 1.00 86.50 198 GLY A CA 1
ATOM 1580 C C . GLY A 1 198 ? -84.067 -11.693 132.134 1.00 86.50 198 GLY A C 1
ATOM 1581 O O . GLY A 1 198 ? -83.823 -11.784 130.941 1.00 86.50 198 GLY A O 1
ATOM 1582 N N . ALA A 1 199 ? -83.434 -10.819 132.918 1.00 86.62 199 ALA A N 1
ATOM 1583 C CA . ALA A 1 199 ? -82.392 -9.914 132.440 1.00 86.62 199 ALA A CA 1
ATOM 1584 C C . ALA A 1 199 ? -81.151 -10.673 131.940 1.00 86.62 199 ALA A C 1
ATOM 1586 O O . ALA A 1 199 ? -80.594 -10.303 130.913 1.00 86.62 199 ALA A O 1
ATOM 1587 N N . ALA A 1 200 ? -80.744 -11.755 132.614 1.00 83.81 200 ALA A N 1
ATOM 1588 C CA . ALA A 1 200 ? -79.651 -12.614 132.161 1.00 83.81 200 ALA A CA 1
ATOM 1589 C C . ALA A 1 200 ? -79.994 -13.362 130.861 1.00 83.81 200 ALA A C 1
ATOM 1591 O O . ALA A 1 200 ? -79.132 -13.469 129.995 1.00 83.81 200 ALA A O 1
ATOM 1592 N N . LEU A 1 201 ? -81.239 -13.821 130.692 1.00 86.50 201 LEU A N 1
ATOM 1593 C CA . LEU A 1 201 ? -81.720 -14.449 129.458 1.00 86.50 201 LEU A CA 1
ATOM 1594 C C . LEU A 1 201 ? -81.833 -13.435 128.311 1.00 86.50 201 LEU A C 1
ATOM 1596 O O . LEU A 1 201 ? -81.331 -13.708 127.230 1.00 86.50 201 LEU A O 1
ATOM 1600 N N . SER A 1 202 ? -82.377 -12.236 128.544 1.00 88.31 202 SER A N 1
ATOM 1601 C CA . SER A 1 202 ? -82.376 -11.155 127.546 1.00 88.31 202 SER A CA 1
ATOM 1602 C C . SER A 1 202 ? -80.955 -10.737 127.155 1.00 88.31 202 SER A C 1
ATOM 1604 O O . SER A 1 202 ? -80.682 -10.497 125.983 1.00 88.31 202 SER A O 1
ATOM 1606 N N . TYR A 1 203 ? -80.027 -10.691 128.117 1.00 89.62 203 TYR A N 1
ATOM 1607 C CA . TYR A 1 203 ? -78.616 -10.406 127.857 1.00 89.62 203 TYR A CA 1
ATOM 1608 C C . TYR A 1 203 ? -77.920 -11.553 127.104 1.00 89.62 203 TYR A C 1
ATOM 1610 O O . TYR A 1 203 ? -77.084 -11.295 126.240 1.00 89.62 203 TYR A O 1
ATOM 1618 N N . GLN A 1 204 ? -78.295 -12.809 127.368 1.00 87.94 204 GLN A N 1
ATOM 1619 C CA . GLN A 1 204 ? -77.861 -13.964 126.582 1.00 87.94 204 GLN A CA 1
ATOM 1620 C C . GLN A 1 204 ? -78.402 -13.889 125.147 1.00 87.94 204 GLN A C 1
ATOM 1622 O O . GLN A 1 204 ? -77.611 -13.997 124.218 1.00 87.94 204 GLN A O 1
ATOM 1627 N N . GLU A 1 205 ? -79.694 -13.614 124.940 1.00 88.69 205 GLU A N 1
ATOM 1628 C CA . GLU A 1 205 ? -80.264 -13.404 123.602 1.00 88.69 205 GLU A CA 1
ATOM 1629 C C . GLU A 1 205 ? -79.592 -12.233 122.869 1.00 88.69 205 GLU A C 1
ATOM 1631 O O . GLU A 1 205 ? -79.327 -12.318 121.671 1.00 88.69 205 GLU A O 1
ATOM 1636 N N . GLU A 1 206 ? -79.273 -11.137 123.562 1.00 90.25 206 GLU A N 1
ATOM 1637 C CA . GLU A 1 206 ? -78.487 -10.044 122.988 1.00 90.25 206 GLU A CA 1
ATOM 1638 C C . GLU A 1 206 ? -77.080 -10.488 122.577 1.00 90.25 206 GLU A C 1
ATOM 1640 O O . GLU A 1 206 ? -76.612 -10.079 121.515 1.00 90.25 206 GLU A O 1
ATOM 1645 N N . LEU A 1 207 ? -76.396 -11.299 123.389 1.00 88.31 207 LEU A N 1
ATOM 1646 C CA . LEU A 1 207 ? -75.076 -11.838 123.060 1.00 88.31 207 LEU A CA 1
ATOM 1647 C C . LEU A 1 207 ? -75.140 -12.839 121.901 1.00 88.31 207 LEU A C 1
ATOM 1649 O O . LEU A 1 207 ? -74.297 -12.769 121.015 1.00 88.31 207 LEU A O 1
ATOM 1653 N N . GLU A 1 208 ? -76.151 -13.704 121.843 1.00 88.81 208 GLU A N 1
ATOM 1654 C CA . GLU A 1 208 ? -76.369 -14.653 120.744 1.00 88.81 208 GLU A CA 1
ATOM 1655 C C . GLU A 1 208 ? -76.704 -13.930 119.431 1.00 88.81 208 GLU A C 1
ATOM 1657 O O . GLU A 1 208 ? -76.158 -14.273 118.379 1.00 88.81 208 GLU A O 1
ATOM 1662 N N . ARG A 1 209 ? -77.516 -12.863 119.478 1.00 91.31 209 ARG A N 1
ATOM 1663 C CA . ARG A 1 209 ? -77.771 -11.981 118.324 1.00 91.31 209 ARG A CA 1
ATOM 1664 C C . ARG A 1 209 ? -76.507 -11.229 117.898 1.00 91.31 209 ARG A C 1
ATOM 1666 O O . ARG A 1 209 ? -76.223 -11.162 116.703 1.00 91.31 209 ARG A O 1
ATOM 1673 N N . LYS A 1 210 ? -75.722 -10.702 118.848 1.00 91.12 210 LYS A N 1
ATOM 1674 C CA . LYS A 1 210 ? -74.436 -10.033 118.570 1.00 91.12 210 LYS A CA 1
ATOM 1675 C C . LYS A 1 210 ? -73.429 -11.005 117.950 1.00 91.12 210 LYS A C 1
ATOM 1677 O O . LYS A 1 210 ? -72.830 -10.649 116.939 1.00 91.12 210 LYS A O 1
ATOM 1682 N N . ASN A 1 211 ? -73.306 -12.230 118.466 1.00 91.19 211 ASN A N 1
ATOM 1683 C CA . ASN A 1 211 ? -72.441 -13.263 117.891 1.00 91.19 211 ASN A CA 1
ATOM 1684 C C . ASN A 1 211 ? -72.903 -13.633 116.480 1.00 91.19 211 ASN A C 1
ATOM 1686 O O . ASN A 1 211 ? -72.115 -13.525 115.554 1.00 91.19 211 ASN A O 1
ATOM 1690 N N . SER A 1 212 ? -74.198 -13.907 116.285 1.00 90.94 212 SER A N 1
ATOM 1691 C CA . SER A 1 212 ? -74.771 -14.190 114.959 1.00 90.94 212 SER A CA 1
ATOM 1692 C C . SER A 1 212 ? -74.505 -13.062 113.950 1.00 90.94 212 SER A C 1
ATOM 1694 O O . SER A 1 212 ? -74.200 -13.323 112.789 1.00 90.94 212 SER A O 1
ATOM 1696 N N . SER A 1 213 ? -74.577 -11.795 114.383 1.00 91.88 213 SER A N 1
ATOM 1697 C CA . SER A 1 213 ? -74.240 -10.643 113.534 1.00 91.88 213 SER A CA 1
ATOM 1698 C C . SER A 1 213 ? -72.737 -10.521 113.247 1.00 91.88 213 SER A C 1
ATOM 1700 O O . SER A 1 213 ? -72.357 -10.092 112.159 1.00 91.88 213 SER A O 1
ATOM 1702 N N . ALA A 1 214 ? -71.879 -10.938 114.183 1.00 90.25 214 ALA A N 1
ATOM 1703 C CA . ALA A 1 214 ? -70.435 -10.997 113.989 1.00 90.25 214 ALA A CA 1
ATOM 1704 C C . ALA A 1 214 ? -70.037 -12.153 113.058 1.00 90.25 214 ALA A C 1
ATOM 1706 O O . ALA A 1 214 ? -69.219 -11.941 112.171 1.00 90.25 214 ALA A O 1
ATOM 1707 N N . ASP A 1 215 ? -70.656 -13.329 113.187 1.00 91.56 215 ASP A N 1
ATOM 1708 C CA . ASP A 1 215 ? -70.448 -14.488 112.311 1.00 91.56 215 ASP A CA 1
ATOM 1709 C C . ASP A 1 215 ? -70.875 -14.173 110.868 1.00 91.56 215 ASP A C 1
ATOM 1711 O O . ASP A 1 215 ? -70.125 -14.432 109.924 1.00 91.56 215 ASP A O 1
ATOM 1715 N N . LEU A 1 216 ? -72.036 -13.526 110.689 1.00 92.69 216 LEU A N 1
ATOM 1716 C CA . LEU A 1 216 ? -72.461 -12.985 109.393 1.00 92.69 216 LEU A CA 1
ATOM 1717 C C . LEU A 1 216 ? -71.435 -11.986 108.845 1.00 92.69 216 LEU A C 1
ATOM 1719 O O . LEU A 1 216 ? -71.015 -12.117 107.697 1.00 92.69 216 LEU A O 1
ATOM 1723 N N . ARG A 1 217 ? -70.966 -11.035 109.664 1.00 92.88 217 ARG A N 1
ATOM 1724 C CA . ARG A 1 217 ? -69.987 -10.033 109.222 1.00 92.88 217 ARG A CA 1
ATOM 1725 C C . ARG A 1 217 ? -68.611 -10.632 108.908 1.00 92.88 217 ARG A C 1
ATOM 1727 O O . ARG A 1 217 ? -67.921 -10.130 108.025 1.00 92.88 217 ARG A O 1
ATOM 1734 N N . ILE A 1 218 ? -68.211 -11.707 109.587 1.00 92.00 218 ILE A N 1
ATOM 1735 C CA . ILE A 1 218 ? -67.003 -12.482 109.271 1.00 92.00 218 ILE A CA 1
ATOM 1736 C C . ILE A 1 218 ? -67.174 -13.190 107.924 1.00 92.00 218 ILE A C 1
ATOM 1738 O O . ILE A 1 218 ? -66.260 -13.128 107.107 1.00 92.00 218 ILE A O 1
ATOM 1742 N N . SER A 1 219 ? -68.336 -13.795 107.661 1.00 92.19 219 SER A N 1
ATOM 1743 C CA . SER A 1 219 ? -68.654 -14.429 106.373 1.00 92.19 219 SER A CA 1
ATOM 1744 C C . SER A 1 219 ? -68.629 -13.421 105.212 1.00 92.19 219 SER A C 1
ATOM 1746 O O . SER A 1 219 ? -67.966 -13.654 104.202 1.00 92.19 219 SER A O 1
ATOM 1748 N N . GLU A 1 220 ? -69.249 -12.247 105.390 1.00 92.81 220 GLU A N 1
ATOM 1749 C CA . GLU A 1 220 ? -69.181 -11.131 104.432 1.00 92.81 220 GLU A CA 1
ATOM 1750 C C . GLU A 1 220 ? -67.730 -10.713 104.148 1.00 92.81 220 GLU A C 1
ATOM 1752 O O . GLU A 1 220 ? -67.326 -10.620 102.992 1.00 92.81 220 GLU A O 1
ATOM 1757 N N . LEU A 1 221 ? -66.919 -10.501 105.193 1.00 91.12 221 LEU A N 1
ATOM 1758 C CA . LEU A 1 221 ? -65.517 -10.092 105.051 1.00 91.12 221 LEU A CA 1
ATOM 1759 C C . LEU A 1 221 ? -64.630 -11.188 104.437 1.00 91.12 221 LEU A C 1
ATOM 1761 O O . LEU A 1 221 ? -63.668 -10.866 103.742 1.00 91.12 221 LEU A O 1
ATOM 1765 N N . GLN A 1 222 ? -64.941 -12.468 104.656 1.00 92.62 222 GLN A N 1
ATOM 1766 C CA . GLN A 1 222 ? -64.268 -13.588 103.991 1.00 92.62 222 GLN A CA 1
ATOM 1767 C C . GLN A 1 222 ? -64.597 -13.625 102.494 1.00 92.62 222 GLN A C 1
ATOM 1769 O O . GLN A 1 222 ? -63.685 -13.779 101.682 1.00 92.62 222 GLN A O 1
ATOM 1774 N N . GLN A 1 223 ? -65.861 -13.411 102.118 1.00 93.88 223 GLN A N 1
ATOM 1775 C CA . GLN A 1 223 ? -66.274 -13.347 100.714 1.00 93.88 223 GLN A CA 1
ATOM 1776 C C . GLN A 1 223 ? -65.701 -12.109 99.998 1.00 93.88 223 GLN A C 1
ATOM 1778 O O . GLN A 1 223 ? -65.237 -12.213 98.864 1.00 93.88 223 GLN A O 1
ATOM 1783 N N . GLU A 1 224 ? -65.670 -10.952 100.664 1.00 92.25 224 GLU A N 1
ATOM 1784 C CA . GLU A 1 224 ? -65.014 -9.726 100.184 1.00 92.25 224 GLU A CA 1
ATOM 1785 C C . GLU A 1 224 ? -63.510 -9.962 99.937 1.00 92.25 224 GLU A C 1
ATOM 1787 O O . GLU A 1 224 ? -62.980 -9.609 98.882 1.00 92.25 224 GLU A O 1
ATOM 1792 N N . LEU A 1 225 ? -62.825 -10.631 100.873 1.00 91.88 225 LEU A N 1
ATOM 1793 C CA . LEU A 1 225 ? -61.406 -10.974 100.755 1.00 91.88 225 LEU A CA 1
ATOM 1794 C C . LEU A 1 225 ? -61.142 -11.970 99.614 1.00 91.88 225 LEU A C 1
ATOM 1796 O O . LEU A 1 225 ? -60.194 -11.782 98.852 1.00 91.88 225 LEU A O 1
ATOM 1800 N N . GLU A 1 226 ? -61.975 -13.002 99.456 1.00 93.81 226 GLU A N 1
ATOM 1801 C CA . GLU A 1 226 ? -61.858 -13.958 98.349 1.00 93.81 226 GLU A CA 1
ATOM 1802 C C . GLU A 1 226 ? -62.115 -13.284 96.990 1.00 93.81 226 GLU A C 1
ATOM 1804 O O . GLU A 1 226 ? -61.382 -13.536 96.028 1.00 93.81 226 GLU A O 1
ATOM 1809 N N . ASN A 1 227 ? -63.086 -12.369 96.906 1.00 93.94 227 ASN A N 1
ATOM 1810 C CA . ASN A 1 227 ? -63.307 -11.548 95.715 1.00 93.94 227 ASN A CA 1
ATOM 1811 C C . ASN A 1 227 ? -62.065 -10.704 95.387 1.00 93.94 227 ASN A C 1
ATOM 1813 O O . ASN A 1 227 ? -61.564 -10.782 94.263 1.00 93.94 227 ASN A O 1
ATOM 1817 N N . GLN A 1 228 ? -61.498 -9.984 96.362 1.00 92.56 228 GLN A N 1
ATOM 1818 C CA . GLN A 1 228 ? -60.292 -9.174 96.152 1.00 92.56 228 GLN A CA 1
ATOM 1819 C C . GLN A 1 228 ? -59.058 -10.018 95.791 1.00 92.56 228 GLN A C 1
ATOM 1821 O O . GLN A 1 228 ? -58.279 -9.616 94.928 1.00 92.56 228 GLN A O 1
ATOM 1826 N N . MET A 1 229 ? -58.881 -11.214 96.365 1.00 91.12 229 MET A N 1
ATOM 1827 C CA . MET A 1 229 ? -57.814 -12.136 95.941 1.00 91.12 229 MET A CA 1
ATOM 1828 C C . MET A 1 229 ? -57.999 -12.601 94.490 1.00 91.12 229 MET A C 1
ATOM 1830 O O . MET A 1 229 ? -57.028 -12.655 93.727 1.00 91.12 229 MET A O 1
ATOM 1834 N N . ASN A 1 230 ? -59.235 -12.888 94.076 1.00 93.75 230 ASN A N 1
ATOM 1835 C CA . ASN A 1 230 ? -59.552 -13.244 92.695 1.00 93.75 230 ASN A CA 1
ATOM 1836 C C . ASN A 1 230 ? -59.355 -12.067 91.722 1.00 93.75 230 ASN A C 1
ATOM 1838 O O . ASN A 1 230 ? -58.907 -12.280 90.595 1.00 93.75 230 ASN A O 1
ATOM 1842 N N . GLU A 1 231 ? -59.647 -10.832 92.130 1.00 92.94 231 GLU A N 1
ATOM 1843 C CA . GLU A 1 231 ? -59.391 -9.629 91.329 1.00 92.94 231 GLU A CA 1
ATOM 1844 C C . GLU A 1 231 ? -57.898 -9.316 91.213 1.00 92.94 231 GLU A C 1
ATOM 1846 O O . GLU A 1 231 ? -57.408 -9.184 90.093 1.00 92.94 231 GLU A O 1
ATOM 1851 N N . MET A 1 232 ? -57.137 -9.345 92.312 1.00 90.88 232 MET A N 1
ATOM 1852 C CA . MET A 1 232 ? -55.673 -9.225 92.271 1.00 90.88 232 MET A CA 1
ATOM 1853 C C . MET A 1 232 ? -55.026 -10.304 91.386 1.00 90.88 232 MET A C 1
ATOM 1855 O O . MET A 1 232 ? -54.063 -10.024 90.673 1.00 90.88 232 MET A O 1
ATOM 1859 N N . SER A 1 233 ? -55.561 -11.532 91.376 1.00 92.88 233 SER A N 1
ATOM 1860 C CA . SER A 1 233 ? -55.070 -12.606 90.500 1.00 92.88 233 SER A CA 1
ATOM 1861 C C . SER A 1 233 ? -55.366 -12.346 89.014 1.00 92.88 233 SER A C 1
ATOM 1863 O O . SER A 1 233 ? -54.514 -12.614 88.163 1.00 92.88 233 SER A O 1
ATOM 1865 N N . LYS A 1 234 ? -56.542 -11.791 88.682 1.00 94.50 234 LYS A N 1
ATOM 1866 C CA . LYS A 1 234 ? -56.876 -11.359 87.311 1.00 94.50 234 LYS A CA 1
ATOM 1867 C C . LYS A 1 234 ? -55.979 -10.203 86.869 1.00 94.50 234 LYS A C 1
ATOM 1869 O O . LYS A 1 234 ? -55.402 -10.279 85.789 1.00 94.50 234 LYS A O 1
ATOM 1874 N N . GLU A 1 235 ? -55.831 -9.182 87.709 1.00 91.62 235 GLU A N 1
ATOM 1875 C CA . GLU A 1 235 ? -55.051 -7.978 87.411 1.00 91.62 235 GLU A CA 1
ATOM 1876 C C . GLU A 1 235 ? -53.565 -8.302 87.226 1.00 91.62 235 GLU A C 1
ATOM 1878 O O . GLU A 1 235 ? -52.961 -7.891 86.239 1.00 91.62 235 GLU A O 1
ATOM 1883 N N . SER A 1 236 ? -52.992 -9.149 88.089 1.00 93.31 236 SER A N 1
ATOM 1884 C CA . SER A 1 236 ? -51.613 -9.635 87.941 1.00 93.31 236 SER A CA 1
ATOM 1885 C C . SER A 1 236 ? -51.383 -10.334 86.590 1.00 93.31 236 SER A C 1
ATOM 1887 O O . SER A 1 236 ? -50.392 -10.066 85.915 1.00 93.31 236 SER A O 1
ATOM 1889 N N . ARG A 1 237 ? -52.342 -11.153 86.130 1.00 94.00 237 ARG A N 1
ATOM 1890 C CA . ARG A 1 237 ? -52.287 -11.826 84.816 1.00 94.00 237 ARG A CA 1
ATOM 1891 C C . ARG A 1 237 ? -52.503 -10.880 83.632 1.00 94.00 237 ARG A C 1
ATOM 1893 O O . ARG A 1 237 ? -51.998 -11.153 82.546 1.00 94.00 237 ARG A O 1
ATOM 1900 N N . PHE A 1 238 ? -53.266 -9.798 83.798 1.00 93.69 238 PHE A N 1
ATOM 1901 C CA . PHE A 1 238 ? -53.372 -8.749 82.778 1.00 93.69 238 PHE A CA 1
ATOM 1902 C C . PHE A 1 238 ? -52.070 -7.955 82.680 1.00 93.69 238 PHE A C 1
ATOM 1904 O O . PHE A 1 238 ? -51.544 -7.786 81.581 1.00 93.69 238 PHE A O 1
ATOM 1911 N N . LYS A 1 239 ? -51.508 -7.550 83.823 1.00 94.69 239 LYS A N 1
ATOM 1912 C CA . LYS A 1 239 ? -50.214 -6.875 83.907 1.00 94.69 239 LYS A CA 1
ATOM 1913 C C . LYS A 1 239 ? -49.098 -7.698 83.252 1.00 94.69 239 LYS A C 1
ATOM 1915 O O . LYS A 1 239 ? -48.410 -7.170 82.387 1.00 94.69 239 LYS A O 1
ATOM 1920 N N . GLU A 1 240 ? -48.965 -8.976 83.606 1.00 94.06 240 GLU A N 1
ATOM 1921 C CA . GLU A 1 240 ? -47.966 -9.900 83.042 1.00 94.06 240 GLU A CA 1
ATOM 1922 C C . GLU A 1 240 ? -48.041 -9.951 81.503 1.00 94.06 240 GLU A C 1
ATOM 1924 O O . GLU A 1 240 ? -47.031 -9.799 80.817 1.00 94.06 240 GLU A O 1
ATOM 1929 N N . ARG A 1 241 ? -49.256 -10.044 80.940 1.00 94.62 241 ARG A N 1
ATOM 1930 C CA . ARG A 1 241 ? -49.480 -10.012 79.482 1.00 94.62 241 ARG A CA 1
ATOM 1931 C C . ARG A 1 241 ? -49.083 -8.683 78.843 1.00 94.62 241 ARG A C 1
ATOM 1933 O O . ARG A 1 241 ? -48.475 -8.694 77.774 1.00 94.62 241 ARG A O 1
ATOM 1940 N N . PHE A 1 242 ? -49.407 -7.553 79.472 1.00 93.38 242 PHE A N 1
ATOM 1941 C CA . PHE A 1 242 ? -49.006 -6.238 78.969 1.00 93.38 242 PHE A CA 1
ATOM 1942 C C . PHE A 1 242 ? -47.489 -6.017 79.072 1.00 93.38 242 PHE A C 1
ATOM 1944 O O . PHE A 1 242 ? -46.903 -5.421 78.170 1.00 93.38 242 PHE A O 1
ATOM 1951 N N . GLU A 1 243 ? -46.826 -6.534 80.109 1.00 94.00 243 GLU A N 1
ATOM 1952 C CA . GLU A 1 243 ? -45.363 -6.515 80.222 1.00 94.00 243 GLU A CA 1
ATOM 1953 C C . GLU A 1 243 ? -44.709 -7.365 79.111 1.00 94.00 243 GLU A C 1
ATOM 1955 O O . GLU A 1 243 ? -43.765 -6.898 78.466 1.00 94.00 243 GLU A O 1
ATOM 1960 N N . ASP A 1 244 ? -45.275 -8.532 78.778 1.00 95.44 244 ASP A N 1
ATOM 1961 C CA . ASP A 1 244 ? -44.876 -9.370 77.633 1.00 95.44 244 ASP A CA 1
ATOM 1962 C C . ASP A 1 244 ? -45.120 -8.708 76.261 1.00 95.44 244 ASP A C 1
ATOM 1964 O O . ASP A 1 244 ? -44.347 -8.903 75.316 1.00 95.44 244 ASP A O 1
ATOM 1968 N N . GLU A 1 245 ? -46.207 -7.949 76.098 1.00 94.69 245 GLU A N 1
ATOM 1969 C CA . GLU A 1 245 ? -46.487 -7.181 74.874 1.00 94.69 245 GLU A CA 1
ATOM 1970 C C . GLU A 1 245 ? -45.526 -5.999 74.720 1.00 94.69 245 GLU A C 1
ATOM 1972 O O . GLU A 1 245 ? -44.933 -5.826 73.654 1.00 94.69 245 GLU A O 1
ATOM 1977 N N . VAL A 1 246 ? -45.273 -5.247 75.795 1.00 94.06 246 VAL A N 1
ATOM 1978 C CA . VAL A 1 246 ? -44.281 -4.161 75.813 1.00 94.06 246 VAL A CA 1
ATOM 1979 C C . VAL A 1 246 ? -42.868 -4.698 75.563 1.00 94.06 246 VAL A C 1
ATOM 1981 O O . VAL A 1 246 ? -42.099 -4.068 74.833 1.00 94.06 246 VAL A O 1
ATOM 1984 N N . HIS A 1 247 ? -42.509 -5.865 76.106 1.00 95.38 247 HIS A N 1
ATOM 1985 C CA . HIS A 1 247 ? -41.208 -6.484 75.847 1.00 95.38 247 HIS A CA 1
ATOM 1986 C C . HIS A 1 247 ? -41.058 -6.912 74.378 1.00 95.38 247 HIS A C 1
ATOM 1988 O O . HIS A 1 247 ? -40.033 -6.620 73.754 1.00 95.38 247 HIS A O 1
ATOM 1994 N N . ARG A 1 248 ? -42.090 -7.537 73.790 1.00 95.75 248 ARG A N 1
ATOM 1995 C CA . ARG A 1 248 ? -42.113 -7.882 72.357 1.00 95.75 248 ARG A CA 1
ATOM 1996 C C . ARG A 1 248 ? -42.016 -6.640 71.471 1.00 95.75 248 ARG A C 1
ATOM 1998 O O . ARG A 1 248 ? -41.129 -6.590 70.622 1.00 95.75 248 ARG A O 1
ATOM 2005 N N . ALA A 1 249 ? -42.823 -5.611 71.727 1.00 93.12 249 ALA A N 1
ATOM 2006 C CA . ALA A 1 249 ? -42.802 -4.361 70.966 1.00 93.12 249 ALA A CA 1
ATOM 2007 C C . ALA A 1 249 ? -41.430 -3.660 71.016 1.00 93.12 249 ALA A C 1
ATOM 2009 O O . ALA 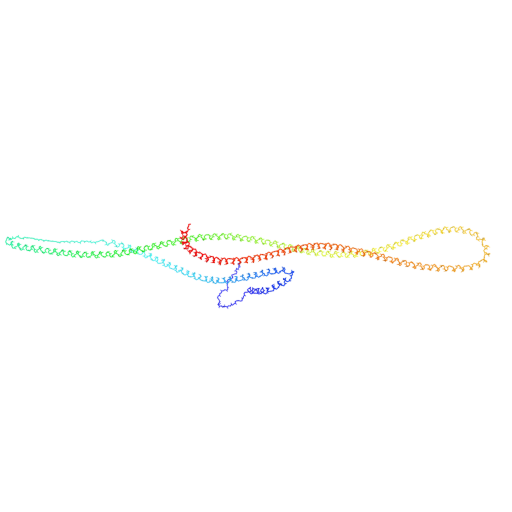A 1 249 ? -40.937 -3.195 69.990 1.00 93.12 249 ALA A O 1
ATOM 2010 N N . ARG A 1 250 ? -40.757 -3.642 72.178 1.00 94.62 250 ARG A N 1
ATOM 2011 C CA . ARG A 1 250 ? -39.383 -3.112 72.309 1.00 94.62 250 ARG A CA 1
ATOM 2012 C C . ARG A 1 250 ? -38.361 -3.924 71.510 1.00 94.62 250 ARG A C 1
ATOM 2014 O O . ARG A 1 250 ? -37.480 -3.343 70.880 1.00 94.62 250 ARG A O 1
ATOM 2021 N N . LYS A 1 251 ? -38.475 -5.256 71.511 1.00 95.75 251 LYS A N 1
ATOM 2022 C CA . LYS A 1 251 ? -37.599 -6.145 70.732 1.00 95.75 251 LYS A CA 1
ATOM 2023 C C . LYS A 1 251 ? -37.805 -5.973 69.223 1.00 95.75 251 LYS A C 1
ATOM 2025 O O . LYS A 1 251 ? -36.831 -5.957 68.472 1.00 95.75 251 LYS A O 1
ATOM 2030 N N . GLU A 1 252 ? -39.049 -5.811 68.782 1.00 95.56 252 GLU A N 1
ATOM 2031 C CA . GLU A 1 252 ? -39.377 -5.520 67.385 1.00 95.56 252 GLU A CA 1
ATOM 2032 C C . GLU A 1 252 ? -38.871 -4.137 66.962 1.00 95.56 252 GLU A C 1
ATOM 2034 O O . GLU A 1 252 ? -38.215 -4.040 65.923 1.00 95.56 252 GLU A O 1
ATOM 2039 N N . LEU A 1 253 ? -39.062 -3.101 67.789 1.00 94.62 253 LEU A N 1
ATOM 2040 C CA . LEU A 1 253 ? -38.529 -1.755 67.551 1.00 94.62 253 LEU A CA 1
ATOM 2041 C C . LEU A 1 253 ? -37.008 -1.785 67.351 1.00 94.62 253 LEU A C 1
ATOM 2043 O O . LEU A 1 253 ? -36.534 -1.377 66.294 1.00 94.62 253 LEU A O 1
ATOM 2047 N N . GLY A 1 254 ? -36.258 -2.386 68.281 1.00 95.25 254 GLY A N 1
ATOM 2048 C CA . GLY A 1 254 ? -34.803 -2.533 68.155 1.00 95.25 254 GLY A CA 1
ATOM 2049 C C . GLY A 1 254 ? -34.366 -3.351 66.930 1.00 95.25 254 GLY A C 1
ATOM 2050 O O . GLY A 1 254 ? -33.314 -3.093 66.344 1.00 95.25 254 GLY A O 1
ATOM 2051 N N . SER A 1 255 ? -35.176 -4.312 66.469 1.00 96.06 255 SER A N 1
ATOM 2052 C CA . SER A 1 255 ? -34.918 -5.011 65.198 1.00 96.06 255 SER A CA 1
ATOM 2053 C C . SER A 1 255 ? -35.098 -4.098 63.978 1.00 96.06 255 SER A C 1
ATOM 2055 O O . SER A 1 255 ? -34.343 -4.210 63.011 1.00 96.06 255 SER A O 1
ATOM 2057 N N . LYS A 1 256 ? -36.051 -3.157 64.030 1.00 93.81 256 LYS A N 1
ATOM 2058 C CA . LYS A 1 256 ? -36.301 -2.180 62.964 1.00 93.81 256 LYS A CA 1
ATOM 2059 C C . LYS A 1 256 ? -35.291 -1.043 62.964 1.00 93.81 256 LYS A C 1
ATOM 2061 O O . LYS A 1 256 ? -34.840 -0.675 61.886 1.00 93.81 256 LYS A O 1
ATOM 2066 N N . GLU A 1 257 ? -34.862 -0.566 64.125 1.00 95.06 257 GLU A N 1
ATOM 2067 C CA . GLU A 1 257 ? -33.772 0.408 64.261 1.00 95.06 257 GLU A CA 1
ATOM 2068 C C . GLU A 1 257 ? -32.466 -0.135 63.658 1.00 95.06 257 GLU A C 1
ATOM 2070 O O . GLU A 1 257 ? -31.861 0.519 62.808 1.00 95.06 257 GLU A O 1
ATOM 2075 N N . ASN A 1 258 ? -32.093 -1.380 63.984 1.00 95.88 258 ASN A N 1
ATOM 2076 C CA . ASN A 1 258 ? -30.948 -2.057 63.361 1.00 95.88 258 ASN A CA 1
ATOM 2077 C C . ASN A 1 258 ? -31.115 -2.222 61.837 1.00 95.88 258 ASN A C 1
ATOM 2079 O O . ASN A 1 258 ? -30.165 -2.020 61.082 1.00 95.88 258 ASN A O 1
ATOM 2083 N N . GLN A 1 259 ? -32.319 -2.562 61.360 1.00 96.00 259 GLN A N 1
ATOM 2084 C CA . GLN A 1 259 ? -32.584 -2.702 59.924 1.00 96.00 259 GLN A CA 1
ATOM 2085 C C . GLN A 1 259 ? -32.521 -1.351 59.183 1.00 96.00 259 GLN A C 1
ATOM 2087 O O . GLN A 1 259 ? -32.035 -1.303 58.055 1.00 96.00 259 GLN A O 1
ATOM 2092 N N . ILE A 1 260 ? -32.947 -0.254 59.818 1.00 94.75 260 ILE A N 1
ATOM 2093 C CA . ILE A 1 260 ? -32.815 1.118 59.304 1.00 94.75 260 ILE A CA 1
ATOM 2094 C C . ILE A 1 260 ? -31.340 1.540 59.248 1.00 94.75 260 ILE A C 1
ATOM 2096 O O . ILE A 1 260 ? -30.921 2.106 58.242 1.00 94.75 260 ILE A O 1
ATOM 2100 N N . ALA A 1 261 ? -30.539 1.226 60.272 1.00 96.31 261 ALA A N 1
ATOM 2101 C CA . ALA A 1 261 ? -29.103 1.510 60.274 1.00 96.31 261 ALA A CA 1
ATOM 2102 C C . ALA A 1 261 ? -28.384 0.828 59.093 1.00 96.31 261 ALA A C 1
ATOM 2104 O O . ALA A 1 261 ? -27.724 1.502 58.306 1.00 96.31 261 ALA A O 1
ATOM 2105 N N . ILE A 1 262 ? -28.615 -0.476 58.893 1.00 96.44 262 ILE A N 1
ATOM 2106 C CA . ILE A 1 262 ? -28.038 -1.244 57.774 1.00 96.44 262 ILE A CA 1
ATOM 2107 C C . ILE A 1 262 ? -28.447 -0.657 56.411 1.00 96.44 262 ILE A C 1
ATOM 2109 O O . ILE A 1 262 ? -27.621 -0.568 55.503 1.00 96.44 262 ILE A O 1
ATOM 2113 N N . LEU A 1 263 ? -29.709 -0.243 56.252 1.00 94.88 263 LEU A N 1
ATOM 2114 C CA . LEU A 1 263 ? -30.194 0.365 55.007 1.00 94.88 263 LEU A CA 1
ATOM 2115 C C . LEU A 1 263 ? -29.597 1.760 54.760 1.00 94.88 263 LEU A C 1
ATOM 2117 O O . LEU A 1 263 ? -29.321 2.100 53.609 1.00 94.88 263 LEU A O 1
ATOM 2121 N N . ASN A 1 264 ? -29.352 2.547 55.811 1.00 94.88 264 ASN A N 1
ATOM 2122 C CA . ASN A 1 264 ? -28.677 3.841 55.704 1.00 94.88 264 ASN A CA 1
ATOM 2123 C C . ASN A 1 264 ? -27.207 3.680 55.285 1.00 94.88 264 ASN A C 1
ATOM 2125 O O . ASN A 1 264 ? -26.770 4.372 54.366 1.00 94.88 264 ASN A O 1
ATOM 2129 N N . ASP A 1 265 ? -26.469 2.739 55.883 1.00 95.75 265 ASP A N 1
ATOM 2130 C CA . ASP A 1 265 ? -25.077 2.452 55.504 1.00 95.75 265 ASP A CA 1
ATOM 2131 C C . ASP A 1 265 ? -24.980 1.996 54.037 1.00 95.75 265 ASP A C 1
ATOM 2133 O O . ASP A 1 265 ? -24.148 2.496 53.275 1.00 95.75 265 ASP A O 1
ATOM 2137 N N . GLN A 1 266 ? -25.889 1.115 53.598 1.00 95.88 266 GLN A N 1
ATOM 2138 C CA . GLN A 1 266 ? -25.981 0.680 52.198 1.00 95.88 266 GLN A CA 1
ATOM 2139 C C . GLN A 1 266 ? -26.317 1.835 51.244 1.00 95.88 266 GLN A C 1
ATOM 2141 O O . GLN A 1 266 ? -25.721 1.939 50.169 1.00 95.88 266 GLN A O 1
ATOM 2146 N N . ALA A 1 267 ? -27.238 2.728 51.620 1.00 94.81 267 ALA A N 1
ATOM 2147 C CA . ALA A 1 267 ? -27.557 3.913 50.826 1.00 94.81 267 ALA A CA 1
ATOM 2148 C C . ALA A 1 267 ? -26.344 4.850 50.689 1.00 94.81 267 ALA A C 1
ATOM 2150 O O . ALA A 1 267 ? -26.097 5.383 49.603 1.00 94.81 267 ALA A O 1
ATOM 2151 N N . LEU A 1 268 ? -25.552 5.001 51.754 1.00 96.12 268 LEU A N 1
ATOM 2152 C CA . LEU A 1 268 ? -24.353 5.836 51.773 1.00 96.12 268 LEU A CA 1
ATOM 2153 C C . LEU A 1 268 ? -23.225 5.236 50.911 1.00 96.12 268 LEU A C 1
ATOM 2155 O O . LEU A 1 268 ? -22.611 5.952 50.117 1.00 96.12 268 LEU A O 1
ATOM 2159 N N . GLU A 1 269 ? -23.008 3.916 50.970 1.00 96.69 269 GLU A N 1
ATOM 2160 C CA . GLU A 1 269 ? -22.068 3.208 50.086 1.00 96.69 269 GLU A CA 1
ATOM 2161 C C . GLU A 1 269 ? -22.465 3.355 48.604 1.00 96.69 269 GLU A C 1
ATOM 2163 O O . GLU A 1 269 ? -21.629 3.672 47.750 1.00 96.69 269 GLU A O 1
ATOM 2168 N N . LEU A 1 270 ? -23.755 3.186 48.290 1.00 94.81 270 LEU A N 1
ATOM 2169 C CA . LEU A 1 270 ? -24.286 3.375 46.939 1.00 94.81 270 LEU A CA 1
ATOM 2170 C C . LEU A 1 270 ? -24.128 4.823 46.457 1.00 94.81 270 LEU A C 1
ATOM 2172 O O . LEU A 1 270 ? -23.776 5.036 45.296 1.00 94.81 270 LEU A O 1
ATOM 2176 N N . GLN A 1 271 ? -24.317 5.818 47.328 1.00 96.00 271 GLN A N 1
ATOM 2177 C CA . GLN A 1 271 ? -24.121 7.231 46.996 1.00 96.00 271 GLN A CA 1
ATOM 2178 C C . GLN A 1 271 ? -22.647 7.556 46.687 1.00 96.00 271 GLN A C 1
ATOM 2180 O O . GLN A 1 271 ? -22.365 8.285 45.730 1.00 96.00 271 GLN A O 1
ATOM 2185 N N . VAL A 1 272 ? -21.697 6.966 47.422 1.00 96.94 272 VAL A N 1
ATOM 2186 C CA . VAL A 1 272 ? -20.255 7.079 47.131 1.00 96.94 272 VAL A CA 1
ATOM 2187 C C . VAL A 1 272 ? -19.903 6.396 45.805 1.00 96.94 272 VAL A C 1
ATOM 2189 O O . VAL A 1 272 ? -19.236 7.003 44.961 1.00 96.94 272 VAL A O 1
ATOM 2192 N N . ARG A 1 273 ? -20.396 5.173 45.565 1.00 95.88 273 ARG A N 1
ATOM 2193 C CA . ARG A 1 273 ? -20.175 4.439 44.305 1.00 95.88 273 ARG A CA 1
ATOM 2194 C C . ARG A 1 273 ? -20.784 5.173 43.101 1.00 95.88 273 ARG A C 1
ATOM 2196 O O . ARG A 1 273 ? -20.180 5.194 42.026 1.00 95.88 273 ARG A O 1
ATOM 2203 N N . LEU A 1 274 ? -21.927 5.841 43.277 1.00 95.38 274 LEU A N 1
ATOM 2204 C CA . LEU A 1 274 ? -22.540 6.699 42.260 1.00 95.38 274 LEU A CA 1
ATOM 2205 C C . LEU A 1 274 ? -21.646 7.907 41.933 1.00 95.38 274 LEU A C 1
ATOM 2207 O O . LEU A 1 274 ? -21.397 8.172 40.759 1.00 95.38 274 LEU A O 1
ATOM 2211 N N . LEU A 1 275 ? -21.124 8.608 42.945 1.00 96.81 275 LEU A N 1
ATOM 2212 C CA . LEU A 1 275 ? -20.224 9.758 42.767 1.00 96.81 275 LEU A CA 1
ATOM 2213 C C . LEU A 1 275 ? -18.921 9.385 42.047 1.00 96.81 275 LEU A C 1
ATOM 2215 O O . LEU A 1 275 ? -18.505 10.089 41.125 1.00 96.81 275 LEU A O 1
ATOM 2219 N N . GLN A 1 276 ? -18.310 8.256 42.414 1.00 96.25 276 GLN A N 1
ATOM 2220 C CA . GLN A 1 276 ? -17.147 7.702 41.711 1.00 96.25 276 GLN A CA 1
ATOM 2221 C C . GLN A 1 276 ? -17.471 7.435 40.232 1.00 96.25 276 GLN A C 1
ATOM 2223 O O . GLN A 1 276 ? -16.756 7.908 39.349 1.00 96.25 276 GLN A O 1
ATOM 2228 N N . SER A 1 277 ? -18.598 6.768 39.958 1.00 92.75 277 SER A N 1
ATOM 2229 C CA . SER A 1 277 ? -19.060 6.469 38.593 1.00 92.75 277 SER A CA 1
ATOM 2230 C C . SER A 1 277 ? -19.364 7.734 37.776 1.00 92.75 277 SER A C 1
ATOM 2232 O O . SER A 1 277 ? -19.085 7.799 36.582 1.00 92.75 277 SER A O 1
ATOM 2234 N N . GLN A 1 278 ? -19.909 8.780 38.405 1.00 95.50 278 GLN A N 1
ATOM 2235 C CA . GLN A 1 278 ? -20.150 10.065 37.744 1.00 95.50 278 GLN A CA 1
ATOM 2236 C C . GLN A 1 278 ? -18.848 10.794 37.391 1.00 95.50 278 GLN A C 1
ATOM 2238 O O . GLN A 1 278 ? -18.805 11.494 36.379 1.00 95.50 278 GLN A O 1
ATOM 2243 N N . ASN A 1 279 ? -17.794 10.654 38.199 1.00 95.50 279 ASN A N 1
ATOM 2244 C CA . ASN A 1 279 ? -16.505 11.285 37.923 1.00 95.50 279 ASN A CA 1
ATOM 2245 C C . ASN A 1 279 ? -15.741 10.565 36.805 1.00 95.50 279 ASN A C 1
ATOM 2247 O O . ASN A 1 279 ? -15.311 11.237 35.869 1.00 95.50 279 ASN A O 1
ATOM 2251 N N . THR A 1 280 ? -15.693 9.229 36.795 1.00 95.38 280 THR A N 1
ATOM 2252 C CA . THR A 1 280 ? -15.079 8.486 35.676 1.00 95.38 280 THR A CA 1
ATOM 2253 C C . THR A 1 280 ? -15.803 8.743 34.349 1.00 95.38 280 THR A C 1
ATOM 2255 O O . THR A 1 280 ? -15.157 8.890 33.314 1.00 95.38 280 THR A O 1
ATOM 2258 N N . ILE A 1 281 ? -17.132 8.920 34.353 1.00 94.50 281 ILE A N 1
ATOM 2259 C CA . ILE A 1 281 ? -17.889 9.342 33.158 1.00 94.50 281 ILE A CA 1
ATOM 2260 C C . ILE A 1 281 ? -17.488 10.753 32.680 1.00 94.50 281 ILE A C 1
ATOM 2262 O O . ILE A 1 281 ? -17.425 10.984 31.471 1.00 94.50 281 ILE A O 1
ATOM 2266 N N . LYS A 1 282 ? -17.201 11.707 33.581 1.00 97.00 282 LYS A N 1
ATOM 2267 C CA . LYS A 1 282 ? -16.703 13.048 33.196 1.00 97.00 282 LYS A CA 1
ATOM 2268 C C . LYS A 1 282 ? -15.299 12.971 32.594 1.00 97.00 282 LYS A C 1
ATOM 2270 O O . LYS A 1 282 ? -15.045 13.605 31.573 1.00 97.00 282 LYS A O 1
ATOM 2275 N N . GLU A 1 283 ? -14.413 12.185 33.199 1.00 95.75 283 GLU A N 1
ATOM 2276 C CA . GLU A 1 283 ? -13.040 11.974 32.724 1.00 95.75 283 GLU A CA 1
ATOM 2277 C C . GLU A 1 283 ? -13.027 11.323 31.335 1.00 95.75 283 GLU A C 1
ATOM 2279 O O . GLU A 1 283 ? -12.390 11.841 30.418 1.00 95.75 283 GLU A O 1
ATOM 2284 N N . MET A 1 284 ? -13.812 10.258 31.138 1.00 93.44 284 MET A N 1
ATOM 2285 C CA . MET A 1 284 ? -13.949 9.586 29.842 1.00 93.44 284 MET A CA 1
ATOM 2286 C C . MET A 1 284 ? -14.512 10.510 28.754 1.00 93.44 284 MET A C 1
ATOM 2288 O O . MET A 1 284 ? -14.033 10.463 27.622 1.00 93.44 284 MET A O 1
ATOM 2292 N N . LYS A 1 285 ? -15.463 11.400 29.080 1.00 96.25 285 LYS A N 1
ATOM 2293 C CA . LYS A 1 285 ? -15.924 12.442 28.143 1.00 96.25 285 LYS A CA 1
ATOM 2294 C C . LYS A 1 285 ? -14.798 13.412 27.778 1.00 96.25 285 LYS A C 1
ATOM 2296 O O . LYS A 1 285 ? -14.519 13.593 26.600 1.00 96.25 285 LYS A O 1
ATOM 2301 N N . ALA A 1 286 ? -14.071 13.938 28.763 1.00 96.50 286 ALA A N 1
ATOM 2302 C CA . ALA A 1 286 ? -12.951 14.851 28.519 1.00 96.50 286 ALA A CA 1
ATOM 2303 C C . ALA A 1 286 ? -11.776 14.212 27.741 1.00 96.50 286 ALA A C 1
ATOM 2305 O O . ALA A 1 286 ? -10.984 14.932 27.128 1.00 96.50 286 ALA A O 1
ATOM 2306 N N . VAL A 1 287 ? -11.640 12.880 27.756 1.00 96.25 287 VAL A N 1
ATOM 2307 C CA . VAL A 1 287 ? -10.722 12.130 26.879 1.00 96.25 287 VAL A CA 1
ATOM 2308 C C . VAL A 1 287 ? -11.303 11.977 25.471 1.00 96.25 287 VAL A C 1
ATOM 2310 O O . VAL A 1 287 ? -10.606 12.271 24.500 1.00 96.25 287 VAL A O 1
ATOM 2313 N N . ASN A 1 288 ? -12.572 11.579 25.349 1.00 94.81 288 ASN A N 1
ATOM 2314 C CA . ASN A 1 288 ? -13.275 11.449 24.071 1.00 94.81 288 ASN A CA 1
ATOM 2315 C C . ASN A 1 288 ? -13.268 12.764 23.273 1.00 94.81 288 ASN A C 1
ATOM 2317 O O . ASN A 1 288 ? -12.933 12.765 22.093 1.00 94.81 288 ASN A O 1
ATOM 2321 N N . ASP A 1 289 ? -13.559 13.894 23.915 1.00 96.44 289 ASP A N 1
ATOM 2322 C CA . ASP A 1 289 ? -13.638 15.198 23.246 1.00 96.44 289 ASP A CA 1
ATOM 2323 C C . ASP A 1 289 ? -12.270 15.621 22.670 1.00 96.44 289 ASP A C 1
ATOM 2325 O O . ASP A 1 289 ? -12.184 16.139 21.554 1.00 96.44 289 ASP A O 1
ATOM 2329 N N . LYS A 1 290 ? -11.172 15.296 23.371 1.00 96.56 290 LYS A N 1
ATOM 2330 C CA . LYS A 1 290 ? -9.796 15.465 22.865 1.00 96.56 290 LYS A CA 1
ATOM 2331 C C . LYS A 1 290 ? -9.486 14.529 21.695 1.00 96.56 290 LYS A C 1
ATOM 2333 O O . LYS A 1 290 ? -8.786 14.932 20.769 1.00 96.56 290 LYS A O 1
ATOM 2338 N N . GLN A 1 291 ? -9.989 13.293 21.718 1.00 95.81 291 GLN A N 1
ATOM 2339 C CA . GLN A 1 291 ? -9.825 12.344 20.612 1.00 95.81 291 GLN A CA 1
ATOM 2340 C C . GLN A 1 291 ? -10.585 12.807 19.362 1.00 95.81 291 GLN A C 1
ATOM 2342 O O . GLN A 1 291 ? -10.004 12.805 18.279 1.00 95.81 291 GLN A O 1
ATOM 2347 N N . VAL A 1 292 ? -11.824 13.289 19.506 1.00 96.44 292 VAL A N 1
ATOM 2348 C CA . VAL A 1 292 ? -12.607 13.891 18.412 1.00 96.44 292 VAL A CA 1
ATOM 2349 C C . VAL A 1 292 ? -11.865 15.086 17.809 1.00 96.44 292 VAL A C 1
ATOM 2351 O O . VAL A 1 292 ? -11.655 15.124 16.597 1.00 96.44 292 VAL A O 1
ATOM 2354 N N . GLN A 1 293 ? -11.372 16.010 18.641 1.00 97.38 293 GLN A N 1
ATOM 2355 C CA . GLN A 1 293 ? -10.607 17.167 18.168 1.00 97.38 293 GLN A CA 1
ATOM 2356 C C . GLN A 1 293 ? -9.288 16.764 17.477 1.00 97.38 293 GLN A C 1
ATOM 2358 O O . GLN A 1 293 ? -8.867 17.404 16.511 1.00 97.38 293 GLN A O 1
ATOM 2363 N N . MET A 1 294 ? -8.624 15.693 17.924 1.00 96.38 294 MET A N 1
ATOM 2364 C CA . MET A 1 294 ? -7.430 15.161 17.255 1.00 96.38 294 MET A CA 1
ATOM 2365 C C . MET A 1 294 ? -7.765 14.529 15.894 1.00 96.38 294 MET A C 1
ATOM 2367 O O . MET A 1 294 ? -7.050 14.769 14.923 1.00 96.38 294 MET A O 1
ATOM 2371 N N . ILE A 1 295 ? -8.865 13.776 15.795 1.00 95.56 295 ILE A N 1
ATOM 2372 C CA . ILE A 1 295 ? -9.354 13.196 14.533 1.00 95.56 295 ILE A CA 1
ATOM 2373 C C . ILE A 1 295 ? -9.699 14.303 13.529 1.00 95.56 295 ILE A C 1
ATOM 2375 O O . ILE A 1 295 ? -9.299 14.223 12.370 1.00 95.56 295 ILE A O 1
ATOM 2379 N N . GLU A 1 296 ? -10.370 15.371 13.965 1.00 97.31 296 GLU A N 1
ATOM 2380 C CA . GLU A 1 296 ? -10.692 16.511 13.102 1.00 97.31 296 GLU A CA 1
ATOM 2381 C C . GLU A 1 296 ? -9.426 17.218 12.582 1.00 97.31 296 GLU A C 1
ATOM 2383 O O . GLU A 1 296 ? -9.297 17.451 11.379 1.00 97.31 296 GLU A O 1
ATOM 2388 N N . ASN A 1 297 ? -8.438 17.465 13.450 1.00 97.19 297 ASN A N 1
ATOM 2389 C CA . ASN A 1 297 ? -7.139 18.022 13.053 1.00 97.19 297 ASN A CA 1
ATOM 2390 C C . ASN A 1 297 ? -6.368 17.118 12.068 1.00 97.19 297 ASN A C 1
ATOM 2392 O O . ASN A 1 297 ? -5.710 17.619 11.152 1.00 97.19 297 ASN A O 1
ATOM 2396 N N . LEU A 1 298 ? -6.438 15.792 12.233 1.00 96.12 298 LEU A N 1
ATOM 2397 C CA . LEU A 1 298 ? -5.835 14.833 11.302 1.00 96.12 298 LEU A CA 1
ATOM 2398 C C . LEU A 1 298 ? -6.557 14.829 9.947 1.00 96.12 298 LEU A C 1
ATOM 2400 O O . LEU A 1 298 ? -5.890 14.877 8.915 1.00 96.12 298 LEU A O 1
ATOM 2404 N N . ASN A 1 299 ? -7.890 14.871 9.933 1.00 96.19 299 ASN A N 1
ATOM 2405 C CA . ASN A 1 299 ? -8.680 14.958 8.702 1.00 96.19 299 ASN A CA 1
ATOM 2406 C C . ASN A 1 299 ? -8.400 16.263 7.934 1.00 96.19 299 ASN A C 1
ATOM 2408 O O . ASN A 1 299 ? -8.221 16.232 6.718 1.00 96.19 299 ASN A O 1
ATOM 2412 N N . GLN A 1 300 ? -8.266 17.401 8.626 1.00 97.44 300 GLN A N 1
ATOM 2413 C CA . GLN A 1 300 ? -7.871 18.670 7.996 1.00 97.44 300 GLN A CA 1
ATOM 2414 C C . GLN A 1 300 ? -6.459 18.623 7.384 1.00 97.44 300 GLN A C 1
ATOM 2416 O O . GLN A 1 300 ? -6.210 19.270 6.365 1.00 97.44 300 GLN A O 1
ATOM 2421 N N . ARG A 1 301 ? -5.524 17.867 7.979 1.00 97.50 301 ARG A N 1
ATOM 2422 C CA . ARG A 1 301 ? -4.188 17.628 7.401 1.00 97.50 301 ARG A CA 1
ATOM 2423 C C . ARG A 1 301 ? -4.241 16.695 6.192 1.00 97.50 301 ARG A C 1
ATOM 2425 O O . ARG A 1 301 ? -3.585 16.983 5.195 1.00 97.50 301 ARG A O 1
ATOM 2432 N N . LEU A 1 302 ? -5.034 15.625 6.267 1.00 96.19 302 LEU A N 1
ATOM 2433 C CA . LEU A 1 302 ? -5.231 14.675 5.171 1.00 96.19 302 LEU A CA 1
ATOM 2434 C C . LEU A 1 302 ? -5.805 15.371 3.930 1.00 96.19 302 LEU A C 1
ATOM 2436 O O . LEU A 1 302 ? -5.230 15.241 2.855 1.00 96.19 302 LEU A O 1
ATOM 2440 N N . MET A 1 303 ? -6.861 16.177 4.097 1.00 97.44 303 MET A N 1
ATOM 2441 C CA . MET A 1 303 ? -7.449 16.967 3.008 1.00 97.44 303 MET A CA 1
ATOM 2442 C C . MET A 1 303 ? -6.412 17.872 2.332 1.00 97.44 303 MET A C 1
ATOM 2444 O O . MET A 1 303 ? -6.239 17.791 1.123 1.00 97.44 303 MET A O 1
ATOM 2448 N N . LYS A 1 304 ? -5.644 18.654 3.104 1.00 97.25 304 LYS A N 1
ATOM 2449 C CA . LYS A 1 304 ? -4.602 19.539 2.548 1.00 97.25 304 LYS A CA 1
ATOM 2450 C C . LYS A 1 304 ? -3.530 18.777 1.767 1.00 97.25 304 LYS A C 1
ATOM 2452 O O . LYS A 1 304 ? -3.160 19.206 0.681 1.00 97.25 304 LYS A O 1
ATOM 2457 N N . SER A 1 305 ? -3.072 17.638 2.287 1.00 94.62 305 SER A N 1
ATOM 2458 C CA . SER A 1 305 ? -2.091 16.793 1.596 1.00 94.62 305 SER A CA 1
ATOM 2459 C C . SER A 1 305 ? -2.666 16.164 0.317 1.00 94.62 305 SER A C 1
ATOM 2461 O O . SER A 1 305 ? -1.948 15.995 -0.667 1.00 94.62 305 SER A O 1
ATOM 2463 N N . GLN A 1 306 ? -3.970 15.878 0.288 1.00 96.19 306 GLN A N 1
ATOM 2464 C CA . GLN A 1 306 ? -4.665 15.391 -0.902 1.00 96.19 306 GLN A CA 1
ATOM 2465 C C . GLN A 1 306 ? -4.885 16.503 -1.948 1.00 96.19 306 GLN A C 1
ATOM 2467 O O . GLN A 1 306 ? -4.707 16.248 -3.139 1.00 96.19 306 GLN A O 1
ATOM 2472 N N . ASP A 1 307 ? -5.167 17.740 -1.524 1.00 97.06 307 ASP A N 1
ATOM 2473 C CA . ASP A 1 307 ? -5.216 18.929 -2.393 1.00 97.06 307 ASP A CA 1
ATOM 2474 C C . ASP A 1 307 ? -3.827 19.281 -2.970 1.00 97.06 307 ASP A C 1
ATOM 2476 O O . ASP A 1 307 ? -3.712 19.785 -4.088 1.00 97.06 307 ASP A O 1
ATOM 2480 N N . GLU A 1 308 ? -2.756 19.038 -2.206 1.00 96.75 308 GLU A N 1
ATOM 2481 C CA . GLU A 1 308 ? -1.361 19.143 -2.660 1.00 96.75 308 GLU A CA 1
ATOM 2482 C C . GLU A 1 308 ? -1.045 18.071 -3.705 1.00 96.75 308 GLU A C 1
ATOM 2484 O O . GLU A 1 308 ? -0.602 18.404 -4.803 1.00 96.75 308 GLU A O 1
ATOM 2489 N N . TYR A 1 309 ? -1.366 16.807 -3.421 1.00 95.62 309 TYR A N 1
ATOM 2490 C CA . TYR A 1 309 ? -1.186 15.702 -4.362 1.00 95.62 309 TYR A CA 1
ATOM 2491 C C . TYR A 1 309 ? -1.935 15.923 -5.688 1.00 95.62 309 TYR A C 1
ATOM 2493 O O . TYR A 1 309 ? -1.364 15.709 -6.755 1.00 95.62 309 TYR A O 1
ATOM 2501 N N . GLN A 1 310 ? -3.184 16.405 -5.651 1.00 97.50 310 GLN A N 1
ATOM 2502 C CA . GLN A 1 310 ? -3.945 16.707 -6.871 1.00 97.50 310 GLN A CA 1
ATOM 2503 C C . GLN A 1 310 ? -3.313 17.830 -7.708 1.00 97.50 310 GLN A C 1
ATOM 2505 O O . GLN A 1 310 ? -3.345 17.757 -8.937 1.00 97.50 310 GLN A O 1
ATOM 2510 N N . ARG A 1 311 ? -2.693 18.837 -7.074 1.00 96.56 311 ARG A N 1
ATOM 2511 C CA . ARG A 1 311 ? -1.940 19.882 -7.789 1.00 96.56 311 ARG A CA 1
ATOM 2512 C C . ARG A 1 311 ? -0.684 19.333 -8.461 1.00 96.56 311 ARG A C 1
ATOM 2514 O O . ARG A 1 311 ? -0.477 19.613 -9.637 1.00 96.56 311 ARG A O 1
ATOM 2521 N N . GLU A 1 312 ? 0.103 18.516 -7.764 1.00 94.62 312 GLU A N 1
ATOM 2522 C CA . GLU A 1 312 ? 1.300 17.884 -8.345 1.00 94.62 312 GLU A CA 1
ATOM 2523 C C . GLU A 1 312 ? 0.949 16.947 -9.516 1.00 94.62 312 GLU A C 1
ATOM 2525 O O . GLU A 1 312 ? 1.630 16.954 -10.540 1.00 94.62 312 GLU A O 1
ATOM 2530 N N . VAL A 1 313 ? -0.157 16.195 -9.424 1.00 97.00 313 VAL A N 1
ATOM 2531 C CA . VAL A 1 313 ? -0.670 15.383 -10.545 1.00 97.00 313 VAL A CA 1
ATOM 2532 C C . VAL A 1 313 ? -1.011 16.256 -11.761 1.00 97.00 313 VAL A C 1
ATOM 2534 O O . VAL A 1 313 ? -0.643 15.897 -12.880 1.00 97.00 313 VAL A O 1
ATOM 2537 N N . GLY A 1 314 ? -1.636 17.420 -11.553 1.00 96.88 314 GLY A N 1
ATOM 2538 C CA . GLY A 1 314 ? -1.909 18.389 -12.620 1.00 96.88 314 GLY A CA 1
ATOM 2539 C C . GLY A 1 314 ? -0.637 18.893 -13.311 1.00 96.88 314 GLY A C 1
ATOM 2540 O O . GLY A 1 314 ? -0.534 18.816 -14.534 1.00 96.88 314 GLY A O 1
ATOM 2541 N N . VAL A 1 315 ? 0.369 19.316 -12.536 1.00 96.56 315 VAL A N 1
ATOM 2542 C CA . VAL A 1 315 ? 1.676 19.766 -13.062 1.00 96.56 315 VAL A CA 1
ATOM 2543 C C . VAL A 1 315 ? 2.376 18.655 -13.855 1.00 96.56 315 VAL A C 1
ATOM 2545 O O . VAL A 1 315 ? 2.949 18.903 -14.917 1.00 96.56 315 VAL A O 1
ATOM 2548 N N . VAL A 1 316 ? 2.299 17.406 -13.386 1.00 95.50 316 VAL A N 1
ATOM 2549 C CA . VAL A 1 316 ? 2.848 16.241 -14.095 1.00 95.50 316 VAL A CA 1
ATOM 2550 C C . VAL A 1 316 ? 2.144 16.004 -15.439 1.00 95.50 316 VAL A C 1
ATOM 2552 O O . VAL A 1 316 ? 2.813 15.663 -16.418 1.00 95.50 316 VAL A O 1
ATOM 2555 N N . ASP A 1 317 ? 0.828 16.200 -15.530 1.00 96.69 317 ASP A N 1
ATOM 2556 C CA . ASP A 1 317 ? 0.086 16.063 -16.791 1.00 96.69 317 ASP A CA 1
ATOM 2557 C C . ASP A 1 317 ? 0.322 17.237 -17.759 1.00 96.69 317 ASP A C 1
ATOM 2559 O O . ASP A 1 317 ? 0.443 17.010 -18.966 1.00 96.69 317 ASP A O 1
ATOM 2563 N N . GLU A 1 318 ? 0.502 18.463 -17.260 1.00 96.25 318 GLU A N 1
ATOM 2564 C CA . GLU A 1 318 ? 0.977 19.601 -18.065 1.00 96.25 318 GLU A CA 1
ATOM 2565 C C . GLU A 1 318 ? 2.374 19.328 -18.650 1.00 96.25 318 GLU A C 1
ATOM 2567 O O . GLU A 1 318 ? 2.596 19.497 -19.853 1.00 96.25 318 GLU A O 1
ATOM 2572 N N . MET A 1 319 ? 3.310 18.815 -17.842 1.00 94.44 319 MET A N 1
ATOM 2573 C CA . MET A 1 319 ? 4.647 18.445 -18.322 1.00 94.44 319 MET A CA 1
ATOM 2574 C C . MET A 1 319 ? 4.610 17.330 -19.376 1.00 94.44 319 MET A C 1
ATOM 2576 O O . MET A 1 319 ? 5.351 17.409 -20.358 1.00 94.44 319 MET A O 1
ATOM 2580 N N . LYS A 1 320 ? 3.729 16.324 -19.242 1.00 95.06 320 LYS A N 1
ATOM 2581 C CA . LYS A 1 320 ? 3.529 15.301 -20.290 1.00 95.06 320 LYS A CA 1
ATOM 2582 C C . LYS A 1 320 ? 3.089 15.932 -21.611 1.00 95.06 320 LYS A C 1
ATOM 2584 O O . LYS A 1 320 ? 3.649 15.585 -22.647 1.00 95.06 320 LYS A O 1
ATOM 2589 N N . GLN A 1 321 ? 2.147 16.879 -21.584 1.00 96.25 321 GLN A N 1
ATOM 2590 C CA . GLN A 1 321 ? 1.694 17.580 -22.792 1.00 96.25 321 GLN A CA 1
ATOM 2591 C C . GLN A 1 321 ? 2.832 18.379 -23.444 1.00 96.25 321 GLN A C 1
ATOM 2593 O O . GLN A 1 321 ? 3.049 18.254 -24.651 1.00 96.25 321 GLN A O 1
ATOM 2598 N N . ILE A 1 322 ? 3.616 19.125 -22.656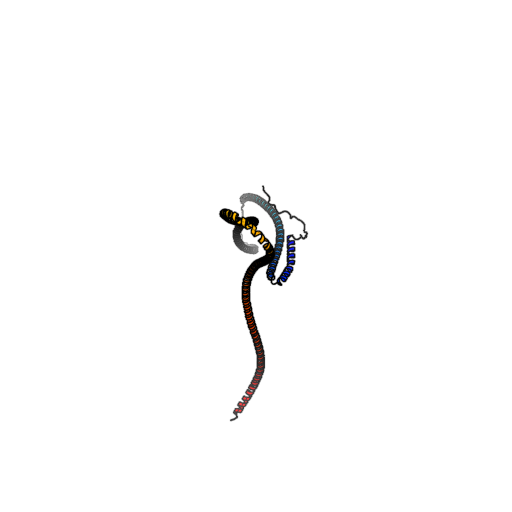 1.00 96.56 322 ILE A N 1
ATOM 2599 C CA . ILE A 1 322 ? 4.790 19.870 -23.146 1.00 96.56 322 ILE A CA 1
ATOM 2600 C C . ILE A 1 322 ? 5.808 18.920 -23.797 1.00 96.56 322 ILE A C 1
ATOM 2602 O O . ILE A 1 322 ? 6.262 19.171 -24.914 1.00 96.56 322 ILE A O 1
ATOM 2606 N N . VAL A 1 323 ? 6.121 17.789 -23.155 1.00 94.75 323 VAL A N 1
ATOM 2607 C CA . VAL A 1 323 ? 7.020 16.761 -23.706 1.00 94.75 323 VAL A CA 1
ATOM 2608 C C . VAL A 1 323 ? 6.466 16.158 -25.004 1.00 94.75 323 VAL A C 1
ATOM 2610 O O . VAL A 1 323 ? 7.232 15.923 -25.940 1.00 94.75 323 VAL A O 1
ATOM 2613 N N . THR A 1 324 ? 5.154 15.935 -25.120 1.00 96.06 324 THR A N 1
ATOM 2614 C CA . THR A 1 324 ? 4.532 15.467 -26.371 1.00 96.06 324 THR A CA 1
ATOM 2615 C C . THR A 1 324 ? 4.661 16.499 -27.497 1.00 96.06 324 THR A C 1
ATOM 2617 O O . THR A 1 324 ? 5.030 16.131 -28.614 1.00 96.06 324 THR A O 1
ATOM 2620 N N . VAL A 1 325 ? 4.426 17.786 -27.217 1.00 96.62 325 VAL A N 1
ATOM 2621 C CA . VAL A 1 325 ? 4.582 18.874 -28.201 1.00 96.62 325 VAL A CA 1
ATOM 2622 C C . VAL A 1 325 ? 6.037 18.997 -28.664 1.00 96.62 325 VAL A C 1
ATOM 2624 O O . VAL A 1 325 ? 6.292 19.030 -29.868 1.00 96.62 325 VAL A O 1
ATOM 2627 N N . LEU A 1 326 ? 7.000 18.983 -27.736 1.00 95.81 326 LEU A N 1
ATOM 2628 C CA . LEU A 1 326 ? 8.429 19.063 -28.062 1.00 95.81 326 LEU A CA 1
ATOM 2629 C C . LEU A 1 326 ? 8.905 17.865 -28.899 1.00 95.81 326 LEU A C 1
ATOM 2631 O O . LEU A 1 326 ? 9.613 18.059 -29.884 1.00 95.81 326 LEU A O 1
ATOM 2635 N N . ASN A 1 327 ? 8.473 16.640 -28.578 1.00 95.19 327 ASN A N 1
ATOM 2636 C CA . ASN A 1 327 ? 8.794 15.454 -29.384 1.00 95.19 327 ASN A CA 1
ATOM 2637 C C . ASN A 1 327 ? 8.231 15.532 -30.813 1.00 95.19 327 ASN A C 1
ATOM 2639 O O . ASN A 1 327 ? 8.875 15.068 -31.754 1.00 95.19 327 ASN A O 1
ATOM 2643 N N . ASN A 1 328 ? 7.050 16.127 -31.000 1.00 95.88 328 ASN A N 1
ATOM 2644 C CA . ASN A 1 328 ? 6.491 16.339 -32.336 1.00 95.88 328 ASN A CA 1
ATOM 2645 C C . ASN A 1 328 ? 7.279 17.406 -33.115 1.00 95.88 328 ASN A C 1
ATOM 2647 O O . ASN A 1 328 ? 7.563 17.201 -34.295 1.00 95.88 328 ASN A O 1
ATOM 2651 N N . GLN A 1 329 ? 7.712 18.489 -32.458 1.00 95.44 329 GLN A N 1
ATOM 2652 C CA . GLN A 1 329 ? 8.573 19.498 -33.083 1.00 95.44 329 GLN A CA 1
ATOM 2653 C C . GLN A 1 329 ? 9.943 18.925 -33.480 1.00 95.44 329 GLN A C 1
ATOM 2655 O O . GLN A 1 329 ? 10.432 19.225 -34.566 1.00 95.44 329 GLN A O 1
ATOM 2660 N N . ILE A 1 330 ? 10.544 18.066 -32.647 1.00 94.44 330 ILE A N 1
ATOM 2661 C CA . ILE A 1 330 ? 11.804 17.376 -32.972 1.00 94.44 330 ILE A CA 1
ATOM 2662 C C . ILE A 1 330 ? 11.645 16.559 -34.260 1.00 94.44 330 ILE A C 1
ATOM 2664 O O . ILE A 1 330 ? 12.427 16.755 -35.184 1.00 94.44 330 ILE A O 1
ATOM 2668 N N . LYS A 1 331 ? 10.588 15.744 -34.382 1.00 96.31 331 LYS A N 1
ATOM 2669 C CA . LYS A 1 331 ? 10.317 14.961 -35.603 1.00 96.31 331 LYS A CA 1
ATOM 2670 C C . LYS A 1 331 ? 10.136 15.831 -36.849 1.00 96.31 331 LYS A C 1
ATOM 2672 O O . LYS A 1 331 ? 10.661 15.498 -37.907 1.00 96.31 331 LYS A O 1
ATOM 2677 N N . MET A 1 332 ? 9.424 16.955 -36.735 1.00 95.19 332 MET A N 1
ATOM 2678 C CA . MET A 1 332 ? 9.270 17.896 -37.853 1.00 95.19 332 MET A CA 1
ATOM 2679 C C . MET A 1 332 ? 10.621 18.477 -38.295 1.00 95.19 332 MET A C 1
ATOM 2681 O O . MET A 1 332 ? 10.891 18.548 -39.494 1.00 95.19 332 MET A O 1
ATOM 2685 N N . ASN A 1 333 ? 11.492 18.816 -37.340 1.00 94.44 333 ASN A N 1
ATOM 2686 C CA . ASN A 1 333 ? 12.842 19.303 -37.619 1.00 94.44 333 ASN A CA 1
ATOM 2687 C C . ASN A 1 333 ? 13.735 18.199 -38.226 1.00 94.44 333 ASN A C 1
ATOM 2689 O O . ASN A 1 333 ? 14.506 18.472 -39.141 1.00 94.44 333 ASN A O 1
ATOM 2693 N N . GLU A 1 334 ? 13.629 16.949 -37.761 1.00 94.75 334 GLU A N 1
ATOM 2694 C CA . GLU A 1 334 ? 14.343 15.791 -38.325 1.00 94.75 334 GLU A CA 1
ATOM 2695 C C . GLU A 1 334 ? 13.934 15.530 -39.783 1.00 94.75 334 GLU A C 1
ATOM 2697 O O . GLU A 1 334 ? 14.792 15.324 -40.645 1.00 94.75 334 GLU A O 1
ATOM 2702 N N . GLU A 1 335 ? 12.636 15.607 -40.094 1.00 95.12 335 GLU A N 1
ATOM 2703 C CA . GLU A 1 335 ? 12.151 15.527 -41.472 1.00 95.12 335 GLU A CA 1
ATOM 2704 C C . GLU A 1 335 ? 12.650 16.686 -42.349 1.00 95.12 335 GLU A C 1
ATOM 2706 O O . GLU A 1 335 ? 12.934 16.480 -43.531 1.00 95.12 335 GLU A O 1
ATOM 2711 N N . GLU A 1 336 ? 12.721 17.907 -41.815 1.00 95.25 336 GLU A N 1
ATOM 2712 C CA . GLU A 1 336 ? 13.246 19.073 -42.534 1.00 95.25 336 GLU A CA 1
ATOM 2713 C C . GLU A 1 336 ? 14.746 18.928 -42.816 1.00 95.25 336 GLU A C 1
ATOM 2715 O O . GLU A 1 336 ? 15.176 19.097 -43.958 1.00 95.25 336 GLU A O 1
ATOM 2720 N N . ILE A 1 337 ? 15.532 18.491 -41.828 1.00 94.31 337 ILE A N 1
ATOM 2721 C CA . ILE A 1 337 ? 16.953 18.160 -41.995 1.00 94.31 337 ILE A CA 1
ATOM 2722 C C . ILE A 1 337 ? 17.130 17.074 -43.067 1.00 94.31 337 ILE A C 1
ATOM 2724 O O . ILE A 1 337 ? 17.974 17.224 -43.951 1.00 94.31 337 ILE A O 1
ATOM 2728 N N . ALA A 1 338 ? 16.309 16.019 -43.065 1.00 94.69 338 ALA A N 1
ATOM 2729 C CA . ALA A 1 338 ? 16.363 14.969 -44.084 1.00 94.69 338 ALA A CA 1
ATOM 2730 C C . ALA A 1 338 ? 16.040 15.491 -45.503 1.00 94.69 338 ALA A C 1
ATOM 2732 O O . ALA A 1 338 ? 16.703 15.105 -46.474 1.00 94.69 338 ALA A O 1
ATOM 2733 N N . LYS A 1 339 ? 15.066 16.406 -45.635 1.00 94.75 339 LYS A N 1
ATOM 2734 C CA . LYS A 1 339 ? 14.735 17.088 -46.903 1.00 94.75 339 LYS A CA 1
ATOM 2735 C C . LYS A 1 339 ? 15.921 17.940 -47.381 1.00 94.75 339 LYS A C 1
ATOM 2737 O O . LYS A 1 339 ? 16.389 17.745 -48.505 1.00 94.75 339 LYS A O 1
ATOM 2742 N N . LEU A 1 340 ? 16.483 18.781 -46.511 1.00 92.25 340 LEU A N 1
ATOM 2743 C CA . LEU A 1 340 ? 17.641 19.632 -46.812 1.00 92.25 340 LEU A CA 1
ATOM 2744 C C . LEU A 1 340 ? 18.894 18.816 -47.176 1.00 92.25 340 LEU A C 1
ATOM 2746 O O . LEU A 1 340 ? 19.568 19.132 -48.155 1.00 92.25 340 LEU A O 1
ATOM 2750 N N . MET A 1 341 ? 19.181 17.713 -46.476 1.00 95.19 341 MET A N 1
ATOM 2751 C CA . MET A 1 341 ? 20.278 16.799 -46.832 1.00 95.19 341 MET A CA 1
ATOM 2752 C C . MET A 1 341 ? 20.090 16.179 -48.226 1.00 95.19 341 MET A C 1
ATOM 2754 O O . MET A 1 341 ? 21.060 16.042 -48.975 1.00 95.19 341 MET A O 1
ATOM 2758 N N . SER A 1 342 ? 18.852 15.853 -48.618 1.00 94.31 342 SER A N 1
ATOM 2759 C CA . SER A 1 342 ? 18.539 15.387 -49.978 1.00 94.31 342 SER A CA 1
ATOM 2760 C C . SER A 1 342 ? 18.811 16.467 -51.034 1.00 94.31 342 SER A C 1
ATOM 2762 O O . SER A 1 342 ? 19.310 16.164 -52.119 1.00 94.31 342 SER A O 1
ATOM 2764 N N . GLU A 1 343 ? 18.514 17.731 -50.737 1.00 93.50 343 GLU A N 1
ATOM 2765 C CA . GLU A 1 343 ? 18.764 18.866 -51.635 1.00 93.50 343 GLU A CA 1
ATOM 2766 C C . GLU A 1 343 ? 20.250 19.225 -51.745 1.00 93.50 343 GLU A C 1
ATOM 2768 O O . GLU A 1 343 ? 20.741 19.465 -52.853 1.00 93.50 343 GLU A O 1
ATOM 2773 N N . VAL A 1 344 ? 21.003 19.146 -50.645 1.00 93.69 344 VAL A N 1
ATOM 2774 C CA . VAL A 1 344 ? 22.472 19.252 -50.643 1.00 93.69 344 VAL A CA 1
ATOM 2775 C C . VAL A 1 344 ? 23.101 18.130 -51.480 1.00 93.69 344 VAL A C 1
ATOM 2777 O O . VAL A 1 344 ? 23.962 18.395 -52.318 1.00 93.69 344 VAL A O 1
ATOM 2780 N N . ALA A 1 345 ? 22.631 16.885 -51.351 1.00 93.75 345 ALA A N 1
ATOM 2781 C CA . ALA A 1 345 ? 23.113 15.776 -52.178 1.00 93.75 345 ALA A CA 1
ATOM 2782 C C . ALA A 1 345 ? 22.809 15.985 -53.678 1.00 93.75 345 ALA A C 1
ATOM 2784 O O . ALA A 1 345 ? 23.689 15.809 -54.526 1.00 93.75 345 ALA A O 1
ATOM 2785 N N . LYS A 1 346 ? 21.588 16.422 -54.022 1.00 94.88 346 LYS A N 1
ATOM 2786 C CA . LYS A 1 346 ? 21.203 16.753 -55.408 1.00 94.88 346 LYS A CA 1
ATOM 2787 C C . LYS A 1 346 ? 22.087 17.867 -55.974 1.00 94.88 346 LYS A C 1
ATOM 2789 O O . LYS A 1 346 ? 22.688 17.685 -57.033 1.00 94.88 346 LYS A O 1
ATOM 2794 N N . THR A 1 347 ? 22.223 18.987 -55.267 1.00 91.69 347 THR A N 1
ATOM 2795 C CA . THR A 1 347 ? 23.037 20.129 -55.720 1.00 91.69 347 THR A CA 1
ATOM 2796 C C . THR A 1 347 ? 24.520 19.775 -55.851 1.00 91.69 347 THR A C 1
ATOM 2798 O O . THR A 1 347 ? 25.130 20.157 -56.849 1.00 91.69 347 THR A O 1
ATOM 2801 N N . ALA A 1 348 ? 25.079 18.948 -54.960 1.00 93.12 348 ALA A N 1
ATOM 2802 C CA . ALA A 1 348 ? 26.442 18.426 -55.091 1.00 93.12 348 ALA A CA 1
ATOM 2803 C C . ALA A 1 348 ? 26.640 17.574 -56.365 1.00 93.12 348 ALA A C 1
ATOM 2805 O O . ALA A 1 348 ? 27.630 17.750 -57.079 1.00 93.12 348 ALA A O 1
ATOM 2806 N N . THR A 1 349 ? 25.688 16.696 -56.719 1.00 94.38 349 THR A N 1
ATOM 2807 C CA . THR A 1 349 ? 25.779 15.914 -57.976 1.00 94.38 349 THR A CA 1
ATOM 2808 C C . THR A 1 349 ? 25.711 16.811 -59.218 1.00 94.38 349 THR A C 1
ATOM 2810 O O . THR A 1 349 ? 26.448 16.596 -60.186 1.00 94.38 349 THR A O 1
ATOM 2813 N N . VAL A 1 350 ? 24.892 17.868 -59.177 1.00 92.81 350 VAL A N 1
ATOM 2814 C CA . VAL A 1 350 ? 24.797 18.877 -60.242 1.00 92.81 350 VAL A CA 1
ATOM 2815 C C . VAL A 1 350 ? 26.104 19.667 -60.358 1.00 92.81 350 VAL A C 1
ATOM 2817 O O . VAL A 1 350 ? 26.629 19.795 -61.468 1.00 92.81 350 VAL A O 1
ATOM 2820 N N . GLN A 1 351 ? 26.676 20.121 -59.239 1.00 92.81 351 GLN A N 1
ATOM 2821 C CA . GLN A 1 351 ? 27.960 20.828 -59.174 1.00 92.81 351 GLN A CA 1
ATOM 2822 C C . GLN A 1 351 ? 29.102 19.989 -59.764 1.00 92.81 351 GLN A C 1
ATOM 2824 O O . GLN A 1 351 ? 29.844 20.474 -60.617 1.00 92.81 351 GLN A O 1
ATOM 2829 N N . GLU A 1 352 ? 29.210 18.714 -59.386 1.00 93.25 352 GLU A N 1
ATOM 2830 C CA . GLU A 1 352 ? 30.217 17.794 -59.926 1.00 93.25 352 GLU A CA 1
ATOM 2831 C C . GLU A 1 352 ? 30.004 17.525 -61.430 1.00 93.25 352 GLU A C 1
ATOM 2833 O O . GLU A 1 352 ? 30.970 17.421 -62.192 1.00 93.25 352 GLU A O 1
ATOM 2838 N N . SER A 1 353 ? 28.752 17.504 -61.908 1.00 92.94 353 SER A N 1
ATOM 2839 C CA . SER A 1 353 ? 28.457 17.432 -63.348 1.00 92.94 353 SER A CA 1
ATOM 2840 C C . SER A 1 353 ? 28.936 18.679 -64.109 1.00 92.94 353 SER A C 1
ATOM 2842 O O . SER A 1 353 ? 29.439 18.562 -65.229 1.00 92.94 353 SER A O 1
ATOM 2844 N N . PHE A 1 354 ? 28.827 19.870 -63.507 1.00 90.88 354 PHE A N 1
ATOM 2845 C CA . PHE A 1 354 ? 29.336 21.115 -64.084 1.00 90.88 354 PHE A CA 1
ATOM 2846 C C . PHE A 1 354 ? 30.861 21.194 -64.020 1.00 90.88 354 PHE A C 1
ATOM 2848 O O . PHE A 1 354 ? 31.474 21.568 -65.015 1.00 90.88 354 PHE A O 1
ATOM 2855 N N . LYS A 1 355 ? 31.486 20.751 -62.925 1.00 93.50 355 LYS A N 1
ATOM 2856 C CA . LYS A 1 355 ? 32.946 20.645 -62.792 1.00 93.50 355 LYS A CA 1
ATOM 2857 C C . LYS A 1 355 ? 33.540 19.735 -63.873 1.00 93.50 355 LYS A C 1
ATOM 2859 O O . LYS A 1 355 ? 34.438 20.141 -64.599 1.00 93.50 355 LYS A O 1
ATOM 2864 N N . LYS A 1 356 ? 32.955 18.553 -64.100 1.00 93.25 356 LYS A N 1
ATOM 2865 C CA . LYS A 1 356 ? 33.348 17.657 -65.206 1.00 93.25 356 LYS A CA 1
ATOM 2866 C C . LYS A 1 356 ? 33.190 18.297 -66.594 1.00 93.25 356 LYS A C 1
ATOM 2868 O O . LYS A 1 356 ? 34.028 18.066 -67.466 1.00 93.25 356 LYS A O 1
ATOM 2873 N N . LYS A 1 357 ? 32.153 19.118 -66.815 1.00 92.56 357 LYS A N 1
ATOM 2874 C CA . LYS A 1 357 ? 31.994 19.900 -68.058 1.00 92.56 357 LYS A CA 1
ATOM 2875 C C . LYS A 1 357 ? 33.062 20.994 -68.183 1.00 92.56 357 LYS A C 1
ATOM 2877 O O . LYS A 1 357 ? 33.613 21.144 -69.270 1.00 92.56 357 LYS A O 1
ATOM 2882 N N . LEU A 1 358 ? 33.375 21.706 -67.097 1.00 89.31 358 LEU A N 1
ATOM 2883 C CA . LEU A 1 358 ? 34.398 22.754 -67.049 1.00 89.31 358 LEU A CA 1
ATOM 2884 C C . LEU A 1 358 ? 35.776 22.182 -67.397 1.00 89.31 358 LEU A C 1
ATOM 2886 O O . LEU A 1 358 ? 36.337 22.578 -68.413 1.00 89.31 358 LEU A O 1
ATOM 2890 N N . ASN A 1 359 ? 36.241 21.160 -66.673 1.00 92.00 359 ASN A N 1
ATOM 2891 C CA . ASN A 1 359 ? 37.523 20.497 -66.934 1.00 92.00 359 ASN A CA 1
ATOM 2892 C C . ASN A 1 359 ? 37.630 19.987 -68.390 1.00 92.00 359 ASN A C 1
ATOM 2894 O O . ASN A 1 359 ? 38.688 20.063 -69.013 1.00 92.00 359 ASN A O 1
ATOM 2898 N N . LYS A 1 360 ? 36.525 19.494 -68.977 1.00 91.88 360 LYS A N 1
ATOM 2899 C CA . LYS A 1 360 ? 36.477 19.062 -70.388 1.00 91.88 360 LYS A CA 1
ATOM 2900 C C . LYS A 1 360 ? 36.580 20.229 -71.380 1.00 91.88 360 LYS A C 1
ATOM 2902 O O . LYS A 1 360 ? 37.106 20.044 -72.477 1.00 91.88 360 LYS A O 1
ATOM 2907 N N . MET A 1 361 ? 36.079 21.412 -71.031 1.00 88.25 361 MET A N 1
ATOM 2908 C CA . MET A 1 361 ? 36.238 22.628 -71.836 1.00 88.25 361 MET A CA 1
ATOM 2909 C C . MET A 1 361 ? 37.628 23.252 -71.658 1.00 88.25 361 MET A C 1
ATOM 2911 O O . MET A 1 361 ? 38.196 23.736 -72.632 1.00 88.25 361 MET A O 1
ATOM 2915 N N . GLU A 1 362 ? 38.220 23.163 -70.468 1.00 90.06 362 GLU A N 1
ATOM 2916 C CA . GLU A 1 362 ? 39.605 23.570 -70.209 1.00 90.06 362 GLU A CA 1
ATOM 2917 C C . GLU A 1 362 ? 40.606 22.694 -70.969 1.00 90.06 362 GLU A C 1
ATOM 2919 O O . GLU A 1 362 ? 41.461 23.233 -71.662 1.00 90.06 362 GLU A O 1
ATOM 2924 N N . GLY A 1 363 ? 40.442 21.366 -70.961 1.00 89.44 363 GLY A N 1
ATOM 2925 C CA . GLY A 1 363 ? 41.269 20.460 -71.770 1.00 89.44 363 GLY A CA 1
ATOM 2926 C C . GLY A 1 363 ? 41.112 20.664 -73.285 1.00 89.44 363 GLY A C 1
ATOM 2927 O O . GLY A 1 363 ? 42.048 20.443 -74.047 1.00 89.44 363 GLY A O 1
ATOM 2928 N N . LYS A 1 364 ? 39.950 21.149 -73.751 1.00 89.62 364 LYS A N 1
ATOM 2929 C CA . LYS A 1 364 ? 39.805 21.634 -75.136 1.00 89.62 364 LYS A CA 1
ATOM 2930 C C . LYS A 1 364 ? 40.553 22.950 -75.362 1.00 89.62 364 LYS A C 1
ATOM 2932 O O . LYS A 1 364 ? 41.143 23.125 -76.425 1.00 89.62 364 LYS A O 1
ATOM 2937 N N . ARG A 1 365 ? 40.522 23.871 -74.392 1.00 92.19 365 ARG A N 1
ATOM 2938 C CA . ARG A 1 365 ? 41.234 25.154 -74.460 1.00 92.19 365 ARG A CA 1
ATOM 2939 C C . ARG A 1 365 ? 42.747 24.946 -74.527 1.00 92.19 365 ARG A C 1
ATOM 2941 O O . ARG A 1 365 ? 43.365 25.552 -75.391 1.00 92.19 365 ARG A O 1
ATOM 2948 N N . THR A 1 366 ? 43.328 24.067 -73.707 1.00 89.94 366 THR A N 1
ATOM 2949 C CA . THR A 1 366 ? 44.778 23.802 -73.742 1.00 89.94 366 THR A CA 1
ATOM 2950 C C . THR A 1 366 ? 45.218 23.218 -75.082 1.00 89.94 366 THR A C 1
ATOM 2952 O O . THR A 1 366 ? 46.161 23.730 -75.671 1.00 89.94 366 THR A O 1
ATOM 2955 N N . VAL A 1 367 ? 44.484 22.249 -75.645 1.00 90.12 367 VAL A N 1
ATOM 2956 C CA . VAL A 1 367 ? 44.778 21.708 -76.990 1.00 90.12 367 VAL A CA 1
ATOM 2957 C C . VAL A 1 367 ? 44.694 22.794 -78.074 1.00 90.12 367 VAL A C 1
ATOM 2959 O O . VAL A 1 367 ? 45.538 22.835 -78.966 1.00 90.12 367 VAL A O 1
ATOM 2962 N N . MET A 1 368 ? 43.723 23.709 -77.991 1.00 87.12 368 MET A N 1
ATOM 2963 C CA . MET A 1 368 ? 43.618 24.850 -78.916 1.00 87.12 368 MET A CA 1
ATOM 2964 C C . MET A 1 368 ? 44.750 25.875 -78.718 1.00 87.12 368 MET A C 1
ATOM 2966 O O . MET A 1 368 ? 45.227 26.463 -79.687 1.00 87.12 368 MET A O 1
ATOM 2970 N N . GLU A 1 369 ? 45.216 26.082 -77.485 1.00 87.31 369 GLU A N 1
ATOM 2971 C CA . GLU A 1 369 ? 46.356 26.949 -77.162 1.00 87.31 369 GLU A CA 1
ATOM 2972 C C . GLU A 1 369 ? 47.692 26.339 -77.625 1.00 87.31 369 GLU A C 1
ATOM 2974 O O . GLU A 1 369 ? 48.521 27.056 -78.184 1.00 87.31 369 GLU A O 1
ATOM 2979 N N . GLU A 1 370 ? 47.868 25.020 -77.514 1.00 89.44 370 GLU A N 1
ATOM 2980 C CA . GLU A 1 370 ? 48.996 24.276 -78.090 1.00 89.44 370 GLU A CA 1
ATOM 2981 C C . GLU A 1 370 ? 48.992 24.308 -79.624 1.00 89.44 370 GLU A C 1
ATOM 2983 O O . GLU A 1 370 ? 50.031 24.544 -80.240 1.00 89.44 370 GLU A O 1
ATOM 2988 N N . GLN A 1 371 ? 47.833 24.104 -80.263 1.00 87.88 371 GLN A N 1
ATOM 2989 C CA . GLN A 1 371 ? 47.690 24.223 -81.719 1.00 87.88 371 GLN A CA 1
ATOM 2990 C C . GLN A 1 371 ? 48.010 25.646 -82.191 1.00 87.88 371 GLN A C 1
ATOM 2992 O O . GLN A 1 371 ? 48.776 25.824 -83.137 1.00 87.88 371 GLN A O 1
ATOM 2997 N N . LYS A 1 372 ? 47.511 26.668 -81.485 1.00 88.62 372 LYS A N 1
ATOM 2998 C CA . LYS A 1 372 ? 47.866 28.073 -81.721 1.00 88.62 372 LYS A CA 1
ATOM 2999 C C . LYS A 1 372 ? 49.372 28.315 -81.560 1.00 88.62 372 LYS A C 1
ATOM 3001 O O . LYS A 1 372 ? 49.950 29.022 -82.380 1.00 88.62 372 LYS A O 1
ATOM 3006 N N . ALA A 1 373 ? 50.016 27.738 -80.544 1.00 88.00 373 ALA A N 1
ATOM 3007 C CA . ALA A 1 373 ? 51.458 27.869 -80.338 1.00 88.00 373 ALA A CA 1
ATOM 3008 C C . ALA A 1 373 ? 52.269 27.220 -81.475 1.00 88.00 373 ALA A C 1
ATOM 3010 O O . ALA A 1 373 ? 53.194 27.850 -81.988 1.00 88.00 373 ALA A O 1
ATOM 3011 N N . LYS A 1 374 ? 51.881 26.019 -81.929 1.00 85.94 374 LYS A N 1
ATOM 3012 C CA . LYS A 1 374 ? 52.487 25.341 -83.090 1.00 85.94 374 LYS A CA 1
ATOM 3013 C C . LYS A 1 374 ? 52.348 26.174 -84.364 1.00 85.94 374 LYS A C 1
ATOM 3015 O O . LYS A 1 374 ? 53.360 26.492 -84.979 1.00 85.94 374 LYS A O 1
ATOM 3020 N N . LEU A 1 375 ? 51.143 26.658 -84.675 1.00 83.75 375 LEU A N 1
ATOM 3021 C CA . LEU A 1 375 ? 50.893 27.542 -85.822 1.00 83.75 375 LEU A CA 1
ATOM 3022 C C . LEU A 1 375 ? 51.691 28.858 -85.747 1.00 83.75 375 LEU A C 1
ATOM 3024 O O . LEU A 1 375 ? 52.138 29.368 -86.770 1.00 83.75 375 LEU A O 1
ATOM 3028 N N . VAL A 1 376 ? 51.922 29.412 -84.550 1.00 90.12 376 VAL A N 1
ATOM 3029 C CA . VAL A 1 376 ? 52.799 30.583 -84.362 1.00 90.12 376 VAL A CA 1
ATOM 3030 C C . VAL A 1 376 ? 54.273 30.233 -84.603 1.00 90.12 376 VAL A C 1
ATOM 3032 O O . VAL A 1 376 ? 54.986 31.034 -85.205 1.00 90.12 376 VAL A O 1
ATOM 3035 N N . MET A 1 377 ? 54.742 29.052 -84.188 1.00 85.12 377 MET A N 1
ATOM 3036 C CA . MET A 1 377 ? 56.101 28.587 -84.492 1.00 85.12 377 MET A CA 1
ATOM 3037 C C . MET A 1 377 ? 56.291 28.301 -85.987 1.00 85.12 377 MET A C 1
ATOM 3039 O O . MET A 1 377 ? 57.306 28.710 -86.545 1.00 85.12 377 MET A O 1
ATOM 3043 N N . GLU A 1 378 ? 55.309 27.683 -86.643 1.00 84.12 378 GLU A N 1
ATOM 3044 C CA . GLU A 1 378 ? 55.280 27.445 -88.093 1.00 84.12 378 GLU A CA 1
ATOM 3045 C C . GLU A 1 378 ? 55.257 28.762 -88.881 1.00 84.12 378 GLU A C 1
ATOM 3047 O O . GLU A 1 378 ? 56.024 28.937 -89.824 1.00 84.12 378 GLU A O 1
ATOM 3052 N N . LEU A 1 379 ? 54.466 29.751 -88.448 1.00 80.19 379 LEU A N 1
ATOM 3053 C CA . LEU A 1 379 ? 54.518 31.103 -89.012 1.00 80.19 379 LEU A CA 1
ATOM 3054 C C . LEU A 1 379 ? 55.890 31.759 -88.809 1.00 80.19 379 LEU A C 1
ATOM 3056 O O . LEU A 1 379 ? 56.368 32.437 -89.715 1.00 80.19 379 LEU A O 1
ATOM 3060 N N . GLN A 1 380 ? 56.557 31.559 -87.668 1.00 84.44 380 GLN A N 1
ATOM 3061 C CA . GLN A 1 380 ? 57.906 32.089 -87.446 1.00 84.44 380 GLN A CA 1
ATOM 3062 C C . GLN A 1 380 ? 58.975 31.391 -88.297 1.00 84.44 380 GLN A C 1
ATOM 3064 O O . GLN A 1 380 ? 59.877 32.070 -88.791 1.00 84.44 380 GLN A O 1
ATOM 3069 N N . THR A 1 381 ? 58.910 30.070 -88.495 1.00 83.69 381 THR A N 1
ATOM 3070 C CA . THR A 1 381 ? 59.858 29.354 -89.366 1.00 83.69 381 THR A CA 1
ATOM 3071 C C . THR A 1 381 ? 59.617 29.687 -90.834 1.00 83.69 381 THR A C 1
ATOM 3073 O O . THR A 1 381 ? 60.580 30.006 -91.528 1.00 83.69 381 THR A O 1
ATOM 3076 N N . LEU A 1 382 ? 58.360 29.761 -91.283 1.00 79.88 382 LEU A N 1
ATOM 3077 C CA . LEU A 1 382 ? 58.003 30.265 -92.613 1.00 79.88 382 LEU A CA 1
ATOM 3078 C C . LEU A 1 382 ? 58.443 31.724 -92.810 1.00 79.88 382 LEU A C 1
ATOM 3080 O O . LEU A 1 382 ? 58.948 32.062 -93.874 1.00 79.88 382 LEU A O 1
ATOM 3084 N N . GLN A 1 383 ? 58.342 32.591 -91.797 1.00 79.56 383 GLN A N 1
ATOM 3085 C CA . GLN A 1 383 ? 58.851 33.968 -91.875 1.00 79.56 383 GLN A CA 1
ATOM 3086 C C . GLN A 1 383 ? 60.386 34.063 -91.893 1.00 79.56 383 GLN A C 1
ATOM 3088 O O . GLN A 1 383 ? 60.909 35.031 -92.449 1.00 79.56 383 GLN A O 1
ATOM 3093 N N . ARG A 1 384 ? 61.122 33.108 -91.303 1.00 80.38 384 ARG A N 1
ATOM 3094 C CA . ARG A 1 384 ? 62.589 33.020 -91.457 1.00 80.38 384 ARG A CA 1
ATOM 3095 C C . ARG A 1 384 ? 62.957 32.509 -92.844 1.00 80.38 384 ARG A C 1
ATOM 3097 O O . ARG A 1 384 ? 63.651 33.220 -93.558 1.00 80.38 384 ARG A O 1
ATOM 3104 N N . SER A 1 385 ? 62.382 31.382 -93.263 1.00 77.81 385 SER A N 1
ATOM 3105 C CA . SER A 1 385 ? 62.553 30.823 -94.607 1.00 77.81 385 SER A CA 1
ATOM 3106 C C . SER A 1 385 ? 62.225 31.856 -95.691 1.00 77.81 385 SER A C 1
ATOM 3108 O O . SER A 1 385 ? 63.047 32.101 -96.561 1.00 77.81 385 SER A O 1
ATOM 3110 N N . LEU A 1 386 ? 61.113 32.591 -95.585 1.00 77.75 386 LEU A N 1
ATOM 3111 C CA . LEU A 1 386 ? 60.768 33.662 -96.527 1.00 77.75 386 LEU A CA 1
ATOM 3112 C C . LEU A 1 386 ? 61.791 34.814 -96.530 1.00 77.75 386 LEU A C 1
ATOM 3114 O O . LEU A 1 386 ? 62.070 35.376 -97.586 1.00 77.75 386 LEU A O 1
ATOM 3118 N N . LYS A 1 387 ? 62.380 35.174 -95.381 1.00 78.00 387 LYS A N 1
ATOM 3119 C CA . LYS A 1 387 ? 63.475 36.163 -95.321 1.00 78.00 387 LYS A CA 1
ATOM 3120 C C . LYS A 1 387 ? 64.766 35.626 -95.940 1.00 78.00 387 LYS A C 1
ATOM 3122 O O . LYS A 1 387 ? 65.482 36.393 -96.577 1.00 78.00 387 LYS A O 1
ATOM 3127 N N . GLU A 1 388 ? 65.041 34.336 -95.778 1.00 76.81 388 GLU A N 1
ATOM 3128 C CA . GLU A 1 388 ? 66.173 33.636 -96.387 1.00 76.81 388 GLU A CA 1
ATOM 3129 C C . GLU A 1 388 ? 66.000 33.513 -97.908 1.00 76.81 388 GLU A C 1
ATOM 3131 O O . GLU A 1 388 ? 66.946 33.809 -98.627 1.00 76.81 388 GLU A O 1
ATOM 3136 N N . GLU A 1 389 ? 64.805 33.203 -98.421 1.00 73.25 389 GLU A N 1
ATOM 3137 C CA . GLU A 1 389 ? 64.492 33.238 -99.862 1.00 73.25 389 GLU A CA 1
ATOM 3138 C C . GLU A 1 389 ? 64.551 34.668 -100.430 1.00 73.25 389 GLU A C 1
ATOM 3140 O O . GLU A 1 389 ? 65.046 34.882 -101.533 1.00 73.25 389 GLU A O 1
ATOM 3145 N N . VAL A 1 390 ? 64.120 35.687 -99.674 1.00 75.56 390 VAL A N 1
ATOM 3146 C CA . VAL A 1 390 ? 64.250 37.108 -100.067 1.00 75.56 390 VAL A CA 1
ATOM 3147 C C . VAL A 1 390 ? 65.706 37.602 -100.029 1.00 75.56 390 VAL A C 1
ATOM 3149 O O . VAL A 1 390 ? 66.035 38.590 -100.691 1.00 75.56 390 VAL A O 1
ATOM 3152 N N . LEU A 1 391 ? 66.592 36.936 -99.283 1.00 76.62 391 LEU A N 1
ATOM 3153 C CA . LEU A 1 391 ? 68.043 37.127 -99.364 1.00 76.62 391 LEU A CA 1
ATOM 3154 C C . LEU A 1 391 ? 68.633 36.363 -100.556 1.00 76.62 391 LEU A C 1
ATOM 3156 O O . LEU A 1 391 ? 69.322 36.968 -101.374 1.00 76.62 391 LEU A O 1
ATOM 3160 N N . ARG A 1 392 ? 68.293 35.079 -100.713 1.00 70.56 392 ARG A N 1
ATOM 3161 C CA . ARG A 1 392 ? 68.762 34.218 -101.806 1.00 70.56 392 ARG A CA 1
ATOM 3162 C C . ARG A 1 392 ? 68.396 34.803 -103.168 1.00 70.56 392 ARG A C 1
ATOM 3164 O O . ARG A 1 392 ? 69.287 35.064 -103.958 1.00 70.56 392 ARG A O 1
ATOM 3171 N N . GLY A 1 393 ? 67.149 35.234 -103.356 1.00 70.69 393 GLY A N 1
ATOM 3172 C CA . GLY A 1 393 ? 66.677 35.923 -104.561 1.00 70.69 393 GLY A CA 1
ATOM 3173 C C . GLY A 1 393 ? 67.313 37.297 -104.846 1.00 70.69 393 GLY A C 1
ATOM 3174 O O . GLY A 1 393 ? 67.107 37.847 -105.932 1.00 70.69 393 GLY A O 1
ATOM 3175 N N . LYS A 1 394 ? 68.085 37.877 -103.912 1.00 71.25 394 LYS A N 1
ATOM 3176 C CA . LYS A 1 394 ? 68.963 39.036 -104.179 1.00 71.25 394 LYS A CA 1
ATOM 3177 C C . LYS A 1 394 ? 70.344 38.589 -104.655 1.00 71.25 394 LYS A C 1
ATOM 3179 O O . LYS A 1 394 ? 70.871 39.198 -105.583 1.00 71.25 394 LYS A O 1
ATOM 3184 N N . GLU A 1 395 ? 70.887 37.524 -104.073 1.00 69.25 395 GLU A N 1
ATOM 3185 C CA . GLU A 1 395 ? 72.125 36.882 -104.529 1.00 69.25 395 GLU A CA 1
ATOM 3186 C C . GLU A 1 395 ? 71.946 36.281 -105.936 1.00 69.25 395 GLU A C 1
ATOM 3188 O O . GLU A 1 395 ? 72.717 36.584 -106.843 1.00 69.25 395 GLU A O 1
ATOM 3193 N N . ASP A 1 396 ? 70.851 35.553 -106.173 1.00 62.84 396 ASP A N 1
ATOM 3194 C CA . ASP A 1 396 ? 70.485 34.961 -107.465 1.00 62.84 396 ASP A CA 1
ATOM 3195 C C . ASP A 1 396 ? 70.298 36.025 -108.553 1.00 62.84 396 ASP A C 1
ATOM 3197 O O . ASP A 1 396 ? 70.692 35.821 -109.698 1.00 62.84 396 ASP A O 1
ATOM 3201 N N . ARG A 1 397 ? 69.751 37.201 -108.210 1.00 69.44 397 ARG A N 1
ATOM 3202 C CA . ARG A 1 397 ? 69.643 38.332 -109.148 1.00 69.44 397 ARG A CA 1
ATOM 3203 C C . ARG A 1 397 ? 71.021 38.849 -109.570 1.00 69.44 397 ARG A C 1
ATOM 3205 O O . ARG A 1 397 ? 71.210 39.180 -110.735 1.00 69.44 397 ARG A O 1
ATOM 3212 N N . ARG A 1 398 ? 71.982 38.855 -108.643 1.00 67.44 398 ARG A N 1
ATOM 3213 C CA . ARG A 1 398 ? 73.396 39.189 -108.877 1.00 67.44 398 ARG A CA 1
ATOM 3214 C C . ARG A 1 398 ? 74.099 38.139 -109.742 1.00 67.44 398 ARG A C 1
ATOM 3216 O O . ARG A 1 398 ? 74.878 38.487 -110.625 1.00 67.44 398 ARG A O 1
ATOM 3223 N N . MET A 1 399 ? 73.797 36.859 -109.519 1.00 63.75 399 MET A N 1
ATOM 3224 C CA . MET A 1 399 ? 74.297 35.753 -110.341 1.00 63.75 399 MET A CA 1
ATOM 3225 C C . MET A 1 399 ? 73.721 35.815 -111.763 1.00 63.75 399 MET A C 1
ATOM 3227 O O . MET A 1 399 ? 74.472 35.709 -112.729 1.00 63.75 399 MET A O 1
ATOM 3231 N N . LEU A 1 400 ? 72.420 36.087 -111.912 1.00 57.28 400 LEU A N 1
ATOM 3232 C CA . LEU A 1 400 ? 71.736 36.193 -113.206 1.00 57.28 400 LEU A CA 1
ATOM 3233 C C . LEU A 1 400 ? 72.305 37.292 -114.119 1.00 57.28 400 LEU A C 1
ATOM 3235 O O . LEU A 1 400 ? 72.343 37.089 -115.333 1.00 57.28 400 LEU A O 1
ATOM 3239 N N . GLU A 1 401 ? 72.782 38.417 -113.573 1.00 63.97 401 GLU A N 1
ATOM 3240 C CA . GLU A 1 401 ? 73.475 39.460 -114.352 1.00 63.97 401 GLU A CA 1
ATOM 3241 C C . GLU A 1 401 ? 74.847 39.003 -114.881 1.00 63.97 401 GLU A C 1
ATOM 3243 O O . GLU A 1 401 ? 75.254 39.409 -115.972 1.00 63.97 401 GLU A O 1
ATOM 3248 N N . ASN A 1 402 ? 75.542 38.115 -114.161 1.00 60.62 402 ASN A N 1
ATOM 3249 C CA . ASN A 1 402 ? 76.799 37.520 -114.620 1.00 60.62 402 ASN A CA 1
ATOM 3250 C C . ASN A 1 402 ? 76.544 36.403 -115.643 1.00 60.62 402 ASN A C 1
ATOM 3252 O O . ASN A 1 402 ? 77.056 36.463 -116.762 1.00 60.62 402 ASN A O 1
ATOM 3256 N N . THR A 1 403 ? 75.661 35.450 -115.328 1.00 57.09 403 THR A N 1
ATOM 3257 C CA . THR A 1 403 ? 75.298 34.339 -116.226 1.00 57.09 403 THR A CA 1
ATOM 3258 C C . THR A 1 403 ? 74.602 34.819 -117.508 1.00 57.09 403 THR A C 1
ATOM 3260 O O . THR A 1 403 ? 74.600 34.116 -118.517 1.00 57.09 403 THR A O 1
ATOM 3263 N N . ALA A 1 404 ? 74.047 36.038 -117.537 1.00 62.16 404 ALA A N 1
ATOM 3264 C CA . ALA A 1 404 ? 73.596 36.676 -118.775 1.00 62.16 404 ALA A CA 1
ATOM 3265 C C . ALA A 1 404 ? 74.732 36.885 -119.795 1.00 62.16 404 ALA A C 1
ATOM 3267 O O . ALA A 1 404 ? 74.505 36.667 -120.980 1.00 62.16 404 ALA A O 1
ATOM 3268 N N . ARG A 1 405 ? 75.949 37.236 -119.354 1.00 60.41 405 ARG A N 1
ATOM 3269 C CA . ARG A 1 405 ? 77.111 37.452 -120.241 1.00 60.41 405 ARG A CA 1
ATOM 3270 C C . ARG A 1 405 ? 77.741 36.146 -120.734 1.00 60.41 405 ARG A C 1
ATOM 3272 O O . ARG A 1 405 ? 78.312 36.106 -121.818 1.00 60.41 405 ARG A O 1
ATOM 3279 N N . GLU A 1 406 ? 77.612 35.070 -119.964 1.00 55.72 406 GLU A N 1
ATOM 3280 C CA . GLU A 1 406 ? 78.117 33.735 -120.325 1.00 55.72 406 GLU A CA 1
ATOM 3281 C C . GLU A 1 406 ? 77.192 33.022 -121.333 1.00 55.72 406 GLU A C 1
ATOM 3283 O O . GLU A 1 406 ? 77.644 32.252 -122.186 1.00 55.72 406 GLU A O 1
ATOM 3288 N N . ARG A 1 407 ? 75.889 33.335 -121.284 1.00 52.41 407 ARG A N 1
ATOM 3289 C CA . ARG A 1 407 ? 74.829 32.775 -122.140 1.00 52.41 407 ARG A CA 1
ATOM 3290 C C . ARG A 1 407 ? 75.114 32.931 -123.637 1.00 52.41 407 ARG A C 1
ATOM 3292 O O . ARG A 1 407 ? 74.973 31.967 -124.390 1.00 52.41 407 ARG A O 1
ATOM 3299 N N . ASP A 1 408 ? 75.561 34.115 -124.052 1.00 58.91 408 ASP A N 1
ATOM 3300 C CA . ASP A 1 408 ? 75.815 34.452 -125.461 1.00 58.91 408 ASP A CA 1
ATOM 3301 C C . ASP A 1 408 ? 77.022 33.701 -126.050 1.00 58.91 408 ASP A C 1
ATOM 3303 O O . ASP A 1 408 ? 77.100 33.478 -127.261 1.00 58.91 408 ASP A O 1
ATOM 3307 N N . ILE A 1 409 ? 77.947 33.255 -125.194 1.00 65.00 409 ILE A N 1
ATOM 3308 C CA . ILE A 1 409 ? 79.120 32.463 -125.582 1.00 65.00 409 ILE A CA 1
ATOM 3309 C C . ILE A 1 409 ? 78.733 30.982 -125.717 1.00 65.00 409 ILE A C 1
ATOM 3311 O O . ILE A 1 409 ? 79.081 30.327 -126.703 1.00 65.00 409 ILE A O 1
ATOM 3315 N N . ILE A 1 410 ? 77.961 30.453 -124.761 1.00 59.91 410 ILE A N 1
ATOM 3316 C CA . ILE A 1 410 ? 77.597 29.027 -124.695 1.00 59.91 410 ILE A CA 1
ATOM 3317 C C . ILE A 1 410 ? 76.579 28.630 -125.779 1.00 59.91 410 ILE A C 1
ATOM 3319 O O . ILE A 1 410 ? 76.623 27.500 -126.273 1.00 59.91 410 ILE A O 1
ATOM 3323 N N . ASN A 1 411 ? 75.723 29.551 -126.236 1.00 58.41 411 ASN A N 1
ATOM 3324 C CA . ASN A 1 411 ? 74.702 29.268 -127.256 1.00 58.41 411 ASN A CA 1
ATOM 3325 C C . ASN A 1 411 ? 75.294 28.797 -128.612 1.00 58.41 411 ASN A C 1
ATOM 3327 O O . ASN A 1 411 ? 74.654 28.054 -129.352 1.00 58.41 411 ASN A O 1
ATOM 3331 N N . LYS A 1 412 ? 76.559 29.135 -128.918 1.00 62.78 412 LYS A N 1
ATOM 3332 C CA . LYS A 1 412 ? 77.289 28.608 -130.095 1.00 62.78 412 LYS A CA 1
ATOM 3333 C C . LYS A 1 412 ? 77.809 27.171 -129.930 1.00 62.78 412 LYS A C 1
ATOM 3335 O O . LYS A 1 412 ? 78.162 26.541 -130.924 1.00 62.78 412 LYS A O 1
ATOM 3340 N N . SER A 1 413 ? 77.872 26.651 -128.704 1.00 57.59 413 SER A N 1
ATOM 3341 C CA . SER A 1 413 ? 78.368 25.300 -128.398 1.00 57.59 413 SER A CA 1
ATOM 3342 C C . SER A 1 413 ? 77.261 24.237 -128.480 1.00 57.59 413 SER A C 1
ATOM 3344 O O . SER A 1 413 ? 77.487 23.123 -128.958 1.00 57.59 413 SER A O 1
ATOM 3346 N N . LEU A 1 414 ? 76.037 24.607 -128.081 1.00 52.16 414 LEU A N 1
ATOM 3347 C CA . LEU A 1 414 ? 74.889 23.707 -127.898 1.00 52.16 414 LEU A CA 1
ATOM 3348 C C . LEU A 1 414 ? 74.558 22.842 -129.131 1.00 52.16 414 LEU A C 1
ATOM 3350 O O . LEU A 1 414 ? 74.221 21.667 -128.992 1.00 52.16 414 LEU A O 1
ATOM 3354 N N . ILE A 1 415 ? 74.733 23.388 -130.340 1.00 62.69 415 ILE A N 1
ATOM 3355 C CA . ILE A 1 415 ? 74.451 22.711 -131.621 1.00 62.69 415 ILE A CA 1
ATOM 3356 C C . ILE A 1 415 ? 75.253 21.402 -131.788 1.00 62.69 415 ILE A C 1
ATOM 3358 O O . ILE A 1 415 ? 74.798 20.491 -132.476 1.00 62.69 415 ILE A O 1
ATOM 3362 N N . LYS A 1 416 ? 76.415 21.258 -131.131 1.00 57.22 416 LYS A N 1
ATOM 3363 C CA . LYS A 1 416 ? 77.250 20.043 -131.201 1.00 57.22 416 LYS A CA 1
ATOM 3364 C C . LYS A 1 416 ? 76.934 18.982 -130.136 1.00 57.22 416 LYS A C 1
ATOM 3366 O O . LYS A 1 416 ? 77.494 17.893 -130.211 1.00 57.22 416 LYS A O 1
ATOM 3371 N N . ALA A 1 417 ? 76.063 19.264 -129.164 1.00 54.16 417 ALA A N 1
ATOM 3372 C CA . ALA A 1 417 ? 75.779 18.352 -128.049 1.00 54.16 417 ALA A CA 1
ATOM 3373 C C . ALA A 1 417 ? 74.588 17.400 -128.294 1.00 54.16 417 ALA A C 1
ATOM 3375 O O . ALA A 1 417 ? 74.522 16.333 -127.681 1.00 54.16 417 ALA A O 1
ATOM 3376 N N . ASN A 1 418 ? 73.663 17.746 -129.200 1.00 53.25 418 ASN A N 1
ATOM 3377 C CA . ASN A 1 418 ? 72.406 17.004 -129.402 1.00 53.25 418 ASN A CA 1
ATOM 3378 C C . ASN A 1 418 ? 72.578 15.538 -129.848 1.00 53.25 418 ASN A C 1
ATOM 3380 O O . ASN A 1 418 ? 71.678 14.732 -129.635 1.00 53.25 418 ASN A O 1
ATOM 3384 N N . THR A 1 419 ? 73.726 15.155 -130.411 1.00 57.50 419 THR A N 1
ATOM 3385 C CA . THR A 1 419 ? 74.031 13.759 -130.779 1.00 57.50 419 THR A CA 1
ATOM 3386 C C . THR A 1 419 ? 74.356 12.858 -129.581 1.00 57.50 419 THR A C 1
ATOM 3388 O O . THR A 1 419 ? 74.320 11.640 -129.713 1.00 57.50 419 THR A O 1
ATOM 3391 N N . SER A 1 420 ? 74.644 13.425 -128.403 1.00 56.38 420 SER A N 1
ATOM 3392 C CA . SER A 1 420 ? 75.005 12.680 -127.183 1.00 56.38 420 SER A CA 1
ATOM 3393 C C . SER A 1 420 ? 73.787 12.226 -126.354 1.00 56.38 420 SER A C 1
ATOM 3395 O O . SER A 1 420 ? 73.899 11.357 -125.491 1.00 56.38 420 SER A O 1
ATOM 3397 N N . VAL A 1 421 ? 72.606 12.804 -126.604 1.00 62.56 421 VAL A N 1
ATOM 3398 C CA . VAL A 1 421 ? 71.414 12.631 -125.750 1.00 62.56 421 VAL A CA 1
ATOM 3399 C C . VAL A 1 421 ? 70.769 11.244 -125.905 1.00 62.56 421 VAL A C 1
ATOM 3401 O O . VAL A 1 421 ? 70.280 10.689 -124.922 1.00 62.56 421 VAL A O 1
ATOM 3404 N N . SER A 1 422 ? 70.835 10.646 -127.101 1.00 58.56 422 SER A N 1
ATOM 3405 C CA . SER A 1 422 ? 70.119 9.402 -127.443 1.00 58.56 422 SER A CA 1
ATOM 3406 C C . SER A 1 422 ? 70.535 8.159 -126.639 1.00 58.56 422 SER A C 1
ATOM 3408 O O . SER A 1 422 ? 69.762 7.210 -126.575 1.00 58.56 422 SER A O 1
ATOM 3410 N N . GLU A 1 423 ? 71.725 8.130 -126.027 1.00 57.12 423 GLU A N 1
ATOM 3411 C CA . GLU A 1 423 ? 72.193 6.960 -125.258 1.00 57.12 423 GLU A CA 1
ATOM 3412 C C . GLU A 1 423 ? 71.657 6.954 -123.812 1.00 57.12 423 GLU A C 1
ATOM 3414 O O . GLU A 1 423 ? 71.530 5.899 -123.189 1.00 57.12 423 GLU A O 1
ATOM 3419 N N . LYS A 1 424 ? 71.308 8.122 -123.247 1.00 55.75 424 LYS A N 1
ATOM 3420 C CA . LYS A 1 424 ? 70.937 8.228 -121.822 1.00 55.75 424 LYS A CA 1
ATOM 3421 C C . LYS A 1 424 ? 69.508 7.779 -121.513 1.00 55.75 424 LYS A C 1
ATOM 3423 O O . LYS A 1 424 ? 69.239 7.358 -120.389 1.00 55.75 424 LYS A O 1
ATOM 3428 N N . GLU A 1 425 ? 68.613 7.794 -122.499 1.00 55.91 425 GLU A N 1
ATOM 3429 C CA . GLU A 1 425 ? 67.217 7.357 -122.340 1.00 55.91 425 GLU A CA 1
ATOM 3430 C C . GLU A 1 425 ? 67.105 5.861 -121.973 1.00 55.91 425 GLU A C 1
ATOM 3432 O O . GLU A 1 425 ? 66.186 5.446 -121.264 1.00 55.91 425 GLU A O 1
ATOM 3437 N N . ARG A 1 426 ? 68.097 5.051 -122.373 1.00 60.69 426 ARG A N 1
ATOM 3438 C CA . ARG A 1 426 ? 68.183 3.617 -122.054 1.00 60.69 426 ARG A CA 1
ATOM 3439 C C . ARG A 1 426 ? 68.421 3.332 -120.565 1.00 60.69 426 ARG A C 1
ATOM 3441 O O . ARG A 1 426 ? 68.039 2.267 -120.091 1.00 60.69 426 ARG A O 1
ATOM 3448 N N . VAL A 1 427 ? 69.039 4.260 -119.829 1.00 63.69 427 VAL A N 1
ATOM 3449 C CA . VAL A 1 427 ? 69.412 4.064 -118.414 1.00 63.69 427 VAL A CA 1
ATOM 3450 C C . VAL A 1 427 ? 68.242 4.360 -117.470 1.00 63.69 427 VAL A C 1
ATOM 3452 O O . VAL A 1 427 ? 68.042 3.627 -116.506 1.00 63.69 427 VAL A O 1
ATOM 3455 N N . ALA A 1 428 ? 67.427 5.379 -117.767 1.00 61.84 428 ALA A N 1
ATOM 3456 C CA . ALA A 1 428 ? 66.335 5.821 -116.890 1.00 61.84 428 ALA A CA 1
ATOM 3457 C C . ALA A 1 428 ? 65.312 4.711 -116.567 1.00 61.84 428 ALA A C 1
ATOM 3459 O O . ALA A 1 428 ? 64.836 4.611 -115.438 1.00 61.84 428 ALA A O 1
ATOM 3460 N N . LYS A 1 429 ? 65.030 3.826 -117.535 1.00 62.94 429 LYS A N 1
ATOM 3461 C CA . LYS A 1 429 ? 64.051 2.731 -117.392 1.00 62.94 429 LYS A CA 1
ATOM 3462 C C . LYS A 1 429 ? 64.458 1.648 -116.381 1.00 62.94 429 LYS A C 1
ATOM 3464 O O . LYS A 1 429 ? 63.587 0.919 -115.919 1.00 62.94 429 LYS A O 1
ATOM 3469 N N . LEU A 1 430 ? 65.740 1.551 -116.015 1.00 60.22 430 LEU A N 1
ATOM 3470 C CA . LEU A 1 430 ? 66.210 0.640 -114.961 1.00 60.22 430 LEU A CA 1
ATOM 3471 C C . LEU A 1 430 ? 66.036 1.241 -113.557 1.00 60.22 430 LEU A C 1
ATOM 3473 O O . LEU A 1 430 ? 65.739 0.516 -112.610 1.00 60.22 430 LEU A O 1
ATOM 3477 N N . THR A 1 431 ? 66.174 2.562 -113.414 1.00 63.22 431 THR A N 1
ATOM 3478 C CA . THR A 1 431 ? 66.034 3.251 -112.120 1.00 63.22 431 THR A CA 1
ATOM 3479 C C . THR A 1 431 ? 64.584 3.262 -111.624 1.00 63.22 431 THR A C 1
ATOM 3481 O O . THR A 1 431 ? 64.342 3.122 -110.426 1.00 63.22 431 THR A O 1
ATOM 3484 N N . GLU A 1 432 ? 63.618 3.367 -112.543 1.00 67.62 432 GLU A N 1
ATOM 3485 C CA . GLU A 1 432 ? 62.175 3.332 -112.253 1.00 67.62 432 GLU A CA 1
ATOM 3486 C C . GLU A 1 432 ? 61.752 2.018 -111.560 1.00 67.62 432 GLU A C 1
ATOM 3488 O O . GLU A 1 432 ? 61.010 2.032 -110.578 1.00 67.62 432 GLU A O 1
ATOM 3493 N N . GLN A 1 433 ? 62.280 0.871 -112.014 1.00 66.94 433 GLN A N 1
ATOM 3494 C CA . GLN A 1 433 ? 61.977 -0.438 -111.417 1.00 66.94 433 GLN A CA 1
ATOM 3495 C C . GLN A 1 433 ? 62.541 -0.597 -109.998 1.00 66.94 433 GLN A C 1
ATOM 3497 O O . GLN A 1 433 ? 61.886 -1.204 -109.152 1.00 66.94 433 GLN A O 1
ATOM 3502 N N . ALA A 1 434 ? 63.720 -0.035 -109.713 1.00 63.78 434 ALA A N 1
ATOM 3503 C CA . ALA A 1 434 ? 64.308 -0.084 -108.373 1.00 63.78 434 ALA A CA 1
ATOM 3504 C C . ALA A 1 434 ? 63.506 0.747 -107.353 1.00 63.78 434 ALA A C 1
ATOM 3506 O O . ALA A 1 434 ? 63.358 0.338 -106.202 1.00 63.78 434 ALA A O 1
ATOM 3507 N N . LYS A 1 435 ? 62.944 1.886 -107.783 1.00 69.94 435 LYS A N 1
ATOM 3508 C CA . LYS A 1 435 ? 62.112 2.761 -106.944 1.00 69.94 435 LYS A CA 1
ATOM 3509 C C . LYS A 1 435 ? 60.846 2.049 -106.452 1.00 69.94 435 LYS A C 1
ATOM 3511 O O . LYS A 1 435 ? 60.596 2.019 -105.250 1.00 69.94 435 LYS A O 1
ATOM 3516 N N . LEU A 1 436 ? 60.092 1.434 -107.367 1.00 72.75 436 LEU A N 1
ATOM 3517 C CA . LEU A 1 436 ? 58.829 0.751 -107.048 1.00 72.75 436 LEU A CA 1
ATOM 3518 C C . LEU A 1 436 ? 59.009 -0.420 -106.065 1.00 72.75 436 LEU A C 1
ATOM 3520 O O . LEU A 1 436 ? 58.117 -0.697 -105.267 1.00 72.75 436 LEU A O 1
ATOM 3524 N N . TYR A 1 437 ? 60.167 -1.088 -106.096 1.00 72.50 437 TYR A N 1
ATOM 3525 C CA . TYR A 1 437 ? 60.480 -2.180 -105.171 1.00 72.50 437 TYR A CA 1
ATOM 3526 C C . TYR A 1 437 ? 60.674 -1.675 -103.729 1.00 72.50 437 TYR A C 1
ATOM 3528 O O . TYR A 1 437 ? 60.158 -2.274 -102.787 1.00 72.50 437 TYR A O 1
ATOM 3536 N N . LEU A 1 438 ? 61.357 -0.535 -103.564 1.00 71.25 438 LEU A N 1
ATOM 3537 C CA . LEU A 1 438 ? 61.586 0.101 -102.261 1.00 71.25 438 LEU A CA 1
ATOM 3538 C C . LEU A 1 438 ? 60.313 0.737 -101.685 1.00 71.25 438 LEU A C 1
ATOM 3540 O O . LEU A 1 438 ? 60.090 0.663 -100.480 1.00 71.25 438 LEU A O 1
ATOM 3544 N N . GLU A 1 439 ? 59.451 1.322 -102.522 1.00 72.12 439 GLU A N 1
ATOM 3545 C CA . GLU A 1 439 ? 58.155 1.861 -102.078 1.00 72.12 439 GLU A CA 1
ATOM 3546 C C . GLU A 1 439 ? 57.254 0.741 -101.514 1.00 72.12 439 GLU A C 1
ATOM 3548 O O . GLU A 1 439 ? 56.704 0.879 -100.421 1.00 72.12 439 GLU A O 1
ATOM 3553 N N . HIS A 1 440 ? 57.205 -0.422 -102.176 1.00 77.81 440 HIS A N 1
ATOM 3554 C CA . HIS A 1 440 ? 56.482 -1.605 -101.689 1.00 77.81 440 HIS A CA 1
ATOM 3555 C C . HIS A 1 440 ? 57.083 -2.202 -100.396 1.00 77.81 440 HIS A C 1
ATOM 3557 O O . HIS A 1 440 ? 56.362 -2.727 -99.544 1.00 77.81 440 HIS A O 1
ATOM 3563 N N . GLU A 1 441 ? 58.405 -2.131 -100.217 1.00 73.12 441 GLU A N 1
ATOM 3564 C CA . GLU A 1 441 ? 59.075 -2.573 -98.988 1.00 73.12 441 GLU A CA 1
ATOM 3565 C C . GLU A 1 441 ? 58.810 -1.619 -97.808 1.00 73.12 441 GLU A C 1
ATOM 3567 O O . GLU A 1 441 ? 58.592 -2.073 -96.682 1.00 73.12 441 GLU A O 1
ATOM 3572 N N . ILE A 1 442 ? 58.733 -0.308 -98.058 1.00 73.94 442 ILE A N 1
ATOM 3573 C CA . ILE A 1 442 ? 58.337 0.697 -97.060 1.00 73.94 442 ILE A CA 1
ATOM 3574 C C . ILE A 1 442 ? 56.887 0.478 -96.604 1.00 73.94 442 ILE A C 1
ATOM 3576 O O . ILE A 1 442 ? 56.633 0.459 -95.399 1.00 73.94 442 ILE A O 1
ATOM 3580 N N . ASP A 1 443 ? 55.946 0.243 -97.521 1.00 78.06 443 ASP A N 1
ATOM 3581 C CA . ASP A 1 443 ? 54.538 0.021 -97.161 1.00 78.06 443 ASP A CA 1
ATOM 3582 C C . ASP A 1 443 ? 54.315 -1.277 -96.368 1.00 78.06 443 ASP A C 1
ATOM 3584 O O . ASP A 1 443 ? 53.550 -1.282 -95.399 1.00 78.06 443 ASP A O 1
ATOM 3588 N N . ASN A 1 444 ? 55.040 -2.356 -96.683 1.00 77.50 444 ASN A N 1
ATOM 3589 C CA . ASN A 1 444 ? 55.024 -3.577 -95.868 1.00 77.50 444 ASN A CA 1
ATOM 3590 C C . ASN A 1 444 ? 55.555 -3.336 -94.444 1.00 77.50 444 ASN A C 1
ATOM 3592 O O . ASN A 1 444 ? 54.945 -3.794 -93.474 1.00 77.50 444 ASN A O 1
ATOM 3596 N N . ASN A 1 445 ? 56.654 -2.589 -94.297 1.00 74.44 445 ASN A N 1
ATOM 3597 C CA . ASN A 1 445 ? 57.192 -2.236 -92.982 1.00 74.44 445 ASN A CA 1
ATOM 3598 C C . ASN A 1 445 ? 56.238 -1.312 -92.203 1.00 74.44 445 ASN A C 1
ATOM 3600 O O . ASN A 1 445 ? 56.021 -1.522 -91.011 1.00 74.44 445 ASN A O 1
ATOM 3604 N N . ASN A 1 446 ? 55.587 -0.351 -92.867 1.00 75.69 446 ASN A N 1
ATOM 3605 C CA . ASN A 1 446 ? 54.552 0.491 -92.260 1.00 75.69 446 ASN A CA 1
ATOM 3606 C C . ASN A 1 446 ? 53.343 -0.333 -91.786 1.00 75.69 446 ASN A C 1
ATOM 3608 O O . ASN A 1 446 ? 52.822 -0.087 -90.696 1.00 75.69 446 ASN A O 1
ATOM 3612 N N . ALA A 1 447 ? 52.896 -1.323 -92.565 1.00 77.44 447 ALA A N 1
ATOM 3613 C CA . ALA A 1 447 ? 51.813 -2.218 -92.162 1.00 77.44 447 ALA A CA 1
ATOM 3614 C C . ALA A 1 447 ? 52.183 -3.038 -90.913 1.00 77.44 447 ALA A C 1
ATOM 3616 O O . ALA A 1 447 ? 51.361 -3.183 -90.005 1.00 77.44 447 ALA A O 1
ATOM 3617 N N . GLU A 1 448 ? 53.422 -3.523 -90.830 1.00 76.62 448 GLU A N 1
ATOM 3618 C CA . GLU A 1 448 ? 53.901 -4.314 -89.694 1.00 76.62 448 GLU A CA 1
ATOM 3619 C C . GLU A 1 448 ? 54.134 -3.464 -88.432 1.00 76.62 448 GLU A C 1
ATOM 3621 O O . GLU A 1 448 ? 53.695 -3.848 -87.349 1.00 76.62 448 GLU A O 1
ATOM 3626 N N . ILE A 1 449 ? 54.684 -2.251 -88.565 1.00 74.12 449 ILE A N 1
ATOM 3627 C CA . ILE A 1 449 ? 54.759 -1.269 -87.468 1.00 74.12 449 ILE A CA 1
ATOM 3628 C C . ILE A 1 449 ? 53.356 -0.971 -86.916 1.00 74.12 449 ILE A C 1
ATOM 3630 O O . ILE A 1 449 ? 53.165 -0.937 -85.701 1.00 74.12 449 ILE A O 1
ATOM 3634 N N . ASN A 1 450 ? 52.343 -0.827 -87.777 1.00 75.44 450 ASN A N 1
ATOM 3635 C CA . ASN A 1 450 ? 50.964 -0.617 -87.328 1.00 75.44 450 ASN A CA 1
ATOM 3636 C C . ASN A 1 450 ? 50.369 -1.843 -86.607 1.00 75.44 450 ASN A C 1
ATOM 3638 O O . ASN A 1 450 ? 49.635 -1.657 -85.633 1.00 75.44 450 ASN A O 1
ATOM 3642 N N . ARG A 1 451 ? 50.708 -3.083 -87.000 1.00 81.50 451 ARG A N 1
ATOM 3643 C CA . ARG A 1 451 ? 50.344 -4.285 -86.215 1.00 81.50 451 ARG A CA 1
ATOM 3644 C C . ARG A 1 451 ? 51.002 -4.276 -84.840 1.00 81.50 451 ARG A C 1
ATOM 3646 O O . ARG A 1 451 ? 50.331 -4.537 -83.844 1.00 81.50 451 ARG A O 1
ATOM 3653 N N . GLN A 1 452 ? 52.288 -3.939 -84.773 1.00 75.25 452 GLN A N 1
ATOM 3654 C CA . GLN A 1 452 ? 53.038 -3.901 -83.518 1.00 75.25 452 GLN A CA 1
ATOM 3655 C C . GLN A 1 452 ? 52.518 -2.803 -82.581 1.00 75.25 452 GLN A C 1
ATOM 3657 O O . GLN A 1 452 ? 52.330 -3.069 -81.398 1.00 75.25 452 GLN A O 1
ATOM 3662 N N . ILE A 1 453 ? 52.156 -1.624 -83.099 1.00 78.06 453 ILE A N 1
ATOM 3663 C CA . ILE A 1 453 ? 51.475 -0.572 -82.324 1.00 78.06 453 ILE A CA 1
ATOM 3664 C C . ILE A 1 453 ? 50.119 -1.065 -81.795 1.00 78.06 453 ILE A C 1
ATOM 3666 O O . ILE A 1 453 ? 49.834 -0.896 -80.612 1.00 78.06 453 ILE A O 1
ATOM 3670 N N . GLN A 1 454 ? 49.293 -1.726 -82.617 1.00 78.19 454 GLN A N 1
ATOM 3671 C CA . GLN A 1 454 ? 48.016 -2.288 -82.150 1.00 78.19 454 GLN A CA 1
ATOM 3672 C C . GLN A 1 454 ? 48.209 -3.362 -81.067 1.00 78.19 454 GLN A C 1
ATOM 3674 O O . GLN A 1 454 ? 47.445 -3.398 -80.100 1.00 78.19 454 GLN A O 1
ATOM 3679 N N . HIS A 1 455 ? 49.242 -4.199 -81.189 1.00 79.69 455 HIS A N 1
ATOM 3680 C CA . HIS A 1 455 ? 49.594 -5.201 -80.186 1.00 79.69 455 HIS A CA 1
ATOM 3681 C C . HIS A 1 455 ? 50.073 -4.554 -78.875 1.00 79.69 455 HIS A C 1
ATOM 3683 O O . HIS A 1 455 ? 49.572 -4.908 -77.808 1.00 79.69 455 HIS A O 1
ATOM 3689 N N . ILE A 1 456 ? 50.943 -3.539 -78.949 1.00 74.50 456 ILE A N 1
ATOM 3690 C CA . ILE A 1 456 ? 51.396 -2.749 -77.794 1.00 74.50 456 ILE A CA 1
ATOM 3691 C C . ILE A 1 456 ? 50.205 -2.077 -77.102 1.00 74.50 456 ILE A C 1
ATOM 3693 O O . ILE A 1 456 ? 50.014 -2.285 -75.911 1.00 74.50 456 ILE A O 1
ATOM 3697 N N . THR A 1 457 ? 49.327 -1.380 -77.828 1.00 78.31 457 THR A N 1
ATOM 3698 C CA . THR A 1 457 ? 48.126 -0.749 -77.245 1.00 78.31 457 THR A CA 1
ATOM 3699 C C . THR A 1 457 ? 47.126 -1.765 -76.670 1.00 78.31 457 THR A C 1
ATOM 3701 O O . THR A 1 457 ? 46.346 -1.423 -75.776 1.00 78.31 457 THR A O 1
ATOM 3704 N N . SER A 1 458 ? 47.131 -3.020 -77.135 1.00 80.06 458 SER A N 1
ATOM 3705 C CA . SER A 1 458 ? 46.390 -4.110 -76.487 1.00 80.06 458 SER A CA 1
ATOM 3706 C C . SER A 1 458 ? 47.026 -4.482 -75.145 1.00 80.06 458 SER A C 1
ATOM 3708 O O . SER A 1 458 ? 46.341 -4.463 -74.124 1.00 80.06 458 SER A O 1
ATOM 3710 N N . LEU A 1 459 ? 48.339 -4.734 -75.129 1.00 74.94 459 LEU A N 1
ATOM 3711 C CA . LEU A 1 459 ? 49.104 -5.074 -73.924 1.00 74.94 459 LEU A CA 1
ATOM 3712 C C . LEU A 1 459 ? 49.119 -3.935 -72.890 1.00 74.94 459 LEU A C 1
ATOM 3714 O O . LEU A 1 459 ? 49.108 -4.191 -71.691 1.00 74.94 459 LEU A O 1
ATOM 3718 N N . GLU A 1 460 ? 49.083 -2.672 -73.319 1.00 73.00 460 GLU A N 1
ATOM 3719 C CA . GLU A 1 460 ? 48.967 -1.507 -72.438 1.00 73.00 460 GLU A CA 1
ATOM 3720 C C . GLU A 1 460 ? 47.601 -1.445 -71.748 1.00 73.00 460 GLU A C 1
ATOM 3722 O O . GLU A 1 460 ? 47.540 -1.212 -70.541 1.00 73.00 460 GLU A O 1
ATOM 3727 N N . LYS A 1 461 ? 46.511 -1.719 -72.478 1.00 80.38 461 LYS A N 1
ATOM 3728 C CA . LYS A 1 461 ? 45.161 -1.834 -71.899 1.00 80.38 461 LYS A CA 1
ATOM 3729 C C . LYS A 1 461 ? 45.031 -3.043 -70.980 1.00 80.38 461 LYS A C 1
ATOM 3731 O O . LYS A 1 461 ? 44.325 -2.966 -69.980 1.00 80.38 461 LYS A O 1
ATOM 3736 N N . GLU A 1 462 ? 45.698 -4.144 -71.306 1.00 75.62 462 GLU A N 1
ATOM 3737 C CA . GLU A 1 462 ? 45.723 -5.358 -70.491 1.00 75.62 462 GLU A CA 1
ATOM 3738 C C . GLU A 1 462 ? 46.534 -5.141 -69.203 1.00 75.62 462 GLU A C 1
ATOM 3740 O O . GLU A 1 462 ? 46.049 -5.444 -68.116 1.00 75.62 462 GLU A O 1
ATOM 3745 N N . LYS A 1 463 ? 47.687 -4.462 -69.288 1.00 79.75 463 LYS A N 1
ATOM 3746 C CA . LYS A 1 463 ? 48.445 -3.928 -68.144 1.00 79.75 463 LYS A CA 1
ATOM 3747 C C . LYS A 1 463 ? 47.591 -3.001 -67.279 1.00 79.75 463 LYS A C 1
ATOM 3749 O O . LYS A 1 463 ? 47.537 -3.199 -66.071 1.00 79.75 463 LYS A O 1
ATOM 3754 N N . ASP A 1 464 ? 46.929 -2.000 -67.858 1.00 76.00 464 ASP A N 1
ATOM 3755 C CA . ASP A 1 464 ? 46.126 -1.036 -67.089 1.00 76.00 464 ASP A CA 1
ATOM 3756 C C . ASP A 1 464 ? 44.894 -1.689 -66.457 1.00 76.00 464 ASP A C 1
ATOM 3758 O O . ASP A 1 464 ? 44.529 -1.361 -65.326 1.00 76.00 464 ASP A O 1
ATOM 3762 N N . ARG A 1 465 ? 44.306 -2.684 -67.131 1.00 83.31 465 ARG A N 1
ATOM 3763 C CA . ARG A 1 465 ? 43.297 -3.561 -66.541 1.00 83.31 465 ARG A CA 1
ATOM 3764 C C . ARG A 1 465 ? 43.869 -4.356 -65.370 1.00 83.31 465 ARG A C 1
ATOM 3766 O O . ARG A 1 465 ? 43.263 -4.338 -64.308 1.00 83.31 465 ARG A O 1
ATOM 3773 N N . HIS A 1 466 ? 45.025 -4.999 -65.516 1.00 79.12 466 HIS A N 1
ATOM 3774 C CA . HIS A 1 466 ? 45.660 -5.737 -64.424 1.00 79.12 466 HIS A CA 1
ATOM 3775 C C . HIS A 1 466 ? 46.077 -4.831 -63.258 1.00 79.12 466 HIS A C 1
ATOM 3777 O O . HIS A 1 466 ? 45.977 -5.258 -62.114 1.00 79.12 466 HIS A O 1
ATOM 3783 N N . VAL A 1 467 ? 46.459 -3.574 -63.504 1.00 77.94 467 VAL A N 1
ATOM 3784 C CA . VAL A 1 467 ? 46.691 -2.569 -62.453 1.00 77.94 467 VAL A CA 1
ATOM 3785 C C . VAL A 1 467 ? 45.380 -2.192 -61.754 1.00 77.94 467 VAL A C 1
ATOM 3787 O O . VAL A 1 467 ? 45.350 -2.122 -60.527 1.00 77.94 467 VAL A O 1
ATOM 3790 N N . ALA A 1 468 ? 44.281 -2.000 -62.488 1.00 77.50 468 ALA A N 1
ATOM 3791 C CA . ALA A 1 468 ? 42.969 -1.734 -61.896 1.00 77.50 468 ALA A CA 1
ATOM 3792 C C . ALA A 1 468 ? 42.443 -2.934 -61.083 1.00 77.50 468 ALA A C 1
ATOM 3794 O O . ALA A 1 468 ? 42.024 -2.762 -59.937 1.00 77.50 468 ALA A O 1
ATOM 3795 N N . ASP A 1 469 ? 42.528 -4.145 -61.637 1.00 81.88 469 ASP A N 1
ATOM 3796 C CA . ASP A 1 469 ? 42.157 -5.398 -60.976 1.00 81.88 469 ASP A CA 1
ATOM 3797 C C . ASP A 1 469 ? 43.049 -5.648 -59.742 1.00 81.88 469 ASP A C 1
ATOM 3799 O O . ASP A 1 469 ? 42.535 -6.030 -58.692 1.00 81.88 469 ASP A O 1
ATOM 3803 N N . ALA A 1 470 ? 44.351 -5.334 -59.804 1.00 73.94 470 ALA A N 1
ATOM 3804 C CA . ALA A 1 470 ? 45.256 -5.381 -58.654 1.00 73.94 470 ALA A CA 1
ATOM 3805 C C . ALA A 1 470 ? 44.888 -4.352 -57.574 1.00 73.94 470 ALA A C 1
ATOM 3807 O O . ALA A 1 470 ? 44.848 -4.708 -56.404 1.00 73.94 470 ALA A O 1
ATOM 3808 N N . VAL A 1 471 ? 44.545 -3.106 -57.923 1.00 80.12 471 VAL A N 1
ATOM 3809 C CA . VAL A 1 471 ? 44.073 -2.103 -56.944 1.00 80.12 471 VAL A CA 1
ATOM 3810 C C . VAL A 1 471 ? 42.745 -2.525 -56.301 1.00 80.12 471 VAL A C 1
ATOM 3812 O O . VAL A 1 471 ? 42.539 -2.301 -55.107 1.00 80.12 471 VAL A O 1
ATOM 3815 N N . ILE A 1 472 ? 41.849 -3.172 -57.053 1.00 80.62 472 ILE A N 1
ATOM 3816 C CA . ILE A 1 472 ? 40.599 -3.737 -56.523 1.00 80.62 472 ILE A CA 1
ATOM 3817 C C . ILE A 1 472 ? 40.884 -4.934 -55.602 1.00 80.62 472 ILE A C 1
ATOM 3819 O O . ILE A 1 472 ? 40.259 -5.048 -54.547 1.00 80.62 472 ILE A O 1
ATOM 3823 N N . LEU A 1 473 ? 41.827 -5.808 -55.963 1.00 78.12 473 LEU A N 1
ATOM 3824 C CA . LEU A 1 473 ? 42.257 -6.939 -55.138 1.00 78.12 473 LEU A CA 1
ATOM 3825 C C . LEU A 1 473 ? 42.960 -6.477 -53.858 1.00 78.12 473 LEU A C 1
ATOM 3827 O O . LEU A 1 473 ? 42.613 -6.975 -52.794 1.00 78.12 473 LEU A O 1
ATOM 3831 N N . THR A 1 474 ? 43.850 -5.485 -53.924 1.00 75.50 474 THR A N 1
ATOM 3832 C CA . THR A 1 474 ? 44.487 -4.878 -52.746 1.00 75.50 474 THR A CA 1
ATOM 3833 C C . THR A 1 474 ? 43.443 -4.272 -51.817 1.00 75.50 474 THR A C 1
ATOM 3835 O O . THR A 1 474 ? 43.454 -4.590 -50.637 1.00 75.50 474 THR A O 1
ATOM 3838 N N . LYS A 1 475 ? 42.457 -3.517 -52.322 1.00 80.19 475 LYS A N 1
ATOM 3839 C CA . LYS A 1 475 ? 41.373 -2.982 -51.474 1.00 80.19 475 LYS A CA 1
ATOM 3840 C C . LYS A 1 475 ? 40.481 -4.061 -50.859 1.00 80.19 475 LYS A C 1
ATOM 3842 O O . LYS A 1 475 ? 40.007 -3.901 -49.737 1.00 80.19 475 LYS A O 1
ATOM 3847 N N . LYS A 1 476 ? 40.250 -5.174 -51.564 1.00 81.12 476 LYS A N 1
ATOM 3848 C CA . LYS A 1 476 ? 39.556 -6.346 -51.002 1.00 81.12 476 LYS A CA 1
ATOM 3849 C C . LYS A 1 476 ? 40.406 -7.066 -49.953 1.00 81.12 476 LYS A C 1
ATOM 3851 O O . LYS A 1 476 ? 39.852 -7.527 -48.964 1.00 81.12 476 LYS A O 1
ATOM 3856 N N . LEU A 1 477 ? 41.722 -7.135 -50.148 1.00 78.94 477 LEU A N 1
ATOM 3857 C CA . LEU A 1 477 ? 42.674 -7.709 -49.199 1.00 78.94 477 LEU A CA 1
ATOM 3858 C C . LEU A 1 477 ? 42.792 -6.840 -47.940 1.00 78.94 477 LEU A C 1
ATOM 3860 O O . LEU A 1 477 ? 42.731 -7.375 -46.844 1.00 78.94 477 LEU A O 1
ATOM 3864 N N . GLU A 1 478 ? 42.876 -5.517 -48.081 1.00 77.44 478 GLU A N 1
ATOM 3865 C CA . GLU A 1 478 ? 42.829 -4.543 -46.982 1.00 77.44 478 GLU A CA 1
ATOM 3866 C C . GLU A 1 478 ? 41.533 -4.692 -46.173 1.00 77.44 478 GLU A C 1
ATOM 3868 O O . GLU A 1 478 ? 41.588 -4.847 -44.956 1.00 77.44 478 GLU A O 1
ATOM 3873 N N . ALA A 1 479 ? 40.373 -4.741 -46.839 1.00 79.50 479 ALA A N 1
ATOM 3874 C CA . ALA A 1 479 ? 39.087 -4.959 -46.176 1.00 79.50 479 ALA A CA 1
ATOM 3875 C C . ALA A 1 479 ? 39.003 -6.328 -45.472 1.00 79.50 479 ALA A C 1
ATOM 3877 O O . ALA A 1 479 ? 38.523 -6.403 -44.344 1.00 79.50 479 ALA A O 1
ATOM 3878 N N . ALA A 1 480 ? 39.505 -7.399 -46.097 1.00 78.12 480 ALA A N 1
ATOM 3879 C CA . ALA A 1 480 ? 39.551 -8.732 -45.496 1.00 78.12 480 ALA A CA 1
ATOM 3880 C C . ALA A 1 480 ? 40.539 -8.815 -44.320 1.00 78.12 480 ALA A C 1
ATOM 3882 O O . ALA A 1 480 ? 40.277 -9.525 -43.353 1.00 78.12 480 ALA A O 1
ATOM 3883 N N . ILE A 1 481 ? 41.651 -8.076 -44.362 1.00 78.31 481 ILE A N 1
ATOM 3884 C CA . ILE A 1 481 ? 42.591 -7.932 -43.244 1.00 78.31 481 ILE A CA 1
ATOM 3885 C C . ILE A 1 481 ? 41.929 -7.171 -42.090 1.00 78.31 481 ILE A C 1
ATOM 3887 O O . ILE A 1 481 ? 42.082 -7.579 -40.943 1.00 78.31 481 ILE A O 1
ATOM 3891 N N . GLU A 1 482 ? 41.172 -6.106 -42.362 1.00 81.81 482 GLU A N 1
ATOM 3892 C CA . GLU A 1 482 ? 40.487 -5.333 -41.318 1.00 81.81 482 GLU A CA 1
ATOM 3893 C C . GLU A 1 482 ? 39.340 -6.122 -40.667 1.00 81.81 482 GLU A C 1
ATOM 3895 O O . GLU A 1 482 ? 39.215 -6.131 -39.442 1.00 81.81 482 GLU A O 1
ATOM 3900 N N . ASP A 1 483 ? 38.568 -6.872 -41.458 1.00 81.00 483 ASP A N 1
ATOM 3901 C CA . ASP A 1 483 ? 37.577 -7.832 -40.956 1.00 81.00 483 ASP A CA 1
ATOM 3902 C C . ASP A 1 483 ? 38.252 -8.966 -40.160 1.00 81.00 483 ASP A C 1
ATOM 3904 O O . ASP A 1 483 ? 37.841 -9.273 -39.043 1.00 81.00 483 ASP A O 1
ATOM 3908 N N . THR A 1 484 ? 39.381 -9.506 -40.638 1.00 77.38 484 THR A N 1
ATOM 3909 C CA . THR A 1 484 ? 40.174 -10.495 -39.883 1.00 77.38 484 THR A CA 1
ATOM 3910 C C . THR A 1 484 ? 40.669 -9.924 -38.549 1.00 77.38 484 THR A C 1
ATOM 3912 O O . THR A 1 484 ? 40.617 -10.625 -37.542 1.00 77.38 484 THR A O 1
ATOM 3915 N N . LYS A 1 485 ? 41.090 -8.650 -38.482 1.00 80.81 485 LYS A N 1
ATOM 3916 C CA . LYS A 1 485 ? 41.443 -7.984 -37.212 1.00 80.81 485 LYS A CA 1
ATOM 3917 C C . LYS A 1 485 ? 40.233 -7.859 -36.284 1.00 80.81 485 LYS A C 1
ATOM 3919 O O . LYS A 1 485 ? 40.365 -8.156 -35.101 1.00 80.81 485 LYS A O 1
ATOM 3924 N N . LEU A 1 486 ? 39.068 -7.448 -36.791 1.00 80.88 486 LEU A N 1
ATOM 3925 C CA . LEU A 1 486 ? 37.826 -7.339 -36.010 1.00 80.88 486 LEU A CA 1
ATOM 3926 C C . LEU A 1 486 ? 37.378 -8.702 -35.460 1.00 80.88 486 LEU A C 1
ATOM 3928 O O . LEU A 1 486 ? 37.049 -8.828 -34.275 1.00 80.88 486 LEU A O 1
ATOM 3932 N N . GLN A 1 487 ? 37.449 -9.746 -36.285 1.00 79.56 487 GLN A N 1
ATOM 3933 C CA . GLN A 1 487 ? 37.224 -11.130 -35.877 1.00 79.56 487 GLN A CA 1
ATOM 3934 C C . GLN A 1 487 ? 38.284 -11.609 -34.876 1.00 79.56 487 GLN A C 1
ATOM 3936 O O . GLN A 1 487 ? 37.939 -12.307 -33.928 1.00 79.56 487 GLN A O 1
ATOM 3941 N N . GLN A 1 488 ? 39.551 -11.204 -35.013 1.00 78.88 488 GLN A N 1
ATOM 3942 C CA . GLN A 1 488 ? 40.632 -11.583 -34.098 1.00 78.88 488 GLN A CA 1
ATOM 3943 C C . GLN A 1 488 ? 40.551 -10.859 -32.742 1.00 78.88 488 GLN A C 1
ATOM 3945 O O . GLN A 1 488 ? 40.824 -11.476 -31.714 1.00 78.88 488 GLN A O 1
ATOM 3950 N N . VAL A 1 489 ? 40.108 -9.597 -32.704 1.00 81.44 489 VAL A N 1
ATOM 3951 C CA . VAL A 1 489 ? 39.743 -8.890 -31.461 1.00 81.44 489 VAL A CA 1
ATOM 3952 C C . VAL A 1 489 ? 38.576 -9.608 -30.785 1.00 81.44 489 VAL A C 1
ATOM 3954 O O . VAL A 1 489 ? 38.672 -9.952 -29.609 1.00 81.44 489 VAL A O 1
ATOM 3957 N N . SER A 1 490 ? 37.533 -9.946 -31.547 1.00 78.25 490 SER A N 1
ATOM 3958 C CA . SER A 1 490 ? 36.387 -10.711 -31.040 1.00 78.25 490 SER A CA 1
ATOM 3959 C C . SER A 1 490 ? 36.811 -12.083 -30.497 1.00 78.25 490 SER A C 1
ATOM 3961 O O . SER A 1 490 ? 36.391 -12.480 -29.414 1.00 78.25 490 SER A O 1
ATOM 3963 N N . LEU A 1 491 ? 37.699 -12.795 -31.197 1.00 80.62 491 LEU A N 1
ATOM 3964 C CA . LEU A 1 491 ? 38.285 -14.066 -30.758 1.00 80.62 491 LEU A CA 1
ATOM 3965 C C . LEU A 1 491 ? 39.132 -13.927 -29.492 1.00 80.62 491 LEU A C 1
ATOM 3967 O O . LEU A 1 491 ? 39.138 -14.846 -28.678 1.00 80.62 491 LEU A O 1
ATOM 3971 N N . ASN A 1 492 ? 39.831 -12.808 -29.303 1.00 82.50 492 ASN A N 1
ATOM 3972 C CA . ASN A 1 492 ? 40.573 -12.539 -28.074 1.00 82.50 492 ASN A CA 1
ATOM 3973 C C . ASN A 1 492 ? 39.621 -12.271 -26.896 1.00 82.50 492 ASN A C 1
ATOM 3975 O O . ASN A 1 492 ? 39.842 -12.817 -25.817 1.00 82.50 492 ASN A O 1
ATOM 3979 N N . ASP A 1 493 ? 38.522 -11.542 -27.107 1.00 79.94 493 ASP A N 1
ATOM 3980 C CA . ASP A 1 493 ? 37.468 -11.368 -26.097 1.00 79.94 493 ASP A CA 1
ATOM 3981 C C . ASP A 1 493 ? 36.748 -12.685 -25.773 1.00 79.94 493 ASP A C 1
ATOM 3983 O O . ASP A 1 493 ? 36.474 -12.970 -24.606 1.00 79.94 493 ASP A O 1
ATOM 3987 N N . TYR A 1 494 ? 36.471 -13.530 -26.772 1.00 78.81 494 TYR A N 1
ATOM 3988 C CA . TYR A 1 494 ? 35.912 -14.865 -26.547 1.00 78.81 494 TYR A CA 1
ATOM 3989 C C . TYR A 1 494 ? 36.908 -15.804 -25.859 1.00 78.81 494 TYR A C 1
ATOM 3991 O O . TYR A 1 494 ? 36.498 -16.545 -24.974 1.00 78.81 494 TYR A O 1
ATOM 3999 N N . ARG A 1 495 ? 38.209 -15.737 -26.173 1.00 76.56 495 ARG A N 1
ATOM 4000 C CA . ARG A 1 495 ? 39.265 -16.465 -25.446 1.00 76.56 495 ARG A CA 1
ATOM 4001 C C . ARG A 1 495 ? 39.401 -15.997 -24.002 1.00 76.56 495 ARG A C 1
ATOM 4003 O O . ARG A 1 495 ? 39.557 -16.833 -23.124 1.00 76.56 495 ARG A O 1
ATOM 4010 N N . LYS A 1 496 ? 39.299 -14.692 -23.741 1.00 82.69 496 LYS A N 1
ATOM 4011 C CA . LYS A 1 496 ? 39.304 -14.144 -22.379 1.00 82.69 496 LYS A CA 1
ATOM 4012 C C . LYS A 1 496 ? 38.069 -14.592 -21.594 1.00 82.69 496 LYS A C 1
ATOM 4014 O O . LYS A 1 496 ? 38.193 -15.032 -20.458 1.00 82.69 496 LYS A O 1
ATOM 4019 N N . LYS A 1 497 ? 36.881 -14.554 -22.208 1.00 81.00 497 LYS A N 1
ATOM 4020 C CA . LYS A 1 497 ? 35.657 -15.115 -21.610 1.00 81.00 497 LYS A CA 1
ATOM 4021 C C . LYS A 1 497 ? 35.789 -16.618 -21.365 1.00 81.00 497 LYS A C 1
ATOM 4023 O O . LYS A 1 497 ? 35.360 -17.077 -20.313 1.00 81.00 497 LYS A O 1
ATOM 4028 N N . LEU A 1 498 ? 36.409 -17.357 -22.290 1.00 76.31 498 LEU A N 1
ATOM 4029 C CA . LEU A 1 498 ? 36.671 -18.786 -22.146 1.00 76.31 498 LEU A CA 1
ATOM 4030 C C . LEU A 1 498 ? 37.565 -19.051 -20.930 1.00 76.31 498 LEU A C 1
ATOM 4032 O O . LEU A 1 498 ? 37.123 -19.765 -20.037 1.00 76.31 498 LEU A O 1
ATOM 4036 N N . THR A 1 499 ? 38.726 -18.398 -20.811 1.00 80.44 499 THR A N 1
ATOM 4037 C CA . THR A 1 499 ? 39.616 -18.583 -19.650 1.00 80.44 499 THR A CA 1
ATOM 4038 C C . THR A 1 499 ? 38.994 -18.096 -18.338 1.00 80.44 499 THR A C 1
ATOM 4040 O O . THR A 1 499 ? 39.188 -18.724 -17.299 1.00 80.44 499 THR A O 1
ATOM 4043 N N . GLU A 1 500 ? 38.167 -17.045 -18.358 1.00 81.25 500 GLU A N 1
ATOM 4044 C CA . GLU A 1 500 ? 37.353 -16.643 -17.201 1.00 81.25 500 GLU A CA 1
ATOM 4045 C C . GLU A 1 500 ? 36.298 -17.702 -16.821 1.00 81.25 500 GLU A C 1
ATOM 4047 O O . GLU A 1 500 ? 36.011 -17.875 -15.634 1.00 81.25 500 GLU A O 1
ATOM 4052 N N . THR A 1 501 ? 35.707 -18.417 -17.786 1.00 75.62 501 THR A N 1
ATOM 4053 C CA . THR A 1 501 ? 34.785 -19.536 -17.512 1.00 75.62 501 THR A CA 1
ATOM 4054 C C . THR A 1 501 ? 35.502 -20.822 -17.113 1.00 75.62 501 THR A C 1
ATOM 4056 O O . THR A 1 501 ? 35.007 -21.515 -16.233 1.00 75.62 501 THR A O 1
ATOM 4059 N N . GLU A 1 502 ? 36.678 -21.112 -17.668 1.00 78.00 502 GLU A N 1
ATOM 4060 C CA . GLU A 1 502 ? 37.527 -22.248 -17.292 1.00 78.00 502 GLU A CA 1
ATOM 4061 C C . GLU A 1 502 ? 38.067 -22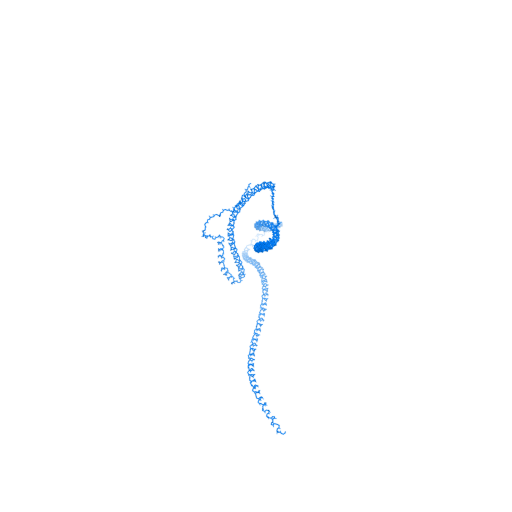.072 -15.868 1.00 78.00 502 GLU A C 1
ATOM 4063 O O . GLU A 1 502 ? 38.030 -23.015 -15.083 1.00 78.00 502 GLU A O 1
ATOM 4068 N N . ALA A 1 503 ? 38.462 -20.854 -15.479 1.00 79.50 503 ALA A N 1
ATOM 4069 C CA . ALA A 1 503 ? 38.832 -20.536 -14.101 1.00 79.50 503 ALA A CA 1
ATOM 4070 C C . ALA A 1 503 ? 37.650 -20.720 -13.131 1.00 79.50 503 ALA A C 1
ATOM 4072 O O . ALA A 1 503 ? 37.799 -21.359 -12.090 1.00 79.50 503 ALA A O 1
ATOM 4073 N N . LYS A 1 504 ? 36.451 -20.230 -13.485 1.00 80.50 504 LYS A N 1
ATOM 4074 C CA . LYS A 1 504 ? 35.225 -20.444 -12.687 1.00 80.50 504 LYS A CA 1
ATOM 4075 C C . LYS A 1 504 ? 34.841 -21.925 -12.605 1.00 80.50 504 LYS A C 1
ATOM 4077 O O . LYS A 1 504 ? 34.416 -22.377 -11.545 1.00 80.50 504 LYS A O 1
ATOM 4082 N N . LEU A 1 505 ? 35.018 -22.682 -13.688 1.00 77.25 505 LEU A N 1
ATOM 4083 C CA . LEU A 1 505 ? 34.795 -24.125 -13.717 1.00 77.25 505 LEU A CA 1
ATOM 4084 C C . LEU A 1 505 ? 35.815 -24.854 -12.835 1.00 77.25 505 LEU A C 1
ATOM 4086 O O . LEU A 1 505 ? 35.410 -25.690 -12.042 1.00 77.25 505 LEU A O 1
ATOM 4090 N N . GLY A 1 506 ? 37.098 -24.487 -12.887 1.00 81.19 506 GLY A N 1
ATOM 4091 C CA . GLY A 1 506 ? 38.143 -25.022 -12.009 1.00 81.19 506 GLY A CA 1
ATOM 4092 C C . GLY A 1 506 ? 37.870 -24.753 -10.527 1.00 81.19 506 GLY A C 1
ATOM 4093 O O . GLY A 1 506 ? 37.988 -25.661 -9.708 1.00 81.19 506 GLY A O 1
ATOM 4094 N N . MET A 1 507 ? 37.401 -23.549 -10.177 1.00 79.44 507 MET A N 1
ATOM 4095 C CA . MET A 1 507 ? 36.934 -23.247 -8.816 1.00 79.44 507 MET A CA 1
ATOM 4096 C C . MET A 1 507 ? 35.747 -24.131 -8.403 1.00 79.44 507 MET A C 1
ATOM 4098 O O . MET A 1 507 ? 35.716 -24.619 -7.276 1.00 79.44 507 MET A O 1
ATOM 4102 N N . LYS A 1 508 ? 34.787 -24.381 -9.305 1.00 76.94 508 LYS A N 1
ATOM 4103 C CA . LYS A 1 508 ? 33.636 -25.258 -9.027 1.00 76.94 508 LYS A CA 1
ATOM 4104 C C . LYS A 1 508 ? 34.009 -26.741 -8.969 1.00 76.94 508 LYS A C 1
ATOM 4106 O O . LYS A 1 508 ? 33.445 -27.458 -8.152 1.00 76.94 508 LYS A O 1
ATOM 4111 N N . VAL A 1 509 ? 34.991 -27.192 -9.749 1.00 78.38 509 VAL A N 1
ATOM 4112 C CA . VAL A 1 509 ? 35.582 -28.533 -9.622 1.00 78.38 509 VAL A CA 1
ATOM 4113 C C . VAL A 1 509 ? 36.257 -28.675 -8.259 1.00 78.38 509 VAL A C 1
ATOM 4115 O O . VAL A 1 509 ? 35.962 -29.635 -7.560 1.00 78.38 509 VAL A O 1
ATOM 4118 N N . SER A 1 510 ? 37.050 -27.690 -7.825 1.00 80.38 510 SER A N 1
ATOM 4119 C CA . SER A 1 510 ? 37.687 -27.702 -6.501 1.00 80.38 510 SER A CA 1
ATOM 4120 C C . SER A 1 510 ? 36.669 -27.686 -5.348 1.00 80.38 510 SER A C 1
ATOM 4122 O O . SER A 1 510 ? 36.834 -28.432 -4.385 1.00 80.38 510 SER A O 1
ATOM 4124 N N . GLU A 1 511 ? 35.568 -26.928 -5.451 1.00 79.19 511 GLU A N 1
ATOM 4125 C CA . GLU A 1 511 ? 34.443 -27.045 -4.506 1.00 79.19 511 GLU A CA 1
ATOM 4126 C C . GLU A 1 511 ? 33.834 -28.458 -4.507 1.00 79.19 511 GLU A C 1
ATOM 4128 O O . GLU A 1 511 ? 33.604 -29.024 -3.441 1.00 79.19 511 GLU A O 1
ATOM 4133 N N . CYS A 1 512 ? 33.592 -29.063 -5.675 1.00 79.94 512 CYS A N 1
ATOM 4134 C CA . CYS A 1 512 ? 33.062 -30.426 -5.763 1.00 79.94 512 CYS A CA 1
ATOM 4135 C C . CYS A 1 512 ? 34.045 -31.489 -5.240 1.00 79.94 512 CYS A C 1
ATOM 4137 O O . CYS A 1 512 ? 33.611 -32.505 -4.697 1.00 79.94 512 CYS A O 1
ATOM 4139 N N . GLU A 1 513 ? 35.353 -31.277 -5.374 1.00 82.94 513 GLU A N 1
ATOM 4140 C CA . GLU A 1 513 ? 36.393 -32.134 -4.799 1.00 82.94 513 GLU A CA 1
ATOM 4141 C C . GLU A 1 513 ? 36.452 -31.997 -3.275 1.00 82.94 513 GLU A C 1
ATOM 4143 O O . GLU A 1 513 ? 36.506 -33.018 -2.589 1.00 82.94 513 GLU A O 1
ATOM 4148 N N . ASN A 1 514 ? 36.318 -30.781 -2.737 1.00 79.75 514 ASN A N 1
ATOM 4149 C CA . ASN A 1 514 ? 36.176 -30.548 -1.298 1.00 79.75 514 ASN A CA 1
ATOM 4150 C C . ASN A 1 514 ? 34.900 -31.207 -0.745 1.00 79.75 514 ASN A C 1
ATOM 4152 O O . ASN A 1 514 ? 34.975 -31.943 0.232 1.00 79.75 514 ASN A O 1
ATOM 4156 N N . ILE A 1 515 ? 33.751 -31.054 -1.414 1.00 80.19 515 ILE A N 1
ATOM 4157 C CA . ILE A 1 515 ? 32.492 -31.711 -1.018 1.00 80.19 515 ILE A CA 1
ATOM 4158 C C . ILE A 1 515 ? 32.616 -33.243 -1.099 1.00 80.19 515 ILE A C 1
ATOM 4160 O O . ILE A 1 515 ? 32.103 -33.949 -0.232 1.00 80.19 515 ILE A O 1
ATOM 4164 N N . ARG A 1 516 ? 33.337 -33.796 -2.088 1.00 82.56 516 ARG A N 1
ATOM 4165 C CA . ARG A 1 516 ? 33.655 -35.238 -2.130 1.00 82.56 516 ARG A CA 1
ATOM 4166 C C . ARG A 1 516 ? 34.591 -35.663 -0.998 1.00 82.56 516 ARG A C 1
ATOM 4168 O O . ARG A 1 516 ? 34.424 -36.760 -0.475 1.00 82.56 516 ARG A O 1
ATOM 4175 N N . TYR A 1 517 ? 35.556 -34.833 -0.616 1.00 84.38 517 TYR A N 1
ATOM 4176 C CA . TYR A 1 517 ? 36.453 -35.094 0.510 1.00 84.38 517 TYR A CA 1
ATOM 4177 C C . TYR A 1 517 ? 35.696 -35.080 1.849 1.00 84.38 517 TYR A C 1
ATOM 4179 O O . TYR A 1 517 ? 35.839 -36.007 2.649 1.00 84.38 517 TYR A O 1
ATOM 4187 N N . GLU A 1 518 ? 34.826 -34.092 2.061 1.00 81.25 518 GLU A N 1
ATOM 4188 C CA . GLU A 1 518 ? 33.923 -34.003 3.214 1.00 81.25 518 GLU A CA 1
ATOM 4189 C C . GLU A 1 518 ? 32.950 -35.188 3.261 1.00 81.25 518 GLU A C 1
ATOM 4191 O O . GLU A 1 518 ? 32.808 -35.813 4.310 1.00 81.25 518 GLU A O 1
ATOM 4196 N N . LEU A 1 519 ? 32.346 -35.567 2.128 1.00 84.56 519 LEU A N 1
ATOM 4197 C CA . LEU A 1 519 ? 31.463 -36.733 2.029 1.00 84.56 519 LEU A CA 1
ATOM 4198 C C . LEU A 1 519 ? 32.203 -38.043 2.331 1.00 84.56 519 LEU A C 1
ATOM 4200 O O . LEU A 1 519 ? 31.689 -38.868 3.082 1.00 84.56 519 LEU A O 1
ATOM 4204 N N . ASN A 1 520 ? 33.418 -38.227 1.805 1.00 85.12 520 ASN A N 1
ATOM 4205 C CA . ASN A 1 520 ? 34.255 -39.391 2.109 1.00 85.12 520 ASN A CA 1
ATOM 4206 C C . ASN A 1 520 ? 34.634 -39.437 3.598 1.00 85.12 520 ASN A C 1
ATOM 4208 O O . ASN A 1 520 ? 34.595 -40.502 4.209 1.00 85.12 520 ASN A O 1
ATOM 4212 N N . THR A 1 521 ? 34.961 -38.287 4.196 1.00 83.75 521 THR A N 1
ATOM 4213 C CA . THR A 1 521 ? 35.263 -38.174 5.632 1.00 83.75 521 THR A CA 1
ATOM 4214 C C . THR A 1 521 ? 34.028 -38.496 6.473 1.00 83.75 521 THR A C 1
ATOM 4216 O O . THR A 1 521 ? 34.100 -39.303 7.391 1.00 83.75 521 THR A O 1
ATOM 4219 N N . CYS A 1 522 ? 32.865 -37.946 6.121 1.00 81.25 522 CYS A N 1
ATOM 4220 C CA . CYS A 1 522 ? 31.603 -38.226 6.799 1.00 81.25 522 CYS A CA 1
ATOM 4221 C C . CYS A 1 522 ? 31.202 -39.705 6.667 1.00 81.25 522 CYS A C 1
ATOM 4223 O O . CYS A 1 522 ? 30.811 -40.323 7.653 1.00 81.25 522 CYS A O 1
ATOM 4225 N N . SER A 1 523 ? 31.385 -40.307 5.486 1.00 83.06 523 SER A N 1
ATOM 4226 C CA . SER A 1 523 ? 31.150 -41.736 5.254 1.00 83.06 523 SER A CA 1
ATOM 4227 C C . SER A 1 523 ? 32.119 -42.628 6.034 1.00 83.06 523 SER A C 1
ATOM 4229 O O . SER A 1 523 ? 31.710 -43.695 6.483 1.00 83.06 523 SER A O 1
ATOM 4231 N N . LYS A 1 524 ? 33.378 -42.211 6.220 1.00 84.44 524 LYS A N 1
ATOM 4232 C CA . LYS A 1 524 ? 34.351 -42.920 7.063 1.00 84.44 524 LYS A CA 1
ATOM 4233 C C . LYS A 1 524 ? 33.954 -42.844 8.537 1.00 84.44 524 LYS A C 1
ATOM 4235 O O . LYS A 1 524 ? 33.848 -43.884 9.173 1.00 84.44 524 LYS A O 1
ATOM 4240 N N . ASN A 1 525 ? 33.635 -41.651 9.038 1.00 80.56 525 ASN A N 1
ATOM 4241 C CA . ASN A 1 525 ? 33.175 -41.452 10.415 1.00 80.56 525 ASN A CA 1
ATOM 4242 C C . ASN A 1 525 ? 31.858 -42.207 10.696 1.00 80.56 525 ASN A C 1
ATOM 4244 O O . ASN A 1 525 ? 31.645 -42.691 11.803 1.00 80.56 525 ASN A O 1
ATOM 4248 N N . LEU A 1 526 ? 30.972 -42.330 9.698 1.00 81.75 526 LEU A N 1
ATOM 4249 C CA . LEU A 1 526 ? 29.757 -43.146 9.781 1.00 81.75 526 LEU A CA 1
ATOM 4250 C C . LEU A 1 526 ? 30.079 -44.646 9.864 1.00 81.75 526 LEU A C 1
ATOM 4252 O O . LEU A 1 526 ? 29.429 -45.350 10.630 1.00 81.75 526 LEU A O 1
ATOM 4256 N N . ASN A 1 527 ? 31.070 -45.128 9.106 1.00 82.19 527 ASN A N 1
ATOM 4257 C CA . ASN A 1 527 ? 31.511 -46.523 9.160 1.00 82.19 527 ASN A CA 1
ATOM 4258 C C . ASN A 1 527 ? 32.172 -46.840 10.510 1.00 82.19 527 ASN A C 1
ATOM 4260 O O . ASN A 1 527 ? 31.833 -47.841 11.126 1.00 82.19 527 ASN A O 1
ATOM 4264 N N . GLU A 1 528 ? 33.015 -45.939 11.022 1.00 81.94 528 GLU A N 1
ATOM 4265 C CA . GLU A 1 528 ? 33.621 -46.036 12.359 1.00 81.94 528 GLU A CA 1
ATOM 4266 C C . GLU A 1 528 ? 32.548 -46.059 13.460 1.00 81.94 528 GLU A C 1
ATOM 4268 O O . GLU A 1 528 ? 32.554 -46.946 14.308 1.00 81.94 528 GLU A O 1
ATOM 4273 N N . ALA A 1 529 ? 31.543 -45.178 13.391 1.00 77.62 529 ALA A N 1
ATOM 4274 C CA . ALA A 1 529 ? 30.412 -45.201 14.321 1.00 77.62 529 ALA A CA 1
ATOM 4275 C C . ALA A 1 529 ? 29.539 -46.469 14.189 1.00 77.62 529 ALA A C 1
ATOM 4277 O O . ALA A 1 529 ? 28.930 -46.909 15.165 1.00 77.62 529 ALA A O 1
ATOM 4278 N N . GLN A 1 530 ? 29.458 -47.078 13.001 1.00 80.62 530 GLN A N 1
ATOM 4279 C CA . GLN A 1 530 ? 28.789 -48.370 12.805 1.00 80.62 530 GLN A CA 1
ATOM 4280 C C . GLN A 1 530 ? 29.619 -49.529 13.372 1.00 80.62 530 GLN A C 1
ATOM 4282 O O . GLN A 1 530 ? 29.049 -50.414 14.010 1.00 80.62 530 GLN A O 1
ATOM 4287 N N . GLU A 1 531 ? 30.942 -49.507 13.209 1.00 84.19 531 GLU A N 1
ATOM 4288 C CA . GLU A 1 531 ? 31.874 -50.454 13.825 1.00 84.19 531 GLU A CA 1
ATOM 4289 C C . GLU A 1 531 ? 31.778 -50.381 15.358 1.00 84.19 531 GLU A C 1
ATOM 4291 O O . GLU A 1 531 ? 31.484 -51.407 15.980 1.00 84.19 531 GLU A O 1
ATOM 4296 N N . ASP A 1 532 ? 31.839 -49.181 15.950 1.00 83.94 532 ASP A N 1
ATOM 4297 C CA . ASP A 1 532 ? 31.570 -48.926 17.376 1.00 83.94 532 ASP A CA 1
ATOM 4298 C C . ASP A 1 532 ? 30.223 -49.523 17.813 1.00 83.94 532 ASP A C 1
ATOM 4300 O O . ASP A 1 532 ? 30.147 -50.264 18.795 1.00 83.94 532 ASP A O 1
ATOM 4304 N N . ILE A 1 533 ? 29.138 -49.260 17.071 1.00 80.62 533 ILE A N 1
ATOM 4305 C CA . ILE A 1 533 ? 27.811 -49.826 17.362 1.00 80.62 533 ILE A CA 1
ATOM 4306 C C . ILE A 1 533 ? 27.840 -51.361 17.311 1.00 80.62 533 ILE A C 1
ATOM 4308 O O . ILE A 1 533 ? 27.206 -52.002 18.157 1.00 80.62 533 ILE A O 1
ATOM 4312 N N . THR A 1 534 ? 28.567 -51.988 16.381 1.00 81.75 534 THR A N 1
ATOM 4313 C CA . THR A 1 534 ? 28.706 -53.455 16.367 1.00 81.75 534 THR A CA 1
ATOM 4314 C C . THR A 1 534 ? 29.541 -53.981 17.535 1.00 81.75 534 THR A C 1
ATOM 4316 O O . THR A 1 534 ? 29.171 -55.013 18.105 1.00 81.75 534 THR A O 1
ATOM 4319 N N . GLU A 1 535 ? 30.587 -53.266 17.962 1.00 86.19 535 GLU A N 1
ATOM 4320 C CA . GLU A 1 535 ? 31.405 -53.638 19.119 1.00 86.19 535 GLU A CA 1
ATOM 4321 C C . GLU A 1 535 ? 30.621 -53.484 20.428 1.00 86.19 535 GLU A C 1
ATOM 4323 O O . GLU A 1 535 ? 30.602 -54.406 21.244 1.00 86.19 535 GLU A O 1
ATOM 4328 N N . TYR A 1 536 ? 29.878 -52.388 20.613 1.00 83.75 536 TYR A N 1
ATOM 4329 C CA . TYR A 1 536 ? 28.978 -52.214 21.755 1.00 83.75 536 TYR A CA 1
ATOM 4330 C C . TYR A 1 536 ? 27.868 -53.273 21.772 1.00 83.75 536 TYR A C 1
ATOM 4332 O O . TYR A 1 536 ? 27.586 -53.833 22.830 1.00 83.75 536 TYR A O 1
ATOM 4340 N N . ASN A 1 537 ? 27.298 -53.645 20.620 1.00 81.44 537 ASN A N 1
ATOM 4341 C CA . ASN A 1 537 ? 26.353 -54.765 20.537 1.00 81.44 537 ASN A CA 1
ATOM 4342 C C . ASN A 1 537 ? 27.016 -56.130 20.802 1.00 81.44 537 ASN A C 1
ATOM 4344 O O . ASN A 1 537 ? 26.349 -57.059 21.260 1.00 81.44 537 ASN A O 1
ATOM 4348 N N . HIS A 1 538 ? 28.307 -56.307 20.513 1.00 85.94 538 HIS A N 1
ATOM 4349 C CA . HIS A 1 538 ? 29.052 -57.506 20.907 1.00 85.94 538 HIS A CA 1
ATOM 4350 C C . HIS A 1 538 ? 29.308 -57.526 22.422 1.00 85.94 538 HIS A C 1
ATOM 4352 O O . HIS A 1 538 ? 28.918 -58.487 23.082 1.00 85.94 538 HIS A O 1
ATOM 4358 N N . LYS A 1 539 ? 29.844 -56.439 22.994 1.00 85.06 539 LYS A N 1
ATOM 4359 C CA . LYS A 1 539 ? 30.044 -56.258 24.443 1.00 85.06 539 LYS A CA 1
ATOM 4360 C C . LYS A 1 539 ? 28.750 -56.442 25.232 1.00 85.06 539 LYS A C 1
ATOM 4362 O O . LYS A 1 539 ? 28.766 -57.155 26.228 1.00 85.06 539 LYS A O 1
ATOM 4367 N N . ALA A 1 540 ? 27.631 -55.887 24.767 1.00 79.19 540 ALA A N 1
ATOM 4368 C CA . ALA A 1 540 ? 26.322 -56.076 25.387 1.00 79.19 540 ALA A CA 1
ATOM 4369 C C . ALA A 1 540 ? 25.921 -57.560 25.426 1.00 79.19 540 ALA A C 1
ATOM 4371 O O . ALA A 1 540 ? 25.567 -58.058 26.488 1.00 79.19 540 ALA A O 1
ATOM 4372 N N . ARG A 1 541 ? 26.063 -58.296 24.312 1.00 84.19 541 ARG A N 1
ATOM 4373 C CA . ARG A 1 541 ? 25.793 -59.747 24.265 1.00 84.19 541 ARG A CA 1
ATOM 4374 C C . ARG A 1 541 ? 26.734 -60.553 25.166 1.00 84.19 541 ARG A C 1
ATOM 4376 O O . ARG A 1 541 ? 26.272 -61.471 25.835 1.00 84.19 541 ARG A O 1
ATOM 4383 N N . VAL A 1 542 ? 28.020 -60.200 25.233 1.00 82.75 542 VAL A N 1
ATOM 4384 C CA . VAL A 1 542 ? 28.984 -60.827 26.158 1.00 82.75 542 VAL A CA 1
ATOM 4385 C C . VAL A 1 542 ? 28.609 -60.547 27.617 1.00 82.75 542 VAL A C 1
ATOM 4387 O O . VAL A 1 542 ? 28.614 -61.471 28.422 1.00 82.75 542 VAL A O 1
ATOM 4390 N N . MET A 1 543 ? 28.201 -59.321 27.956 1.00 77.62 543 MET A N 1
ATOM 4391 C CA . MET A 1 543 ? 27.699 -58.980 29.291 1.00 77.62 543 MET A CA 1
ATOM 4392 C C . MET A 1 543 ? 26.392 -59.712 29.621 1.00 77.62 543 MET A C 1
ATOM 4394 O O . MET A 1 543 ? 26.243 -60.187 30.741 1.00 77.62 543 MET A O 1
ATOM 4398 N N . THR A 1 544 ? 25.468 -59.881 28.668 1.00 80.94 544 THR A N 1
ATOM 4399 C CA . THR A 1 544 ? 24.265 -60.711 28.865 1.00 80.94 544 THR A CA 1
ATOM 4400 C C . THR A 1 544 ? 24.637 -62.166 29.150 1.00 80.94 544 THR A C 1
ATOM 4402 O O . THR A 1 544 ? 24.133 -62.738 30.111 1.00 80.94 544 THR A O 1
ATOM 4405 N N . LEU A 1 545 ? 25.566 -62.752 28.386 1.00 84.88 545 LEU A N 1
ATOM 4406 C CA . LEU A 1 545 ? 26.059 -64.111 28.637 1.00 84.88 545 LEU A CA 1
ATOM 4407 C C . LEU A 1 545 ? 26.758 -64.230 30.000 1.00 84.88 545 LEU A C 1
ATOM 4409 O O . LEU A 1 545 ? 26.539 -65.208 30.703 1.00 84.88 545 LEU A O 1
ATOM 4413 N N . GLN A 1 546 ? 27.535 -63.226 30.417 1.00 81.75 546 GLN A N 1
ATOM 4414 C CA . GLN A 1 546 ? 28.129 -63.174 31.758 1.00 81.75 546 GLN A CA 1
ATOM 4415 C C . GLN A 1 546 ? 27.072 -63.045 32.865 1.00 81.75 546 GLN A C 1
ATOM 4417 O O . GLN A 1 546 ? 27.242 -63.633 33.927 1.00 81.75 546 GLN A O 1
ATOM 4422 N N . ILE A 1 547 ? 25.969 -62.327 32.631 1.00 79.44 547 ILE A N 1
ATOM 4423 C CA . ILE A 1 547 ? 24.848 -62.230 33.576 1.00 79.44 547 ILE A CA 1
ATOM 4424 C C . ILE A 1 547 ? 24.119 -63.574 33.707 1.00 79.44 547 ILE A C 1
ATOM 4426 O O . ILE A 1 547 ? 23.818 -63.976 34.829 1.00 79.44 547 ILE A O 1
ATOM 4430 N N . GLU A 1 548 ? 23.875 -64.302 32.611 1.00 81.19 548 GLU A N 1
ATOM 4431 C CA . GLU A 1 548 ? 23.306 -65.658 32.693 1.00 81.19 548 GLU A CA 1
ATOM 4432 C C . GLU A 1 548 ? 24.288 -66.655 33.334 1.00 81.19 548 GLU A C 1
ATOM 4434 O O . GLU A 1 548 ? 23.885 -67.404 34.219 1.00 81.19 548 GLU A O 1
ATOM 4439 N N . GLN A 1 549 ? 25.585 -66.591 33.012 1.00 81.94 549 GLN A N 1
ATOM 4440 C CA . GLN A 1 549 ? 26.619 -67.402 33.670 1.00 81.94 549 GLN A CA 1
ATOM 4441 C C . GLN A 1 549 ? 26.672 -67.141 35.184 1.00 81.94 549 GLN A C 1
ATOM 4443 O O . GLN A 1 549 ? 26.770 -68.080 35.969 1.00 81.94 549 GLN A O 1
ATOM 4448 N N . LEU A 1 550 ? 26.561 -65.877 35.610 1.00 79.06 550 LEU A N 1
ATOM 4449 C CA . LEU A 1 550 ? 26.521 -65.506 37.026 1.00 79.06 550 LEU A CA 1
ATOM 4450 C C . LEU A 1 550 ? 25.212 -65.926 37.710 1.00 79.06 550 LEU A C 1
ATOM 4452 O O . LEU A 1 550 ? 25.240 -66.252 38.893 1.00 79.06 550 LEU A O 1
ATOM 4456 N N . LYS A 1 551 ? 24.079 -65.970 36.996 1.00 81.94 551 LYS A N 1
ATOM 4457 C CA . LYS A 1 551 ? 22.833 -66.565 37.510 1.00 81.94 551 LYS A CA 1
ATOM 4458 C C . LYS A 1 551 ? 22.964 -68.078 37.690 1.00 81.94 551 LYS A C 1
ATOM 4460 O O . LYS A 1 551 ? 22.515 -68.584 38.714 1.00 81.94 551 LYS A O 1
ATOM 4465 N N . GLU A 1 552 ? 23.592 -68.789 36.751 1.00 81.50 552 GLU A N 1
ATOM 4466 C CA . GLU A 1 552 ? 23.887 -70.221 36.901 1.00 81.50 552 GLU A CA 1
ATOM 4467 C C . GLU A 1 552 ? 24.861 -70.482 38.058 1.00 81.50 552 GLU A C 1
ATOM 4469 O O . GLU A 1 552 ? 24.609 -71.371 38.868 1.00 81.50 552 GLU A O 1
ATOM 4474 N N . ASP A 1 553 ? 25.911 -69.669 38.215 1.00 80.25 553 ASP A N 1
ATOM 4475 C CA . ASP A 1 553 ? 26.834 -69.741 39.358 1.00 80.25 553 ASP A CA 1
ATOM 4476 C C . ASP A 1 553 ? 26.133 -69.448 40.695 1.00 80.25 553 ASP A C 1
ATOM 4478 O O . ASP A 1 553 ? 26.446 -70.080 41.707 1.00 80.25 553 ASP A O 1
ATOM 4482 N N . ILE A 1 554 ? 25.188 -68.500 40.727 1.00 77.56 554 ILE A N 1
ATOM 4483 C CA . ILE A 1 554 ? 24.370 -68.208 41.913 1.00 77.56 554 ILE A CA 1
ATOM 4484 C C . ILE A 1 554 ? 23.449 -69.390 42.219 1.00 77.56 554 ILE A C 1
ATOM 4486 O O . ILE A 1 554 ? 23.498 -69.893 43.336 1.00 77.56 554 ILE A O 1
ATOM 4490 N N . ALA A 1 555 ? 22.692 -69.905 41.248 1.00 79.81 555 ALA A N 1
ATOM 4491 C CA . ALA A 1 555 ? 21.820 -71.067 41.441 1.00 79.81 555 ALA A CA 1
ATOM 4492 C C . ALA A 1 555 ? 22.615 -72.329 41.840 1.00 79.81 555 ALA A C 1
ATOM 4494 O O . ALA A 1 555 ? 22.206 -73.091 42.719 1.00 79.81 555 ALA A O 1
ATOM 4495 N N . GLY A 1 556 ? 23.799 -72.527 41.255 1.00 80.12 556 GLY A N 1
ATOM 4496 C CA . GLY A 1 556 ? 24.745 -73.575 41.631 1.00 80.12 556 GLY A CA 1
ATOM 4497 C C . GLY A 1 556 ? 25.237 -73.420 43.070 1.00 80.12 556 GLY A C 1
ATOM 4498 O O . GLY A 1 556 ? 25.248 -74.397 43.824 1.00 80.12 556 GLY A O 1
ATOM 4499 N N . LYS A 1 557 ? 25.561 -72.192 43.494 1.00 79.56 557 LYS A N 1
ATOM 4500 C CA . LYS A 1 557 ? 25.917 -71.871 44.885 1.00 79.56 557 LYS A CA 1
ATOM 4501 C C . LYS A 1 557 ? 24.737 -71.965 45.846 1.00 79.56 557 LYS A C 1
ATOM 4503 O O . LYS A 1 557 ? 24.960 -72.359 46.980 1.00 79.56 557 LYS A O 1
ATOM 4508 N N . GLU A 1 558 ? 23.504 -71.695 45.434 1.00 79.69 558 GLU A N 1
ATOM 4509 C CA . GLU A 1 558 ? 22.303 -71.925 46.248 1.00 79.69 558 GLU A CA 1
ATOM 4510 C C . GLU A 1 558 ? 22.065 -73.426 46.468 1.00 79.69 558 GLU A C 1
ATOM 4512 O O . GLU A 1 558 ? 21.824 -73.859 47.597 1.00 79.69 558 GLU A O 1
ATOM 4517 N N . VAL A 1 559 ? 22.231 -74.251 45.428 1.00 80.00 559 VAL A N 1
ATOM 4518 C CA . VAL A 1 559 ? 22.199 -75.721 45.539 1.00 80.00 559 VAL A CA 1
ATOM 4519 C C . VAL A 1 559 ? 23.354 -76.243 46.401 1.00 80.00 559 VAL A C 1
ATOM 4521 O O . VAL A 1 559 ? 23.155 -77.151 47.212 1.00 80.00 559 VAL A O 1
ATOM 4524 N N . GLN A 1 560 ? 24.556 -75.676 46.273 1.00 77.94 560 GLN A N 1
ATOM 4525 C CA . GLN A 1 560 ? 25.701 -76.047 47.103 1.00 77.94 560 GLN A CA 1
ATOM 4526 C C . GLN A 1 560 ? 25.515 -75.605 48.562 1.00 77.94 560 GLN A C 1
ATOM 4528 O O . GLN A 1 560 ? 25.746 -76.409 49.458 1.00 77.94 560 GLN A O 1
ATOM 4533 N N . LEU A 1 561 ? 24.993 -74.404 48.814 1.00 78.12 561 LEU A N 1
ATOM 4534 C CA . LEU A 1 561 ? 24.651 -73.904 50.146 1.00 78.12 561 LEU A CA 1
ATOM 4535 C C . LEU A 1 561 ? 23.538 -74.745 50.787 1.00 78.12 561 LEU A C 1
ATOM 4537 O O . LEU A 1 561 ? 23.611 -75.047 51.972 1.00 78.12 561 LEU A O 1
ATOM 4541 N N . MET A 1 562 ? 22.539 -75.196 50.022 1.00 78.69 562 MET A N 1
ATOM 4542 C CA . MET A 1 562 ? 21.538 -76.166 50.486 1.00 78.69 562 MET A CA 1
ATOM 4543 C C . MET A 1 562 ? 22.173 -77.509 50.878 1.00 78.69 562 MET A C 1
ATOM 4545 O O . MET A 1 562 ? 21.819 -78.078 51.915 1.00 78.69 562 MET A O 1
ATOM 4549 N N . ARG A 1 563 ? 23.142 -78.007 50.095 1.00 77.38 563 ARG A N 1
ATOM 4550 C CA . ARG A 1 563 ? 23.916 -79.214 50.437 1.00 77.38 563 ARG A CA 1
ATOM 4551 C C . ARG A 1 563 ? 24.791 -79.004 51.671 1.00 77.38 563 ARG A C 1
ATOM 4553 O O . ARG A 1 563 ? 24.826 -79.889 52.517 1.00 77.38 563 ARG A O 1
ATOM 4560 N N . GLU A 1 564 ? 25.436 -77.852 51.816 1.00 73.75 564 GLU A N 1
ATOM 4561 C CA . GLU A 1 564 ? 26.248 -77.504 52.985 1.00 73.75 564 GLU A CA 1
ATOM 4562 C C . GLU A 1 564 ? 25.386 -77.295 54.235 1.00 73.75 564 GLU A C 1
ATOM 4564 O O . GLU A 1 564 ? 25.751 -77.782 55.296 1.00 73.75 564 GLU A O 1
ATOM 4569 N N . GLN A 1 565 ? 24.195 -76.699 54.136 1.00 74.62 565 GLN A N 1
ATOM 4570 C CA . GLN A 1 565 ? 23.239 -76.625 55.248 1.00 74.62 565 GLN A CA 1
ATOM 4571 C C . GLN A 1 565 ? 22.717 -78.011 55.658 1.00 74.62 565 GLN A C 1
ATOM 4573 O O . GLN A 1 565 ? 22.536 -78.270 56.848 1.00 74.62 565 GLN A O 1
ATOM 4578 N N . LEU A 1 566 ? 22.495 -78.925 54.707 1.00 76.69 566 LEU A N 1
ATOM 4579 C CA . LEU A 1 566 ? 22.173 -80.328 54.999 1.00 76.69 566 LEU A CA 1
ATOM 4580 C C . LEU A 1 566 ? 23.352 -81.061 55.652 1.00 76.69 566 LEU A C 1
ATOM 4582 O O . LEU A 1 566 ? 23.167 -81.726 56.672 1.00 76.69 566 LEU A O 1
ATOM 4586 N N . ALA A 1 567 ? 24.560 -80.905 55.111 1.00 74.75 567 ALA A N 1
ATOM 4587 C CA . ALA A 1 567 ? 25.779 -81.495 55.650 1.00 74.75 567 ALA A CA 1
ATOM 4588 C C . ALA A 1 567 ? 26.116 -80.940 57.040 1.00 74.75 567 ALA A C 1
ATOM 4590 O O . ALA A 1 567 ? 26.511 -81.707 57.905 1.00 74.75 567 ALA A O 1
ATOM 4591 N N . LEU A 1 568 ? 25.887 -79.651 57.295 1.00 74.06 568 LEU A N 1
ATOM 4592 C CA . LEU A 1 568 ? 26.128 -79.000 58.582 1.00 74.06 568 LEU A CA 1
ATOM 4593 C C . LEU A 1 568 ? 25.049 -79.359 59.611 1.00 74.06 568 LEU A C 1
ATOM 4595 O O . LEU A 1 568 ? 25.385 -79.579 60.770 1.00 74.06 568 LEU A O 1
ATOM 4599 N N . ARG A 1 569 ? 23.780 -79.537 59.209 1.00 72.25 569 ARG A N 1
ATOM 4600 C CA . ARG A 1 569 ? 22.756 -80.170 60.067 1.00 72.25 569 ARG A CA 1
ATOM 4601 C C . ARG A 1 569 ? 23.152 -81.601 60.445 1.00 72.25 569 ARG A C 1
ATOM 4603 O O . ARG A 1 569 ? 23.057 -81.963 61.615 1.00 72.25 569 ARG A O 1
ATOM 4610 N N . LYS A 1 570 ? 23.639 -82.396 59.484 1.00 75.25 570 LYS A N 1
ATOM 4611 C CA . LYS A 1 570 ? 24.101 -83.773 59.720 1.00 75.25 570 LYS A CA 1
ATOM 4612 C C . LYS A 1 570 ? 25.347 -83.810 60.612 1.00 75.25 570 LYS A C 1
ATOM 4614 O O . LYS A 1 570 ? 25.345 -84.521 61.607 1.00 75.25 570 LYS A O 1
ATOM 4619 N N . ALA A 1 571 ? 26.339 -82.968 60.338 1.00 70.75 571 ALA A N 1
ATOM 4620 C CA . ALA A 1 571 ? 27.546 -82.819 61.142 1.00 70.75 571 ALA A CA 1
ATOM 4621 C C . ALA A 1 571 ? 27.257 -82.256 62.542 1.00 70.75 571 ALA A C 1
ATOM 4623 O O . ALA A 1 571 ? 27.976 -82.582 63.476 1.00 70.75 571 ALA A O 1
ATOM 4624 N N . HIS A 1 572 ? 26.200 -81.459 62.739 1.00 70.56 572 HIS A N 1
ATOM 4625 C CA . HIS A 1 572 ? 25.785 -81.030 64.079 1.00 70.56 572 HIS A CA 1
ATOM 4626 C C . HIS A 1 572 ? 25.087 -82.160 64.858 1.00 70.56 572 HIS A C 1
ATOM 4628 O O . HIS A 1 572 ? 25.263 -82.253 66.073 1.00 70.56 572 HIS A O 1
ATOM 4634 N N . ALA A 1 573 ? 24.350 -83.049 64.184 1.00 70.62 573 ALA A N 1
ATOM 4635 C CA . ALA A 1 573 ? 23.828 -84.272 64.799 1.00 70.62 573 ALA A CA 1
ATOM 4636 C C . ALA A 1 573 ? 24.961 -85.263 65.135 1.00 70.62 573 ALA A C 1
ATOM 4638 O O . ALA A 1 573 ? 25.016 -85.784 66.245 1.00 70.62 573 ALA A O 1
ATOM 4639 N N . GLU A 1 574 ? 25.914 -85.457 64.220 1.00 70.38 574 GLU A N 1
ATOM 4640 C CA . GLU A 1 574 ? 27.114 -86.278 64.433 1.00 70.38 574 GLU A CA 1
ATOM 4641 C C . GLU A 1 574 ? 28.041 -85.671 65.499 1.00 70.38 574 GLU A C 1
ATOM 4643 O O . GLU A 1 574 ? 28.619 -86.409 66.287 1.00 70.38 574 GLU A O 1
ATOM 4648 N N . LYS A 1 575 ? 28.122 -84.339 65.617 1.00 71.19 575 LYS A N 1
ATOM 4649 C CA . LYS A 1 575 ? 28.832 -83.648 66.705 1.00 71.19 575 LYS A CA 1
ATOM 4650 C C . LYS A 1 575 ? 28.172 -83.880 68.061 1.00 71.19 575 LYS A C 1
ATOM 4652 O O . LYS A 1 575 ? 28.892 -84.089 69.029 1.00 71.19 575 LYS A O 1
ATOM 4657 N N . GLU A 1 576 ? 26.843 -83.851 68.164 1.00 67.38 576 GLU A N 1
ATOM 4658 C CA . GLU A 1 576 ? 26.164 -84.185 69.426 1.00 67.38 576 GLU A CA 1
ATOM 4659 C C . GLU A 1 576 ? 26.288 -85.680 69.763 1.00 67.38 576 GLU A C 1
ATOM 4661 O O . GLU A 1 576 ? 26.485 -86.015 70.928 1.00 67.38 576 GLU A O 1
ATOM 4666 N N . ALA A 1 577 ? 26.293 -86.573 68.766 1.00 67.75 577 ALA A N 1
ATOM 4667 C CA . ALA A 1 577 ? 26.627 -87.984 68.977 1.00 67.75 577 ALA A CA 1
ATOM 4668 C C . ALA A 1 577 ? 28.076 -88.155 69.477 1.00 67.75 577 ALA A C 1
ATOM 4670 O O . ALA A 1 577 ? 28.304 -88.781 70.506 1.00 67.75 577 ALA A O 1
ATOM 4671 N N . MET A 1 578 ? 29.053 -87.510 68.834 1.00 65.81 578 MET A N 1
ATOM 4672 C CA . MET A 1 578 ? 30.451 -87.508 69.285 1.00 65.81 578 MET A CA 1
ATOM 4673 C C . MET A 1 578 ? 30.636 -86.804 70.637 1.00 65.81 578 MET A C 1
ATOM 4675 O O . MET A 1 578 ? 31.527 -87.180 71.386 1.00 65.81 578 MET A O 1
ATOM 4679 N N . ARG A 1 579 ? 29.779 -85.846 71.017 1.00 68.69 579 ARG A N 1
ATOM 4680 C CA . ARG A 1 579 ? 29.773 -85.267 72.373 1.00 68.69 579 ARG A CA 1
ATOM 4681 C C . ARG A 1 579 ? 29.396 -86.314 73.426 1.00 68.69 579 ARG A C 1
ATOM 4683 O O . ARG A 1 579 ? 29.964 -86.296 74.512 1.00 68.69 579 ARG A O 1
ATOM 4690 N N . VAL A 1 580 ? 28.496 -87.242 73.094 1.00 66.12 580 VAL A N 1
ATOM 4691 C CA . VAL A 1 580 ? 28.165 -88.407 73.934 1.00 66.12 580 VAL A CA 1
ATOM 4692 C C . VAL A 1 580 ? 29.281 -89.461 73.902 1.00 66.12 580 VAL A C 1
ATOM 4694 O O . VAL A 1 580 ? 29.597 -90.037 74.940 1.00 66.12 580 VAL A O 1
ATOM 4697 N N . GLU A 1 581 ? 29.920 -89.691 72.754 1.00 62.50 581 GLU A N 1
ATOM 4698 C CA . GLU A 1 581 ? 30.986 -90.694 72.603 1.00 62.50 581 GLU A CA 1
ATOM 4699 C C . GLU A 1 581 ? 32.313 -90.266 73.266 1.00 62.50 581 GLU A C 1
ATOM 4701 O O . GLU A 1 581 ? 32.906 -91.042 74.011 1.00 62.50 581 GLU A O 1
ATOM 4706 N N . THR A 1 582 ? 32.758 -89.014 73.108 1.00 60.00 582 THR A N 1
ATOM 4707 C CA . THR A 1 582 ? 33.951 -88.484 73.800 1.00 60.00 582 THR A CA 1
ATOM 4708 C C . THR A 1 582 ? 33.756 -88.444 75.319 1.00 60.00 582 THR A C 1
ATOM 4710 O O . THR A 1 582 ? 34.706 -88.704 76.053 1.00 60.00 582 THR A O 1
ATOM 4713 N N . MET A 1 583 ? 32.526 -88.230 75.808 1.00 62.06 583 MET A N 1
ATOM 4714 C CA . MET A 1 583 ? 32.203 -88.377 77.236 1.00 62.06 583 MET A CA 1
ATOM 4715 C C . MET A 1 583 ? 32.375 -89.815 77.765 1.00 62.06 583 MET A C 1
ATOM 4717 O O . MET A 1 583 ? 32.546 -89.979 78.972 1.00 62.06 583 MET A O 1
ATOM 4721 N N . LYS A 1 584 ? 32.384 -90.842 76.899 1.00 61.31 584 LYS A N 1
ATOM 4722 C CA . LYS A 1 584 ? 32.816 -92.207 77.257 1.00 61.31 584 LYS A CA 1
ATOM 4723 C C . LYS A 1 584 ? 34.334 -92.358 77.151 1.00 61.31 584 LYS A C 1
ATOM 4725 O O . LYS A 1 584 ? 34.965 -92.840 78.081 1.00 61.31 584 LYS A O 1
ATOM 4730 N N . VAL A 1 585 ? 34.948 -91.893 76.063 1.00 60.91 585 VAL A N 1
ATOM 4731 C CA . VAL A 1 585 ? 36.390 -92.110 75.833 1.00 60.91 585 VAL A CA 1
ATOM 4732 C C . VAL A 1 585 ? 37.272 -91.350 76.841 1.00 60.91 585 VAL A C 1
ATOM 4734 O O . VAL A 1 585 ? 38.297 -91.876 77.255 1.00 60.91 585 VAL A O 1
ATOM 4737 N N . GLU A 1 586 ? 36.868 -90.176 77.346 1.00 57.22 586 GLU A N 1
ATOM 4738 C CA . GLU A 1 586 ? 37.548 -89.510 78.482 1.00 57.22 586 GLU A CA 1
ATOM 4739 C C . GLU A 1 586 ? 37.261 -90.154 79.858 1.00 57.22 586 GLU A C 1
ATOM 4741 O O . GLU A 1 586 ? 37.866 -89.779 80.872 1.00 57.22 586 GLU A O 1
ATOM 4746 N N . HIS A 1 587 ? 36.329 -91.107 79.925 1.00 58.56 587 HIS A N 1
ATOM 4747 C CA . HIS A 1 587 ? 36.158 -91.998 81.072 1.00 58.56 587 HIS A CA 1
ATOM 4748 C C . HIS A 1 587 ? 37.155 -93.164 80.978 1.00 58.56 587 HIS A C 1
ATOM 4750 O O . HIS A 1 587 ? 37.834 -93.452 81.956 1.00 58.56 587 HIS A O 1
ATOM 4756 N N . GLU A 1 588 ? 37.323 -93.739 79.784 1.00 60.25 588 GLU A N 1
ATOM 4757 C CA . GLU A 1 588 ? 38.228 -94.865 79.496 1.00 60.25 588 GLU A CA 1
ATOM 4758 C C . GLU A 1 588 ? 39.719 -94.462 79.503 1.00 60.25 588 GLU A C 1
ATOM 4760 O O . GLU A 1 588 ? 40.562 -95.179 80.039 1.00 60.25 588 GLU A O 1
ATOM 4765 N N . LEU A 1 589 ? 40.073 -93.270 79.002 1.00 55.59 589 LEU A N 1
ATOM 4766 C CA . LEU A 1 589 ? 41.455 -92.757 79.040 1.00 55.59 589 LEU A CA 1
ATOM 4767 C C . LEU A 1 589 ? 41.953 -92.397 80.451 1.00 55.59 589 LEU A C 1
ATOM 4769 O O . LEU A 1 589 ? 43.141 -92.138 80.627 1.00 55.59 589 LEU A O 1
ATOM 4773 N N . LYS A 1 590 ? 41.083 -92.423 81.471 1.00 57.62 590 LYS A N 1
ATOM 4774 C CA . LYS A 1 590 ? 41.495 -92.341 82.884 1.00 57.62 590 LYS A CA 1
ATOM 4775 C C . LYS A 1 590 ? 42.017 -93.670 83.439 1.00 57.62 590 LYS A C 1
ATOM 4777 O O . LYS A 1 590 ? 42.483 -93.687 84.575 1.00 57.62 590 LYS A O 1
ATOM 4782 N N . GLU A 1 591 ? 41.973 -94.756 82.663 1.00 55.22 591 GLU A N 1
ATOM 4783 C CA . GLU A 1 591 ? 42.355 -96.101 83.117 1.00 55.22 591 GLU A CA 1
ATOM 4784 C C . GLU A 1 591 ? 43.641 -96.655 82.463 1.00 55.22 591 GLU A C 1
ATOM 4786 O O . GLU A 1 591 ? 44.041 -97.779 82.769 1.00 55.22 591 GLU A O 1
ATOM 4791 N N . VAL A 1 592 ? 44.339 -95.893 81.599 1.00 53.38 592 VAL A N 1
ATOM 4792 C CA . VAL A 1 592 ? 45.540 -96.385 80.883 1.00 53.38 592 VAL A CA 1
ATOM 4793 C C . VAL A 1 592 ? 46.761 -95.453 80.986 1.00 53.38 592 VAL A C 1
ATOM 4795 O O . VAL A 1 592 ? 47.011 -94.651 80.092 1.00 53.38 592 VAL A O 1
ATOM 4798 N N . LYS A 1 593 ? 47.582 -95.731 82.012 1.00 39.62 593 LYS A N 1
ATOM 4799 C CA . LYS A 1 593 ? 49.020 -95.397 82.185 1.00 39.62 593 LYS A CA 1
ATOM 4800 C C . LYS A 1 593 ? 49.422 -93.927 82.364 1.00 39.62 593 LYS A C 1
ATOM 4802 O O . LYS A 1 593 ? 49.712 -93.259 81.351 1.00 39.62 593 LYS A O 1
#

Sequence (593 aa):
MMREGRSFVSSVTSKGSYSVREPPAKDEYHIVEIEKEISACEPTCKSMCTDLEHSPLTSKYVAEINRIWDLLTKSHNNNKKLVEIIKDQILTLANSNVKLTVASEASKGEQRNIDKLTQEVQRALRMVDTAHTREQVAQETIENLRQQINRLHSELEAKSRHTDQEGDFSAMAKTKEAQAKERERMVNEITSLRERLGAALSYQEELERKNSSADLRISELQQELENQMNEMSKESRFKERFEDEVHRARKELGSKENQIAILNDQALELQVRLLQSQNTIKEMKAVNDKQVQMIENLNQRLMKSQDEYQREVGVVDEMKQIVTVLNNQIKMNEEEIAKLMSEVAKTATVQESFKKKLNKMEGKRTVMEEQKAKLVMELQTLQRSLKEEVLRGKEDRRMLENTARERDIINKSLIKANTSVSEKERVAKLTEQAKLYLEHEIDNNNAEINRQIQHITSLEKEKDRHVADAVILTKKLEAAIEDTKLQQVSLNDYRKKLTETEAKLGMKVSECENIRYELNTCSKNLNEAQEDITEYNHKARVMTLQIEQLKEDIAGKEVQLMREQLALRKAHAEKEAMRVETMKVEHELKEVK

Organism: NCBI:txid36148